Protein AF-0000000075412933 (afdb_homodimer)

Structure (mmCIF, N/CA/C/O backbone):
data_AF-0000000075412933-model_v1
#
loop_
_entity.id
_entity.type
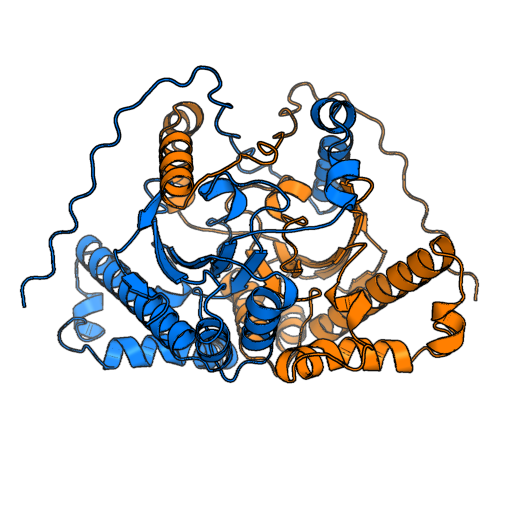_entity.pdbx_description
1 polymer 'Carbonic anhydrase'
#
loop_
_atom_site.group_PDB
_atom_site.id
_atom_site.type_symbol
_atom_site.label_atom_id
_atom_site.label_alt_id
_atom_site.label_comp_id
_atom_site.label_asym_id
_atom_site.label_entity_id
_atom_site.label_seq_id
_atom_site.pdbx_PDB_ins_code
_atom_site.Cartn_x
_atom_site.Cartn_y
_atom_site.Cartn_z
_atom_site.occupancy
_atom_site.B_iso_or_equiv
_atom_site.auth_seq_id
_atom_site.auth_comp_id
_atom_site.auth_asym_id
_atom_site.auth_atom_id
_atom_site.pdbx_PDB_model_num
ATOM 1 N N . MET A 1 1 ? 13.523 29.219 19 1 23.19 1 MET A N 1
ATOM 2 C CA . MET A 1 1 ? 14.156 28.484 17.891 1 23.19 1 MET A CA 1
ATOM 3 C C . MET A 1 1 ? 13.383 28.688 16.594 1 23.19 1 MET A C 1
ATOM 5 O O . MET A 1 1 ? 12.18 28.422 16.547 1 23.19 1 MET A O 1
ATOM 9 N N . ILE A 1 2 ? 13.758 29.609 15.75 1 25 2 ILE A N 1
ATOM 10 C CA . ILE A 1 2 ? 13.117 30.062 14.523 1 25 2 ILE A CA 1
ATOM 11 C C . ILE A 1 2 ? 12.969 28.891 13.555 1 25 2 ILE A C 1
ATOM 13 O O . ILE A 1 2 ? 13.938 28.188 13.273 1 25 2 ILE A O 1
ATOM 17 N N . LEU A 1 3 ? 11.852 28.344 13.453 1 26.17 3 LEU A N 1
ATOM 18 C CA . LEU A 1 3 ? 11.594 27.25 12.516 1 26.17 3 LEU A CA 1
ATOM 19 C C . LEU A 1 3 ? 12.062 27.625 11.117 1 26.17 3 LEU A C 1
ATOM 21 O O . LEU A 1 3 ? 11.867 28.766 10.672 1 26.17 3 LEU A O 1
ATOM 25 N N . PRO A 1 4 ? 13.078 26.984 10.602 1 27.47 4 PRO A N 1
ATOM 26 C CA . PRO A 1 4 ? 13.648 27.375 9.312 1 27.47 4 PRO A CA 1
ATOM 27 C C . PRO A 1 4 ? 12.586 27.578 8.234 1 27.47 4 PRO A C 1
ATOM 29 O O . PRO A 1 4 ? 11.547 26.922 8.258 1 27.47 4 PRO A O 1
ATOM 32 N N . GLN A 1 5 ? 12.461 28.766 7.719 1 27.69 5 GLN A N 1
ATOM 33 C CA . GLN A 1 5 ? 11.594 29.141 6.609 1 27.69 5 GLN A CA 1
ATOM 34 C C . GLN A 1 5 ? 11.891 28.297 5.371 1 27.69 5 GLN A C 1
ATOM 36 O O . GLN A 1 5 ? 13.023 28.266 4.891 1 27.69 5 GLN A O 1
ATOM 41 N N . ILE A 1 6 ? 11.25 27.266 5.176 1 29.41 6 ILE A N 1
ATOM 42 C CA . ILE A 1 6 ? 11.469 26.406 4.023 1 29.41 6 ILE A CA 1
ATOM 43 C C . ILE A 1 6 ? 11.125 27.156 2.74 1 29.41 6 ILE A C 1
ATOM 45 O O . ILE A 1 6 ? 10 27.641 2.584 1 29.41 6 ILE A O 1
ATOM 49 N N . HIS A 1 7 ? 12.148 27.781 2.057 1 27.77 7 HIS A N 1
ATOM 50 C CA . HIS A 1 7 ? 12 28.422 0.756 1 27.77 7 HIS A CA 1
ATOM 51 C C . HIS A 1 7 ? 11.711 27.406 -0.333 1 27.77 7 HIS A C 1
ATOM 53 O O . HIS A 1 7 ? 12.43 26.406 -0.467 1 27.77 7 HIS A O 1
ATOM 59 N N . TYR A 1 8 ? 10.562 27.438 -0.871 1 27.19 8 TYR A N 1
ATOM 60 C CA . TYR A 1 8 ? 10.195 26.594 -2.004 1 27.19 8 TYR A CA 1
ATOM 61 C C . TYR A 1 8 ? 10.758 27.156 -3.305 1 27.19 8 TYR A C 1
ATOM 63 O O . TYR A 1 8 ? 10.625 28.344 -3.586 1 27.19 8 TYR A O 1
ATOM 71 N N . PRO A 1 9 ? 11.766 26.594 -3.867 1 26.66 9 PRO A N 1
ATOM 72 C CA . PRO A 1 9 ? 12.25 27.141 -5.137 1 26.66 9 PRO A CA 1
ATOM 73 C C . PRO A 1 9 ? 11.156 27.203 -6.203 1 26.66 9 PRO A C 1
ATOM 75 O O . PRO A 1 9 ? 10.25 26.375 -6.219 1 26.66 9 PRO A O 1
ATOM 78 N N . LYS A 1 10 ? 10.984 28.359 -6.84 1 27.75 10 LYS A N 1
ATOM 79 C CA . LYS A 1 10 ? 10.102 28.609 -7.969 1 27.75 10 LYS A CA 1
ATOM 80 C C . LYS A 1 10 ? 10.547 27.828 -9.203 1 27.75 10 LYS A C 1
ATOM 82 O O . LYS A 1 10 ? 11.672 28 -9.68 1 27.75 10 LYS A O 1
ATOM 87 N N . TYR A 1 11 ? 10.109 26.625 -9.484 1 26.92 11 TYR A N 1
ATOM 88 C CA . TYR A 1 11 ? 10.445 25.844 -10.672 1 26.92 11 TYR A CA 1
ATOM 89 C C . TYR A 1 11 ? 9.867 26.484 -11.93 1 26.92 11 TYR A C 1
ATOM 91 O O . TYR A 1 11 ? 8.727 26.953 -11.922 1 26.92 11 TYR A O 1
ATOM 99 N N . GLU A 1 12 ? 10.703 27 -12.758 1 27.16 12 GLU A N 1
ATOM 100 C CA . GLU A 1 12 ? 10.359 27.516 -14.078 1 27.16 12 GLU A CA 1
ATOM 101 C C . GLU A 1 12 ? 9.664 26.453 -14.93 1 27.16 12 GLU A C 1
ATOM 103 O O . GLU A 1 12 ? 10.094 25.297 -14.961 1 27.16 12 GLU A O 1
ATOM 108 N N . GLU A 1 13 ? 8.43 26.672 -15.414 1 29.39 13 GLU A N 1
ATOM 109 C CA . GLU A 1 13 ? 7.523 25.891 -16.25 1 29.39 13 GLU A CA 1
ATOM 110 C C . GLU A 1 13 ? 8.156 25.578 -17.594 1 29.39 13 GLU A C 1
ATOM 112 O O . GLU A 1 13 ? 8.289 26.453 -18.453 1 29.39 13 GLU A O 1
ATOM 117 N N . ILE A 1 14 ? 9.25 24.875 -17.828 1 31.08 14 ILE A N 1
ATOM 118 C CA . ILE A 1 14 ? 9.609 24.547 -19.203 1 31.08 14 ILE A CA 1
ATOM 119 C C . ILE A 1 14 ? 8.547 23.625 -19.812 1 31.08 14 ILE A C 1
ATOM 121 O O . ILE A 1 14 ? 8.172 22.609 -19.219 1 31.08 14 ILE A O 1
ATOM 125 N N . GLU A 1 15 ? 7.711 24.141 -20.703 1 32.91 15 GLU A N 1
ATOM 126 C CA . GLU A 1 15 ? 6.719 23.453 -21.531 1 32.91 15 GLU A CA 1
ATOM 127 C C . GLU A 1 15 ? 7.32 22.234 -22.203 1 32.91 15 GLU A C 1
ATOM 129 O O . GLU A 1 15 ? 8.156 22.359 -23.094 1 32.91 15 GLU A O 1
ATOM 134 N N . ASP A 1 16 ? 7.809 21.297 -21.547 1 32.75 16 ASP A N 1
ATOM 135 C CA . ASP A 1 16 ? 8.289 20.125 -22.297 1 32.75 16 ASP A CA 1
ATOM 136 C C . ASP A 1 16 ? 7.168 19.516 -23.141 1 32.75 16 ASP A C 1
ATOM 138 O O . ASP A 1 16 ? 6.102 19.188 -22.609 1 32.75 16 ASP A O 1
ATOM 142 N N . PRO A 1 17 ? 7.176 19.828 -24.406 1 34.84 17 PRO A N 1
ATOM 143 C CA . PRO A 1 17 ? 6.176 19.328 -25.359 1 34.84 17 PRO A CA 1
ATOM 144 C C . PRO A 1 17 ? 5.812 17.859 -25.125 1 34.84 17 PRO A C 1
ATOM 146 O O . PRO A 1 17 ? 4.777 17.391 -25.609 1 34.84 17 PRO A O 1
ATOM 149 N N . ASN A 1 18 ? 6.77 17.188 -24.859 1 31.94 18 ASN A N 1
ATOM 150 C CA . ASN A 1 18 ? 6.504 15.766 -24.625 1 31.94 18 ASN A CA 1
ATOM 151 C C . ASN A 1 18 ? 5.734 15.555 -23.328 1 31.94 18 ASN A C 1
ATOM 153 O O . ASN A 1 18 ? 5.793 14.469 -22.734 1 31.94 18 ASN A O 1
ATOM 157 N N . MET A 1 19 ? 5.188 16.656 -22.859 1 32.78 19 MET A N 1
ATOM 158 C CA . MET A 1 19 ? 4.434 16.594 -21.609 1 32.78 19 MET A CA 1
ATOM 159 C C . MET A 1 19 ? 3.326 15.547 -21.688 1 32.78 19 MET A C 1
ATOM 161 O O . MET A 1 19 ? 2.428 15.648 -22.516 1 32.78 19 MET A O 1
ATOM 165 N N . ILE A 1 20 ? 3.691 14.398 -21.469 1 31.09 20 ILE A N 1
ATOM 166 C CA . ILE A 1 20 ? 2.688 13.352 -21.297 1 31.09 20 ILE A CA 1
ATOM 167 C C . ILE A 1 20 ? 1.547 13.875 -20.422 1 31.09 20 ILE A C 1
ATOM 169 O O . ILE A 1 20 ? 1.783 14.43 -19.344 1 31.09 20 ILE A O 1
ATOM 173 N N . LYS A 1 21 ? 0.43 14.078 -21.047 1 34.03 21 LYS A N 1
ATOM 174 C CA . LYS A 1 21 ? -0.82 14.508 -20.438 1 34.03 21 LYS A CA 1
ATOM 175 C C . LYS A 1 21 ? -1.044 13.805 -19.094 1 34.03 21 LYS A C 1
ATOM 177 O O . LYS A 1 21 ? -0.807 12.602 -18.969 1 34.03 21 LYS A O 1
ATOM 182 N N . ALA A 1 22 ? -0.947 14.656 -18.172 1 37.5 22 ALA A N 1
ATOM 183 C CA . ALA A 1 22 ? -1.304 14.203 -16.828 1 37.5 22 ALA A CA 1
ATOM 184 C C . ALA A 1 22 ? -2.412 13.156 -16.875 1 37.5 22 ALA A C 1
ATOM 186 O O . ALA A 1 22 ? -3.389 13.312 -17.609 1 37.5 22 ALA A O 1
ATOM 187 N N . HIS A 1 23 ? -1.996 11.898 -16.875 1 42.34 23 HIS A N 1
ATOM 188 C CA . HIS A 1 23 ? -2.973 10.828 -16.719 1 42.34 23 HIS A CA 1
ATOM 189 C C . HIS A 1 23 ? -4.113 11.242 -15.805 1 42.34 23 HIS A C 1
ATOM 191 O O . HIS A 1 23 ? -3.889 11.57 -14.633 1 42.34 23 HIS A O 1
ATOM 197 N N . VAL A 1 24 ? -5.051 11.945 -16.297 1 42.34 24 VAL A N 1
ATOM 198 C CA . VAL A 1 24 ? -6.234 12.078 -15.461 1 42.34 24 VAL A CA 1
ATOM 199 C C . VAL A 1 24 ? -6.684 10.711 -14.969 1 42.34 24 VAL A C 1
ATOM 201 O O . VAL A 1 24 ? -7.102 9.859 -15.758 1 42.34 24 VAL A O 1
ATOM 204 N N . PRO A 1 25 ? -5.902 10.125 -14.031 1 46.09 25 PRO A N 1
ATOM 205 C CA . PRO A 1 25 ? -6.605 8.93 -13.555 1 46.09 25 PRO A CA 1
ATOM 206 C C . PRO A 1 25 ? -8.117 9.016 -13.75 1 46.09 25 PRO A C 1
ATOM 208 O O . PRO A 1 25 ? -8.695 10.102 -13.664 1 46.09 25 PRO A O 1
ATOM 211 N N . ASP A 1 26 ? -8.484 8.328 -14.695 1 47.03 26 ASP A N 1
ATOM 212 C CA . ASP A 1 26 ? -9.938 8.352 -14.719 1 47.03 26 ASP A CA 1
ATOM 213 C C . ASP A 1 26 ? -10.508 8.617 -13.32 1 47.03 26 ASP A C 1
ATOM 215 O O . ASP A 1 26 ? -10.07 8.016 -12.344 1 47.03 26 ASP A O 1
ATOM 219 N N . LEU A 1 27 ? -10.898 9.891 -13.047 1 51.47 27 LEU A N 1
ATOM 220 C CA . LEU A 1 27 ? -11.742 10.148 -11.883 1 51.47 27 LEU A CA 1
ATOM 221 C C . LEU A 1 27 ? -12.312 8.844 -11.328 1 51.47 27 LEU A C 1
ATOM 223 O O . LEU A 1 27 ? -12.016 7.762 -11.844 1 51.47 27 LEU A O 1
ATOM 227 N N . ILE A 1 28 ? -13.43 9.023 -10.617 1 54.62 28 ILE A N 1
ATOM 228 C CA . ILE A 1 28 ? -14.375 8.078 -10.039 1 54.62 28 ILE A CA 1
ATOM 229 C C . ILE A 1 28 ? -15.078 7.301 -11.148 1 54.62 28 ILE A C 1
ATOM 231 O O . ILE A 1 28 ? -15.812 7.879 -11.953 1 54.62 28 ILE A O 1
ATOM 235 N N . ARG A 1 29 ? -14.32 6.297 -11.648 1 60.53 29 ARG A N 1
ATOM 236 C CA . ARG A 1 29 ? -15.164 5.445 -12.477 1 60.53 29 ARG A CA 1
ATOM 237 C C . ARG A 1 29 ? -16.188 4.691 -11.633 1 60.53 29 ARG A C 1
ATOM 239 O O . ARG A 1 29 ? -15.812 3.846 -10.812 1 60.53 29 ARG A O 1
ATOM 246 N N . PRO A 1 30 ? -17.281 5.223 -11.812 1 64 30 PRO A N 1
ATOM 247 C CA . PRO A 1 30 ? -18.281 4.484 -11.047 1 64 30 PRO A CA 1
ATOM 248 C C . PRO A 1 30 ? -18.312 2.998 -11.391 1 64 30 PRO A C 1
ATOM 250 O O . PRO A 1 30 ? -18.031 2.619 -12.531 1 64 30 PRO A O 1
ATOM 253 N N . TYR A 1 31 ? -18.266 2.193 -10.523 1 74.56 31 TYR A N 1
ATOM 254 C CA . TYR A 1 31 ? -18.469 0.764 -10.719 1 74.56 31 TYR A CA 1
ATOM 255 C C . TYR A 1 31 ? -19.656 0.272 -9.891 1 74.56 31 TYR A C 1
ATOM 257 O O . TYR A 1 31 ? -19.906 0.769 -8.789 1 74.56 31 TYR A O 1
ATOM 265 N N . LYS A 1 32 ? -20.453 -0.474 -10.523 1 77.5 32 LYS A N 1
ATOM 266 C CA . LYS A 1 32 ? -21.625 -1 -9.844 1 77.5 32 LYS A CA 1
ATOM 267 C C . LYS A 1 32 ? -21.281 -2.232 -9.016 1 77.5 32 LYS A C 1
ATOM 269 O O . LYS A 1 32 ? -21.953 -2.523 -8.016 1 77.5 32 LYS A O 1
ATOM 274 N N . GLY A 1 33 ? -20.219 -2.922 -9.477 1 85.81 33 GLY A N 1
ATOM 275 C CA . GLY A 1 33 ? -19.812 -4.133 -8.789 1 85.81 33 GLY A CA 1
ATOM 276 C C . GLY A 1 33 ? -18.438 -4.629 -9.219 1 85.81 33 GLY A C 1
ATOM 277 O O . GLY A 1 33 ? -17.766 -3.982 -10.016 1 85.81 33 GLY A O 1
ATOM 278 N N . LEU A 1 34 ? -18.062 -5.691 -8.648 1 93.44 34 LEU A N 1
ATOM 279 C CA . LEU A 1 34 ? -16.719 -6.23 -8.867 1 93.44 34 LEU A CA 1
ATOM 280 C C . LEU A 1 34 ? -16.547 -6.691 -10.312 1 93.44 34 LEU A C 1
ATOM 282 O O . LEU A 1 34 ? -15.445 -6.664 -10.844 1 93.44 34 LEU A O 1
ATOM 286 N N . LYS A 1 35 ? -17.672 -7.039 -10.93 1 92.81 35 LYS A N 1
ATOM 287 C CA . LYS A 1 35 ? -17.609 -7.414 -12.336 1 92.81 35 LYS A CA 1
ATOM 288 C C . LYS A 1 35 ? -17.141 -6.246 -13.195 1 92.81 35 LYS A C 1
ATOM 290 O O . LYS A 1 35 ? -16.391 -6.441 -14.164 1 92.81 35 LYS A O 1
ATOM 295 N N . ASP A 1 36 ? -17.625 -5.082 -12.844 1 90.69 36 ASP A N 1
ATOM 296 C CA . ASP A 1 36 ? -17.203 -3.883 -13.555 1 90.69 36 ASP A CA 1
ATOM 297 C C . ASP A 1 36 ? -15.703 -3.645 -13.383 1 90.69 36 ASP A C 1
ATOM 299 O O . ASP A 1 36 ? -15.031 -3.201 -14.32 1 90.69 36 ASP A O 1
ATOM 303 N N . VAL A 1 37 ? -15.164 -3.926 -12.211 1 93.5 37 VAL A N 1
ATOM 304 C CA . VAL A 1 37 ? -13.75 -3.738 -11.93 1 93.5 37 VAL A CA 1
ATOM 305 C C . VAL A 1 37 ? -12.914 -4.684 -12.797 1 93.5 37 VAL A C 1
ATOM 307 O O . VAL A 1 37 ? -11.922 -4.273 -13.391 1 93.5 37 VAL A O 1
ATOM 310 N N . LEU A 1 38 ? -13.344 -5.934 -12.898 1 95.81 38 LEU A N 1
ATOM 311 C CA . LEU A 1 38 ? -12.641 -6.914 -13.719 1 95.81 38 LEU A CA 1
ATOM 312 C C . LEU A 1 38 ? -12.719 -6.539 -15.195 1 95.81 38 LEU A C 1
ATOM 314 O O . LEU A 1 38 ? -11.742 -6.695 -15.93 1 95.81 38 LEU A O 1
ATOM 318 N N . GLU A 1 39 ? -13.867 -6.043 -15.594 1 92.19 39 GLU A N 1
ATOM 319 C CA . GLU A 1 39 ? -14.031 -5.602 -16.969 1 92.19 39 GLU A CA 1
ATOM 320 C C . GLU A 1 39 ? -13.164 -4.387 -17.266 1 92.19 39 GLU A C 1
ATOM 322 O O . GLU A 1 39 ? -12.578 -4.289 -18.359 1 92.19 39 GLU A O 1
ATOM 327 N N . ASN A 1 40 ? -13.133 -3.48 -16.281 1 89.31 40 ASN A N 1
ATOM 328 C CA . ASN A 1 40 ? -12.234 -2.34 -16.422 1 89.31 40 ASN A CA 1
ATOM 329 C C . ASN A 1 40 ? -10.789 -2.787 -16.656 1 89.31 40 ASN A C 1
ATOM 331 O O . ASN A 1 40 ? -10.102 -2.248 -17.516 1 89.31 40 ASN A O 1
ATOM 335 N N . ASN A 1 41 ? -10.375 -3.727 -15.922 1 93.69 41 ASN A N 1
ATOM 336 C CA . ASN A 1 41 ? -9.023 -4.25 -16.078 1 93.69 41 ASN A CA 1
ATOM 337 C C . ASN A 1 41 ? -8.805 -4.863 -17.453 1 93.69 41 ASN A C 1
ATOM 339 O O . ASN A 1 41 ? -7.781 -4.617 -18.094 1 93.69 41 ASN A O 1
ATOM 343 N N . ARG A 1 42 ? -9.727 -5.656 -17.812 1 93.69 42 ARG A N 1
ATOM 344 C CA . ARG A 1 42 ? -9.609 -6.332 -19.109 1 93.69 42 ARG A CA 1
ATOM 345 C C . ARG A 1 42 ? -9.453 -5.328 -20.234 1 93.69 42 ARG A C 1
ATOM 347 O O . ARG A 1 42 ? -8.625 -5.512 -21.125 1 93.69 42 ARG A O 1
ATOM 354 N N . LYS A 1 43 ? -10.266 -4.309 -20.25 1 90 43 LYS A N 1
ATOM 355 C CA . LYS A 1 43 ? -10.203 -3.27 -21.281 1 90 43 LYS A CA 1
ATOM 356 C C . LYS A 1 43 ? -8.852 -2.553 -21.25 1 90 43 LYS A C 1
ATOM 358 O O . LYS A 1 43 ? -8.25 -2.314 -22.297 1 90 43 LYS A O 1
ATOM 363 N N . TRP A 1 44 ? -8.438 -2.26 -20.047 1 88.56 44 TRP A N 1
ATOM 364 C CA . TRP A 1 44 ? -7.16 -1.574 -19.891 1 88.56 44 TRP A CA 1
ATOM 365 C C . TRP A 1 44 ? -6.008 -2.447 -20.375 1 88.56 44 TRP A C 1
ATOM 367 O O . TRP A 1 44 ? -5.168 -1.998 -21.156 1 88.56 44 TRP A O 1
ATOM 377 N N . ALA A 1 45 ? -5.988 -3.672 -19.953 1 92.19 45 ALA A N 1
ATOM 378 C CA . ALA A 1 45 ? -4.887 -4.586 -20.234 1 92.19 45 ALA A CA 1
ATOM 379 C C . ALA A 1 45 ? -4.812 -4.898 -21.734 1 92.19 45 ALA A C 1
ATOM 381 O O . ALA A 1 45 ? -3.732 -5.172 -22.266 1 92.19 45 ALA A O 1
ATOM 382 N N . ASN A 1 46 ? -5.965 -4.859 -22.391 1 91.81 46 ASN A N 1
ATOM 383 C CA . ASN A 1 46 ? -6.016 -5.227 -23.812 1 91.81 46 ASN A CA 1
ATOM 384 C C . ASN A 1 46 ? -5.898 -4.004 -24.719 1 91.81 46 ASN A C 1
ATOM 386 O O . ASN A 1 46 ? -6.008 -4.117 -25.938 1 91.81 46 ASN A O 1
ATOM 390 N N . ALA A 1 47 ? -5.75 -2.885 -24.094 1 88.12 47 ALA A N 1
ATOM 391 C CA . ALA A 1 47 ? -5.637 -1.665 -24.891 1 88.12 47 ALA A CA 1
ATOM 392 C C . ALA A 1 47 ? -4.453 -1.744 -25.844 1 88.12 47 ALA A C 1
ATOM 394 O O . ALA A 1 47 ? -3.369 -2.197 -25.469 1 88.12 47 ALA A O 1
ATOM 395 N N . ASP A 1 48 ? -4.562 -1.321 -27.031 1 81.62 48 ASP A N 1
ATOM 396 C CA . ASP A 1 48 ? -3.525 -1.34 -28.062 1 81.62 48 ASP A CA 1
ATOM 397 C C . ASP A 1 48 ? -2.307 -0.527 -27.625 1 81.62 48 ASP A C 1
ATOM 399 O O . ASP A 1 48 ? -1.17 -0.894 -27.938 1 81.62 48 ASP A O 1
ATOM 403 N N . SER A 1 49 ? -2.631 0.537 -26.922 1 78.56 49 SER A N 1
ATOM 404 C CA . SER A 1 49 ? -1.557 1.425 -26.484 1 78.56 49 SER A CA 1
ATOM 405 C C . SER A 1 49 ? -0.559 0.691 -25.594 1 78.56 49 SER A C 1
ATOM 407 O O . SER A 1 49 ? 0.626 1.032 -25.562 1 78.56 49 SER A O 1
ATOM 409 N N . LEU A 1 50 ? -1.029 -0.29 -24.906 1 83.5 50 LEU A N 1
ATOM 410 C CA . LEU A 1 50 ? -0.148 -1.066 -24.047 1 83.5 50 LEU A CA 1
ATOM 411 C C . LEU A 1 50 ? 0.458 -2.244 -24.797 1 83.5 50 LEU A C 1
ATOM 413 O O . LEU A 1 50 ? 1.648 -2.533 -24.656 1 83.5 50 LEU A O 1
ATOM 417 N N . ARG A 1 51 ? -0.327 -2.848 -25.609 1 84.69 51 ARG A N 1
ATOM 418 C CA . ARG A 1 51 ? 0.097 -4.059 -26.297 1 84.69 51 ARG A CA 1
ATOM 419 C C . ARG A 1 51 ? 1.143 -3.744 -27.375 1 84.69 51 ARG A C 1
ATOM 421 O O . ARG A 1 51 ? 2.084 -4.516 -27.562 1 84.69 51 ARG A O 1
ATOM 428 N N . GLU A 1 52 ? 1.015 -2.625 -27.938 1 82.69 52 GLU A N 1
ATOM 429 C CA . GLU A 1 52 ? 1.906 -2.24 -29.031 1 82.69 52 GLU A CA 1
ATOM 430 C C . GLU A 1 52 ? 3.324 -1.995 -28.516 1 82.69 52 GLU A C 1
ATOM 432 O O . GLU A 1 52 ? 4.297 -2.248 -29.234 1 82.69 52 GLU A O 1
ATOM 437 N N . ILE A 1 53 ? 3.42 -1.589 -27.297 1 82.19 53 ILE A N 1
ATOM 438 C CA . ILE A 1 53 ? 4.746 -1.291 -26.781 1 82.19 53 ILE A CA 1
ATOM 439 C C . ILE A 1 53 ? 5.242 -2.463 -25.938 1 82.19 53 ILE A C 1
ATOM 441 O O . ILE A 1 53 ? 6.227 -2.334 -25.203 1 82.19 53 ILE A O 1
ATOM 445 N N . LYS A 1 54 ? 4.539 -3.578 -26 1 86.5 54 LYS A N 1
ATOM 446 C CA . LYS A 1 54 ? 4.91 -4.785 -25.266 1 86.5 54 LYS A CA 1
ATOM 447 C C . LYS A 1 54 ? 5.082 -4.5 -23.781 1 86.5 54 LYS A C 1
ATOM 449 O O . LYS A 1 54 ? 6.062 -4.934 -23.172 1 86.5 54 LYS A O 1
ATOM 454 N N . PHE A 1 55 ? 4.191 -3.744 -23.25 1 86.69 55 PHE A N 1
ATOM 455 C CA . PHE A 1 55 ? 4.227 -3.229 -21.875 1 86.69 55 PHE A CA 1
ATOM 456 C C . PHE A 1 55 ? 4.363 -4.363 -20.875 1 86.69 55 PHE A C 1
ATOM 458 O O . PHE A 1 55 ? 5.266 -4.348 -20.031 1 86.69 55 PHE A O 1
ATOM 465 N N . PHE A 1 56 ? 3.613 -5.344 -20.953 1 89.69 56 PHE A N 1
ATOM 466 C CA . PHE A 1 56 ? 3.555 -6.414 -19.969 1 89.69 56 PHE A CA 1
ATOM 467 C C . PHE A 1 56 ? 4.734 -7.363 -20.125 1 89.69 56 PHE A C 1
ATOM 469 O O . PHE A 1 56 ? 5.211 -7.938 -19.141 1 89.69 56 PHE A O 1
ATOM 476 N N . GLU A 1 57 ? 5.242 -7.508 -21.297 1 87 57 GLU A N 1
ATOM 477 C CA . GLU A 1 57 ? 6.465 -8.281 -21.5 1 87 57 GLU A CA 1
ATOM 478 C C . GLU A 1 57 ? 7.648 -7.641 -20.781 1 87 57 GLU A C 1
ATOM 480 O O . GLU A 1 57 ? 8.5 -8.336 -20.234 1 87 57 GLU A O 1
ATOM 485 N N . THR A 1 58 ? 7.656 -6.363 -20.844 1 84.19 58 THR A N 1
ATOM 486 C CA . THR A 1 58 ? 8.711 -5.633 -20.156 1 84.19 58 THR A CA 1
ATOM 487 C C . THR A 1 58 ? 8.578 -5.777 -18.641 1 84.19 58 THR A C 1
ATOM 489 O O . THR A 1 58 ? 9.57 -5.969 -17.938 1 84.19 58 THR A O 1
ATOM 492 N N . LEU A 1 59 ? 7.371 -5.699 -18.156 1 86.06 59 LEU A N 1
ATOM 493 C CA . LEU A 1 59 ? 7.121 -5.844 -16.719 1 86.06 59 LEU A CA 1
ATOM 494 C C . LEU A 1 59 ? 7.535 -7.23 -16.234 1 86.06 59 LEU A C 1
ATOM 496 O O . LEU A 1 59 ? 7.98 -7.387 -15.102 1 86.06 59 LEU A O 1
ATOM 500 N N . ASN A 1 60 ? 7.383 -8.141 -17.125 1 86.25 60 ASN A N 1
ATOM 501 C CA . ASN A 1 60 ? 7.637 -9.539 -16.781 1 86.25 60 ASN A CA 1
ATOM 502 C C . ASN A 1 60 ? 9.125 -9.805 -16.562 1 86.25 60 ASN A C 1
ATOM 504 O O . ASN A 1 60 ? 9.5 -10.82 -15.977 1 86.25 60 ASN A O 1
ATOM 508 N N . LYS A 1 61 ? 9.961 -8.922 -16.953 1 84.69 61 LYS A N 1
ATOM 509 C CA . LYS A 1 61 ? 11.406 -9.109 -16.844 1 84.69 61 LYS A CA 1
ATOM 510 C C . LYS A 1 61 ? 11.883 -8.883 -15.414 1 84.69 61 LYS A C 1
ATOM 512 O O . LYS A 1 61 ? 12.984 -9.289 -15.047 1 84.69 61 LYS A O 1
ATOM 517 N N . GLY A 1 62 ? 11.07 -8.289 -14.57 1 83.5 62 GLY A N 1
ATOM 518 C CA . GLY A 1 62 ? 11.43 -8.062 -13.18 1 83.5 62 GLY A CA 1
ATOM 519 C C . GLY A 1 62 ? 11.25 -6.621 -12.742 1 83.5 62 GLY A C 1
ATOM 520 O O . GLY A 1 62 ? 10.602 -5.832 -13.438 1 83.5 62 GLY A O 1
ATOM 521 N N . GLN A 1 63 ? 11.672 -6.34 -11.516 1 80.25 63 GLN A N 1
ATOM 522 C CA . GLN A 1 63 ? 11.586 -4.992 -10.969 1 80.25 63 GLN A CA 1
ATOM 523 C C . GLN A 1 63 ? 12.93 -4.547 -10.391 1 80.25 63 GLN A C 1
ATOM 525 O O . GLN A 1 63 ? 13.664 -5.359 -9.828 1 80.25 63 GLN A O 1
ATOM 530 N N . GLU A 1 64 ? 13.219 -3.318 -10.578 1 87.19 64 GLU A N 1
ATOM 531 C CA . GLU A 1 64 ? 14.391 -2.725 -9.953 1 87.19 64 GLU A CA 1
ATOM 532 C C . GLU A 1 64 ? 14.125 -1.279 -9.531 1 87.19 64 GLU A C 1
ATOM 534 O O . GLU A 1 64 ? 14.852 -0.369 -9.938 1 87.19 64 GLU A O 1
ATOM 539 N N . PRO A 1 65 ? 13.094 -1.1 -8.672 1 93.25 65 PRO A N 1
ATOM 540 C CA . PRO A 1 65 ? 12.82 0.267 -8.219 1 93.25 65 PRO A CA 1
ATOM 541 C C . PRO A 1 65 ? 13.953 0.84 -7.367 1 93.25 65 PRO A C 1
ATOM 543 O O . PRO A 1 65 ? 14.578 0.109 -6.594 1 93.25 65 PRO A O 1
ATOM 546 N N . LYS A 1 66 ? 14.164 2.121 -7.445 1 93.69 66 LYS A N 1
ATOM 547 C CA . LYS A 1 66 ? 15.156 2.801 -6.617 1 93.69 66 LYS A CA 1
ATOM 548 C C . LYS A 1 66 ? 14.508 3.451 -5.402 1 93.69 66 LYS A C 1
ATOM 550 O O . LYS A 1 66 ? 15.195 3.869 -4.473 1 93.69 66 LYS A O 1
ATOM 555 N N . LEU A 1 67 ? 13.148 3.479 -5.414 1 96.56 67 LEU A N 1
ATOM 556 C CA . LEU A 1 67 ? 12.383 4.152 -4.371 1 96.56 67 LEU A CA 1
ATOM 557 C C . LEU A 1 67 ? 11.547 3.158 -3.58 1 96.56 67 LEU A C 1
ATOM 559 O O . LEU A 1 67 ? 10.891 2.291 -4.164 1 96.56 67 LEU A O 1
ATOM 563 N N . PHE A 1 68 ? 11.672 3.18 -2.279 1 98.44 68 PHE A N 1
ATOM 564 C CA . PHE A 1 68 ? 10.758 2.516 -1.358 1 98.44 68 PHE A CA 1
ATOM 565 C C . PHE A 1 68 ? 9.836 3.529 -0.684 1 98.44 68 PHE A C 1
ATOM 567 O O . PHE A 1 68 ? 10.312 4.438 0.004 1 98.44 68 PHE A O 1
ATOM 574 N N . TRP A 1 69 ? 8.555 3.43 -0.95 1 98.69 69 TRP A N 1
ATOM 575 C CA . TRP A 1 69 ? 7.543 4.367 -0.477 1 98.69 69 TRP A CA 1
ATOM 576 C C . TRP A 1 69 ? 6.781 3.797 0.716 1 98.69 69 TRP A C 1
ATOM 578 O O . TRP A 1 69 ? 6.266 2.68 0.652 1 98.69 69 TRP A O 1
ATOM 588 N N . ILE A 1 70 ? 6.77 4.48 1.813 1 98.88 70 ILE A N 1
ATOM 589 C CA . ILE A 1 70 ? 5.914 4.191 2.957 1 98.88 70 ILE A CA 1
ATOM 590 C C . ILE A 1 70 ? 4.855 5.281 3.096 1 98.88 70 ILE A C 1
ATOM 592 O O . ILE A 1 70 ? 5.168 6.418 3.455 1 98.88 70 ILE A O 1
ATOM 596 N N . GLY A 1 71 ? 3.609 4.996 2.785 1 98.75 71 GLY A N 1
ATOM 597 C CA . GLY A 1 71 ? 2.527 5.965 2.801 1 98.75 71 GLY A CA 1
ATOM 598 C C . GLY A 1 71 ? 1.27 5.445 3.471 1 98.75 71 GLY A C 1
ATOM 599 O O . GLY A 1 71 ? 1.263 4.344 4.02 1 98.75 71 GLY A O 1
ATOM 600 N N . CYS A 1 72 ? 0.256 6.242 3.424 1 98.56 72 CYS A N 1
ATOM 601 C CA . CYS A 1 72 ? -0.998 5.906 4.09 1 98.56 72 CYS A CA 1
ATOM 602 C C . CYS A 1 72 ? -1.888 5.062 3.184 1 98.56 72 CYS A C 1
ATOM 604 O O . CYS A 1 72 ? -1.836 5.191 1.959 1 98.56 72 CYS A O 1
ATOM 606 N N . SER A 1 73 ? -2.736 4.266 3.725 1 98.19 73 SER A N 1
ATOM 607 C CA . SER A 1 73 ? -3.711 3.43 3.033 1 98.19 73 SER A CA 1
ATOM 608 C C . SER A 1 73 ? -4.82 4.27 2.412 1 98.19 73 SER A C 1
ATOM 610 O O . SER A 1 73 ? -5.594 3.779 1.586 1 98.19 73 SER A O 1
ATOM 612 N N . ASP A 1 74 ? -4.926 5.559 2.699 1 97.38 74 ASP A N 1
ATOM 613 C CA . ASP A 1 74 ? -5.977 6.473 2.262 1 97.38 74 ASP A CA 1
ATOM 614 C C . ASP A 1 74 ? -6.207 6.363 0.755 1 97.38 74 ASP A C 1
ATOM 616 O O . ASP A 1 74 ? -5.254 6.367 -0.025 1 97.38 74 ASP A O 1
ATOM 620 N N . SER A 1 75 ? -7.457 6.227 0.369 1 95.56 75 SER A N 1
ATOM 621 C CA . SER A 1 75 ? -7.836 6.004 -1.022 1 95.56 75 SER A CA 1
ATOM 622 C C . SER A 1 75 ? -7.551 7.238 -1.876 1 95.56 75 SER A C 1
ATOM 624 O O . SER A 1 75 ? -7.574 7.164 -3.105 1 95.56 75 SER A O 1
ATOM 626 N N . ARG A 1 76 ? -7.254 8.344 -1.262 1 94.25 76 ARG A N 1
ATOM 627 C CA . ARG A 1 76 ? -7.039 9.594 -1.979 1 94.25 76 ARG A CA 1
ATOM 628 C C . ARG A 1 76 ? -5.555 9.844 -2.215 1 94.25 76 ARG A C 1
ATOM 630 O O . ARG A 1 76 ? -5.18 10.82 -2.861 1 94.25 76 ARG A O 1
ATOM 637 N N . VAL A 1 77 ? -4.703 8.977 -1.737 1 95.31 77 VAL A N 1
ATOM 638 C CA . VAL A 1 77 ? -3.26 9.141 -1.867 1 95.31 77 VAL A CA 1
ATOM 639 C C . VAL A 1 77 ? -2.668 7.938 -2.604 1 95.31 77 VAL A C 1
ATOM 641 O O . VAL A 1 77 ? -2.293 6.941 -1.981 1 95.31 77 VAL A O 1
ATOM 644 N N . VAL A 1 78 ? -2.463 8.062 -3.936 1 93.62 78 VAL A N 1
ATOM 645 C CA . VAL A 1 78 ? -1.98 6.984 -4.793 1 93.62 78 VAL A CA 1
ATOM 646 C C . VAL A 1 78 ? -0.523 7.238 -5.172 1 93.62 78 VAL A C 1
ATOM 648 O O . VAL A 1 78 ? -0.238 8.047 -6.062 1 93.62 78 VAL A O 1
ATOM 651 N N . PRO A 1 79 ? 0.4 6.516 -4.551 1 95.38 79 PRO A N 1
ATOM 652 C CA . PRO A 1 79 ? 1.82 6.848 -4.684 1 95.38 79 PRO A CA 1
ATOM 653 C C . PRO A 1 79 ? 2.268 6.957 -6.137 1 95.38 79 PRO A C 1
ATOM 655 O O . PRO A 1 79 ? 2.898 7.945 -6.52 1 95.38 79 PRO A O 1
ATOM 658 N N . GLU A 1 80 ? 1.926 5.988 -6.977 1 91.88 80 GLU A N 1
ATOM 659 C CA . GLU A 1 80 ? 2.391 5.965 -8.359 1 91.88 80 GLU A CA 1
ATOM 660 C C . GLU A 1 80 ? 1.837 7.148 -9.148 1 91.88 80 GLU A C 1
ATOM 662 O O . GLU A 1 80 ? 2.557 7.77 -9.93 1 91.88 80 GLU A O 1
ATOM 667 N N . THR A 1 81 ? 0.607 7.504 -8.891 1 90.25 81 THR A N 1
ATOM 668 C CA . THR A 1 81 ? -0.013 8.602 -9.625 1 90.25 81 THR A CA 1
ATOM 669 C C . THR A 1 81 ? 0.549 9.945 -9.172 1 90.25 81 THR A C 1
ATOM 671 O O . THR A 1 81 ? 0.897 10.789 -9.992 1 90.25 81 THR A O 1
ATOM 674 N N . ILE A 1 82 ? 0.665 10.133 -7.836 1 92.56 82 ILE A N 1
ATOM 675 C CA . ILE A 1 82 ? 1.039 11.453 -7.348 1 92.56 82 ILE A CA 1
ATOM 676 C C . ILE A 1 82 ? 2.521 11.703 -7.613 1 92.56 82 ILE A C 1
ATOM 678 O O . ILE A 1 82 ? 2.965 12.852 -7.672 1 92.56 82 ILE A O 1
ATOM 682 N N . THR A 1 83 ? 3.303 10.664 -7.801 1 92.94 83 THR A N 1
ATOM 683 C CA . THR A 1 83 ? 4.715 10.828 -8.125 1 92.94 83 THR A CA 1
ATOM 684 C C . THR A 1 83 ? 4.93 10.836 -9.633 1 92.94 83 THR A C 1
ATOM 686 O O . THR A 1 83 ? 6.008 11.195 -10.109 1 92.94 83 THR A O 1
ATOM 689 N N . GLN A 1 84 ? 3.908 10.305 -10.32 1 88.81 84 GLN A N 1
ATOM 690 C CA . GLN A 1 84 ? 3.98 10.148 -11.766 1 88.81 84 GLN A CA 1
ATOM 691 C C . GLN A 1 84 ? 5.117 9.219 -12.164 1 88.81 84 GLN A C 1
ATOM 693 O O . GLN A 1 84 ? 5.824 9.469 -13.141 1 88.81 84 GLN A O 1
ATOM 698 N N . LEU A 1 85 ? 5.23 8.297 -11.195 1 87.06 85 LEU A N 1
ATOM 699 C CA . LEU A 1 85 ? 6.113 7.172 -11.508 1 87.06 85 LEU A CA 1
ATOM 700 C C . LEU A 1 85 ? 5.305 5.934 -11.883 1 87.06 85 LEU A C 1
ATOM 702 O O . LEU A 1 85 ? 4.141 5.805 -11.492 1 87.06 85 LEU A O 1
ATOM 706 N N . GLY A 1 86 ? 5.77 5.125 -12.781 1 76.5 86 GLY A N 1
ATOM 707 C CA . GLY A 1 86 ? 4.988 4.02 -13.312 1 76.5 86 GLY A CA 1
ATOM 708 C C . GLY A 1 86 ? 5.391 2.672 -12.742 1 76.5 86 GLY A C 1
ATOM 709 O O . GLY A 1 86 ? 5.941 2.6 -11.641 1 76.5 86 GLY A O 1
ATOM 710 N N . PHE A 1 87 ? 4.953 1.64 -13.414 1 86.69 87 PHE A N 1
ATOM 711 C CA . PHE A 1 87 ? 5.188 0.257 -13.016 1 86.69 87 PHE A CA 1
ATOM 712 C C . PHE A 1 87 ? 6.684 -0.032 -12.914 1 86.69 87 PHE A C 1
ATOM 714 O O . PHE A 1 87 ? 7.457 0.378 -13.781 1 86.69 87 PHE A O 1
ATOM 721 N N . GLY A 1 88 ? 7.078 -0.595 -11.844 1 89.31 88 GLY A N 1
ATOM 722 C CA . GLY A 1 88 ? 8.453 -1.046 -11.695 1 89.31 88 GLY A CA 1
ATOM 723 C C . GLY A 1 88 ? 9.352 -0.009 -11.047 1 89.31 88 GLY A C 1
ATOM 724 O O . GLY A 1 88 ? 10.516 -0.286 -10.758 1 89.31 88 GLY A O 1
ATOM 725 N N . GLN A 1 89 ? 8.781 1.162 -10.633 1 90.69 89 GLN A N 1
ATOM 726 C CA . GLN A 1 89 ? 9.68 2.244 -10.242 1 90.69 89 GLN A CA 1
ATOM 727 C C . GLN A 1 89 ? 9.547 2.555 -8.758 1 90.69 89 GLN A C 1
ATOM 729 O O . GLN A 1 89 ? 10.398 3.236 -8.18 1 90.69 89 GLN A O 1
ATOM 734 N N . ILE A 1 90 ? 8.484 2.1 -8.141 1 94.81 90 ILE A N 1
ATOM 735 C CA . ILE A 1 90 ? 8.273 2.402 -6.73 1 94.81 90 ILE A CA 1
ATOM 736 C C . ILE A 1 90 ? 7.836 1.142 -5.992 1 94.81 90 ILE A C 1
ATOM 738 O O . ILE A 1 90 ? 6.816 0.537 -6.336 1 94.81 90 ILE A O 1
ATOM 742 N N . PHE A 1 91 ? 8.695 0.628 -5.074 1 97.56 91 PHE A N 1
ATOM 743 C CA . PHE A 1 91 ? 8.297 -0.385 -4.105 1 97.56 91 PHE A CA 1
ATOM 744 C C . PHE A 1 91 ? 7.473 0.236 -2.984 1 97.56 91 PHE A C 1
ATOM 746 O O . PHE A 1 91 ? 7.906 1.197 -2.346 1 97.56 91 PHE A O 1
ATOM 753 N N . VAL A 1 92 ? 6.199 -0.254 -2.682 1 98.31 92 VAL A N 1
ATOM 754 C CA . VAL A 1 92 ? 5.258 0.561 -1.921 1 98.31 92 VAL A CA 1
ATOM 755 C C . VAL A 1 92 ? 4.734 -0.233 -0.725 1 98.31 92 VAL A C 1
ATOM 757 O O . VAL A 1 92 ? 4.301 -1.378 -0.874 1 98.31 92 VAL A O 1
ATOM 760 N N . HIS A 1 93 ? 4.828 0.287 0.403 1 98.62 93 HIS A N 1
ATOM 761 C CA . HIS A 1 93 ? 4.129 -0.14 1.61 1 98.62 93 HIS A CA 1
ATOM 762 C C . HIS A 1 93 ? 3.1 0.895 2.047 1 98.62 93 HIS A C 1
ATOM 764 O O . HIS A 1 93 ? 3.434 2.066 2.242 1 98.62 93 HIS A O 1
ATOM 770 N N . ARG A 1 94 ? 1.859 0.533 2.152 1 98.5 94 ARG A N 1
ATOM 771 C CA . ARG A 1 94 ? 0.801 1.436 2.594 1 98.5 94 ARG A CA 1
ATOM 772 C C . ARG A 1 94 ? 0.093 0.887 3.828 1 98.5 94 ARG A C 1
ATOM 774 O O . ARG A 1 94 ? -0.347 -0.265 3.838 1 98.5 94 ARG A O 1
ATOM 781 N N . ASN A 1 95 ? 0.011 1.69 4.875 1 98.56 95 ASN A N 1
ATOM 782 C CA . ASN A 1 95 ? -0.692 1.386 6.113 1 98.56 95 ASN A CA 1
ATOM 783 C C . ASN A 1 95 ? -1.33 2.635 6.719 1 98.56 95 ASN A C 1
ATOM 785 O O . ASN A 1 95 ? -1.238 3.723 6.148 1 98.56 95 ASN A O 1
ATOM 789 N N . ILE A 1 96 ? -2.031 2.457 7.852 1 98.12 96 ILE A N 1
ATOM 790 C CA . ILE A 1 96 ? -2.721 3.592 8.453 1 98.12 96 ILE A CA 1
ATOM 791 C C . ILE A 1 96 ? -1.699 4.602 8.969 1 98.12 96 ILE A C 1
ATOM 793 O O . ILE A 1 96 ? -0.874 4.281 9.828 1 98.12 96 ILE A O 1
ATOM 797 N N . ALA A 1 97 ? -1.701 5.824 8.359 1 98.5 97 ALA A N 1
ATOM 798 C CA . ALA A 1 97 ? -0.954 6.988 8.828 1 98.5 97 ALA A CA 1
ATOM 799 C C . ALA A 1 97 ? 0.539 6.828 8.555 1 98.5 97 ALA A C 1
ATOM 801 O O . ALA A 1 97 ? 1.37 7.406 9.258 1 98.5 97 ALA A O 1
ATOM 802 N N . ASN A 1 98 ? 0.914 5.949 7.641 1 98.62 98 ASN A N 1
ATOM 803 C CA . ASN A 1 98 ? 2.287 5.82 7.164 1 98.62 98 ASN A CA 1
ATOM 804 C C . ASN A 1 98 ? 3.258 5.566 8.312 1 98.62 98 ASN A C 1
ATOM 806 O O . ASN A 1 98 ? 4.273 6.254 8.438 1 98.62 98 ASN A O 1
ATOM 810 N N . GLN A 1 99 ? 2.969 4.609 9.133 1 98.44 99 GLN A N 1
ATOM 811 C CA . GLN A 1 99 ? 3.781 4.336 10.312 1 98.44 99 GLN A CA 1
ATOM 812 C C . GLN A 1 99 ? 4.867 3.307 10.008 1 98.44 99 GLN A C 1
ATOM 814 O O . GLN A 1 99 ? 4.703 2.469 9.117 1 98.44 99 GLN A O 1
ATOM 819 N N . PHE A 1 100 ? 5.977 3.387 10.727 1 98.56 100 PHE A N 1
ATOM 820 C CA . PHE A 1 100 ? 7.012 2.363 10.789 1 98.56 100 PHE A CA 1
ATOM 821 C C . PHE A 1 100 ? 7.258 1.922 12.227 1 98.56 100 PHE A C 1
ATOM 823 O O . PHE A 1 100 ? 7.586 2.742 13.086 1 98.56 100 PHE A O 1
ATOM 830 N N . ASP A 1 101 ? 7.059 0.714 12.492 1 97.62 101 ASP A N 1
ATOM 831 C CA . ASP A 1 101 ? 7.297 0.113 13.805 1 97.62 101 ASP A CA 1
ATOM 832 C C . ASP A 1 101 ? 8.32 -1.015 13.711 1 97.62 101 ASP A C 1
ATOM 834 O O . ASP A 1 101 ? 8.078 -2.029 13.062 1 97.62 101 ASP A O 1
ATOM 838 N N . ALA A 1 102 ? 9.398 -0.876 14.406 1 96.88 102 ALA A N 1
ATOM 839 C CA . ALA A 1 102 ? 10.508 -1.828 14.352 1 96.88 102 ALA A CA 1
ATOM 840 C C . ALA A 1 102 ? 10.117 -3.164 14.977 1 96.88 102 ALA A C 1
ATOM 842 O O . ALA A 1 102 ? 10.789 -4.176 14.766 1 96.88 102 ALA A O 1
ATOM 843 N N . ASN A 1 103 ? 9.008 -3.184 15.727 1 96.12 103 ASN A N 1
ATOM 844 C CA . ASN A 1 103 ? 8.562 -4.426 16.344 1 96.12 103 ASN A CA 1
ATOM 845 C C . ASN A 1 103 ? 7.492 -5.117 15.492 1 96.12 103 ASN A C 1
ATOM 847 O O . ASN A 1 103 ? 6.941 -6.141 15.898 1 96.12 103 ASN A O 1
ATOM 851 N N . ASP A 1 104 ? 7.164 -4.582 14.414 1 97.62 104 ASP A N 1
ATOM 852 C CA . ASP A 1 104 ? 6.191 -5.133 13.477 1 97.62 104 ASP A CA 1
ATOM 853 C C . ASP A 1 104 ? 6.887 -5.887 12.344 1 97.62 104 ASP A C 1
ATOM 855 O O . ASP A 1 104 ? 7.582 -5.285 11.523 1 97.62 104 ASP A O 1
ATOM 859 N N . PHE A 1 105 ? 6.66 -7.195 12.227 1 97.38 105 PHE A N 1
ATOM 860 C CA . PHE A 1 105 ? 7.305 -8.008 11.203 1 97.38 105 PHE A CA 1
ATOM 861 C C . PHE A 1 105 ? 6.895 -7.547 9.805 1 97.38 105 PHE A C 1
ATOM 863 O O . PHE A 1 105 ? 7.68 -7.633 8.859 1 97.38 105 PHE A O 1
ATOM 870 N N . ASN A 1 106 ? 5.695 -7.055 9.688 1 97.88 106 ASN A N 1
ATOM 871 C CA . ASN A 1 106 ? 5.203 -6.492 8.43 1 97.88 106 ASN A CA 1
ATOM 872 C C . ASN A 1 106 ? 6.086 -5.348 7.945 1 97.88 106 ASN A C 1
ATOM 874 O O . ASN A 1 106 ? 6.641 -5.41 6.844 1 97.88 106 ASN A O 1
ATOM 878 N N . CYS A 1 107 ? 6.359 -4.355 8.789 1 98.12 107 CYS A N 1
ATOM 879 C CA . CYS A 1 107 ? 7.227 -3.223 8.484 1 98.12 107 CYS A CA 1
ATOM 880 C C . CYS A 1 107 ? 8.664 -3.68 8.258 1 98.12 107 CYS A C 1
ATOM 882 O O . CYS A 1 107 ? 9.305 -3.271 7.289 1 98.12 107 CYS A O 1
ATOM 884 N N . MET A 1 108 ? 9.125 -4.543 9.109 1 98.44 108 MET A N 1
ATOM 885 C CA . MET A 1 108 ? 10.539 -4.922 9.086 1 98.44 108 MET A CA 1
ATOM 886 C C . MET A 1 108 ? 10.852 -5.77 7.855 1 98.44 108 MET A C 1
ATOM 888 O O . MET A 1 108 ? 11.93 -5.648 7.273 1 98.44 108 MET A O 1
ATOM 892 N N . SER A 1 109 ? 9.953 -6.691 7.516 1 97.94 109 SER A N 1
ATOM 893 C CA . SER A 1 109 ? 10.172 -7.5 6.32 1 97.94 109 SER A CA 1
ATOM 894 C C . SER A 1 109 ? 10.25 -6.633 5.07 1 97.94 109 SER A C 1
ATOM 896 O O . SER A 1 109 ? 11.07 -6.879 4.188 1 97.94 109 SER A O 1
ATOM 898 N N . GLU A 1 110 ? 9.398 -5.586 4.992 1 98 110 GLU A N 1
ATOM 899 C CA . GLU A 1 110 ? 9.43 -4.648 3.875 1 98 110 GLU A CA 1
ATOM 900 C C . GLU A 1 110 ? 10.758 -3.906 3.816 1 98 110 GLU A C 1
ATOM 902 O O . GLU A 1 110 ? 11.344 -3.748 2.74 1 98 110 GLU A O 1
ATOM 907 N N . LEU A 1 111 ? 11.164 -3.455 4.992 1 98.69 111 LEU A N 1
ATOM 908 C CA . LEU A 1 111 ? 12.43 -2.721 5.051 1 98.69 111 LEU A CA 1
ATOM 909 C C . LEU A 1 111 ? 13.594 -3.605 4.629 1 98.69 111 LEU A C 1
ATOM 911 O O . LEU A 1 111 ? 14.43 -3.193 3.818 1 98.69 111 LEU A O 1
ATOM 915 N N . GLU A 1 112 ? 13.68 -4.82 5.125 1 98 112 GLU A N 1
ATOM 916 C CA . GLU A 1 112 ? 14.734 -5.766 4.773 1 98 112 GLU A CA 1
ATOM 917 C C . GLU A 1 112 ? 14.727 -6.07 3.279 1 98 112 GLU A C 1
ATOM 919 O O . GLU A 1 112 ? 15.773 -6.09 2.639 1 98 112 GLU A O 1
ATOM 924 N N . PHE A 1 113 ? 13.555 -6.301 2.764 1 97.38 113 PHE A N 1
ATOM 925 C CA . PHE A 1 113 ? 13.445 -6.621 1.345 1 97.38 113 PHE A CA 1
ATOM 926 C C . PHE A 1 113 ? 13.898 -5.449 0.487 1 97.38 113 PHE A C 1
ATOM 928 O O . PHE A 1 113 ? 14.672 -5.625 -0.457 1 97.38 113 PHE A O 1
ATOM 935 N N . ALA A 1 114 ? 13.422 -4.258 0.802 1 97.69 114 ALA A N 1
ATOM 936 C CA . ALA A 1 114 ? 13.742 -3.055 0.041 1 97.69 114 ALA A CA 1
ATOM 937 C C . ALA A 1 114 ? 15.234 -2.762 0.083 1 97.69 114 ALA A C 1
ATOM 939 O O . ALA A 1 114 ? 15.836 -2.43 -0.94 1 97.69 114 ALA A O 1
ATOM 940 N N . VAL A 1 115 ? 15.852 -2.914 1.248 1 97.69 115 VAL A N 1
ATOM 941 C CA . VAL A 1 115 ? 17.234 -2.475 1.458 1 97.69 115 VAL A CA 1
ATOM 942 C C . VAL A 1 115 ? 18.203 -3.564 0.998 1 97.69 115 VAL A C 1
ATOM 944 O O . VAL A 1 115 ? 19.188 -3.279 0.316 1 97.69 115 VAL A O 1
ATOM 947 N N . HIS A 1 116 ? 17.875 -4.852 1.267 1 94.38 116 HIS A N 1
ATOM 948 C CA . HIS A 1 116 ? 18.859 -5.906 1.034 1 94.38 116 HIS A CA 1
ATOM 949 C C . HIS A 1 116 ? 18.625 -6.582 -0.316 1 94.38 116 HIS A C 1
ATOM 951 O O . HIS A 1 116 ? 19.578 -7.035 -0.956 1 94.38 116 HIS A O 1
ATOM 957 N N . TYR A 1 117 ? 17.422 -6.68 -0.731 1 92.62 117 TYR A N 1
ATOM 958 C CA . TYR A 1 117 ? 17.125 -7.438 -1.943 1 92.62 117 TYR A CA 1
ATOM 959 C C . TYR A 1 117 ? 16.969 -6.512 -3.141 1 92.62 117 TYR A C 1
ATOM 961 O O . TYR A 1 117 ? 17.625 -6.691 -4.168 1 92.62 117 TYR A O 1
ATOM 969 N N . ILE A 1 118 ? 16.141 -5.496 -2.984 1 94.75 118 ILE A N 1
ATOM 970 C CA . ILE A 1 118 ? 15.922 -4.562 -4.082 1 94.75 118 ILE A CA 1
ATOM 971 C C . ILE A 1 118 ? 17.062 -3.551 -4.141 1 94.75 118 ILE A C 1
ATOM 973 O O . ILE A 1 118 ? 17.406 -3.059 -5.215 1 94.75 118 ILE A O 1
ATOM 977 N N . LYS A 1 119 ? 17.656 -3.24 -2.967 1 96.25 119 LYS A N 1
ATOM 978 C CA . LYS A 1 119 ? 18.75 -2.285 -2.812 1 96.25 119 LYS A CA 1
ATOM 979 C C . LYS A 1 119 ? 18.328 -0.892 -3.273 1 96.25 119 LYS A C 1
ATOM 981 O O . LYS A 1 119 ? 19.016 -0.27 -4.086 1 96.25 119 LYS A O 1
ATOM 986 N N . VAL A 1 120 ? 17.266 -0.401 -2.756 1 97.06 120 VAL A N 1
ATOM 987 C CA . VAL A 1 120 ? 16.734 0.92 -3.084 1 97.06 120 VAL A CA 1
ATOM 988 C C . VAL A 1 120 ? 17.734 1.993 -2.658 1 97.06 120 VAL A C 1
ATOM 990 O O . VAL A 1 120 ? 18.594 1.754 -1.795 1 97.06 120 VAL A O 1
ATOM 993 N N . GLU A 1 121 ? 17.578 3.137 -3.297 1 96.69 121 GLU A N 1
ATOM 994 C CA . GLU A 1 121 ? 18.469 4.258 -2.992 1 96.69 121 GLU A CA 1
ATOM 995 C C . GLU A 1 121 ? 17.766 5.301 -2.131 1 96.69 121 GLU A C 1
ATOM 997 O O . GLU A 1 121 ? 18.422 6.09 -1.444 1 96.69 121 GLU A O 1
ATOM 1002 N N . HIS A 1 122 ? 16.438 5.301 -2.195 1 97.62 122 HIS A N 1
ATOM 1003 C CA . HIS A 1 122 ? 15.633 6.273 -1.459 1 97.62 122 HIS A CA 1
ATOM 1004 C C . HIS A 1 122 ? 14.453 5.605 -0.757 1 97.62 122 HIS A C 1
ATOM 1006 O O . HIS A 1 122 ? 13.75 4.797 -1.359 1 97.62 122 HIS A O 1
ATOM 1012 N N . ILE A 1 123 ? 14.305 5.902 0.494 1 98.69 123 ILE A N 1
ATOM 1013 C CA . ILE A 1 123 ? 13.078 5.582 1.226 1 98.69 123 ILE A CA 1
ATOM 1014 C C . ILE A 1 123 ? 12.297 6.863 1.507 1 98.69 123 ILE A C 1
ATOM 1016 O O . ILE A 1 123 ? 12.844 7.816 2.074 1 98.69 123 ILE A O 1
ATOM 1020 N N . ILE A 1 124 ? 11.117 6.93 1.064 1 98.75 124 ILE A N 1
ATOM 1021 C CA . ILE A 1 124 ? 10.273 8.102 1.278 1 98.75 124 ILE A CA 1
ATOM 1022 C C . ILE A 1 124 ? 9.148 7.762 2.25 1 98.75 124 ILE A C 1
ATOM 1024 O O . ILE A 1 124 ? 8.352 6.859 1.99 1 98.75 124 ILE A O 1
ATOM 1028 N N . VAL A 1 125 ? 9.117 8.406 3.367 1 98.88 125 VAL A N 1
ATOM 1029 C CA . VAL A 1 125 ? 7.941 8.391 4.234 1 98.88 125 VAL A CA 1
ATOM 1030 C C . VAL A 1 125 ? 7.02 9.555 3.877 1 98.88 125 VAL A C 1
ATOM 1032 O O . VAL A 1 125 ? 7.41 10.719 3.988 1 98.88 125 VAL A O 1
ATOM 1035 N N . CYS A 1 126 ? 5.832 9.242 3.463 1 98.88 126 CYS A N 1
ATOM 1036 C CA . CYS A 1 126 ? 4.965 10.305 2.977 1 98.88 126 CYS A CA 1
ATOM 1037 C C . CYS A 1 126 ? 3.662 10.352 3.768 1 98.88 126 CYS A C 1
ATOM 1039 O O . CYS A 1 126 ? 2.846 9.43 3.68 1 98.88 126 CYS A O 1
ATOM 1041 N N . GLY A 1 127 ? 3.451 11.398 4.566 1 98.75 127 GLY A N 1
ATOM 1042 C CA . GLY A 1 127 ? 2.156 11.695 5.16 1 98.75 127 GLY A CA 1
ATOM 1043 C C . GLY A 1 127 ? 1.235 12.461 4.234 1 98.75 127 GLY A C 1
ATOM 1044 O O . GLY A 1 127 ? 1.56 12.672 3.062 1 98.75 127 GLY A O 1
ATOM 1045 N N . HIS A 1 128 ? 0.116 12.82 4.711 1 98.56 128 HIS A N 1
ATOM 1046 C CA . HIS A 1 128 ? -0.786 13.625 3.898 1 98.56 128 HIS A CA 1
ATOM 1047 C C . HIS A 1 128 ? -1.734 14.438 4.773 1 98.56 128 HIS A C 1
ATOM 1049 O O . HIS A 1 128 ? -2.021 14.055 5.91 1 98.56 128 HIS A O 1
ATOM 1055 N N . THR A 1 129 ? -2.178 15.523 4.219 1 97.12 129 THR A N 1
ATOM 1056 C CA . THR A 1 129 ? -3.168 16.328 4.918 1 97.12 129 THR A CA 1
ATOM 1057 C C . THR A 1 129 ? -4.504 15.602 5.004 1 97.12 129 THR A C 1
ATOM 1059 O O . THR A 1 129 ? -4.773 14.695 4.207 1 97.12 129 THR A O 1
ATOM 1062 N N . GLN A 1 130 ? -5.281 15.891 6.086 1 95.44 130 GLN A N 1
ATOM 1063 C CA . GLN A 1 130 ? -6.59 15.297 6.328 1 95.44 130 GLN A CA 1
ATOM 1064 C C . GLN A 1 130 ? -6.477 13.789 6.551 1 95.44 130 GLN A C 1
ATOM 1066 O O . GLN A 1 130 ? -7.34 13.023 6.109 1 95.44 130 GLN A O 1
ATOM 1071 N N . CYS A 1 131 ? -5.398 13.367 7.105 1 96.94 131 CYS A N 1
ATOM 1072 C CA . CYS A 1 131 ? -5.227 11.961 7.445 1 96.94 131 CYS A CA 1
ATOM 1073 C C . CYS A 1 131 ? -6.066 11.586 8.664 1 96.94 131 CYS A C 1
ATOM 1075 O O . CYS A 1 131 ? -5.754 11.992 9.789 1 96.94 131 CYS A O 1
ATOM 1077 N N . ALA A 1 132 ? -7.062 10.789 8.508 1 93.88 132 ALA A N 1
ATOM 1078 C CA . ALA A 1 132 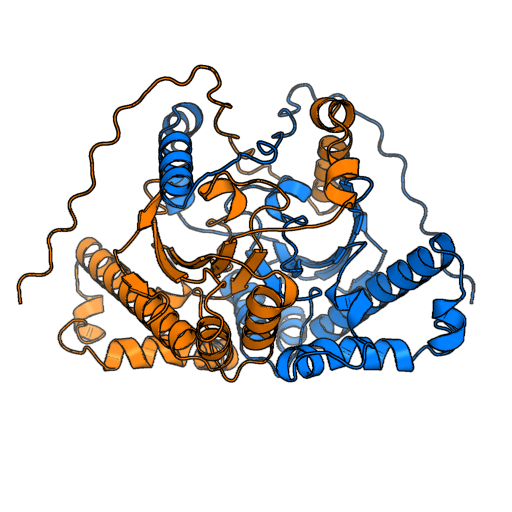? -7.957 10.391 9.594 1 93.88 132 ALA A CA 1
ATOM 1079 C C . ALA A 1 132 ? -7.199 9.641 10.688 1 93.88 132 ALA A C 1
ATOM 1081 O O . ALA A 1 132 ? -7.527 9.758 11.867 1 93.88 132 ALA A O 1
ATOM 1082 N N . GLY A 1 133 ? -6.203 8.844 10.289 1 94.88 133 GLY A N 1
ATOM 1083 C CA . GLY A 1 133 ? -5.383 8.172 11.281 1 94.88 133 GLY A CA 1
ATOM 1084 C C . GLY A 1 133 ? -4.707 9.133 12.242 1 94.88 133 GLY A C 1
ATOM 1085 O O . GLY A 1 133 ? -4.762 8.945 13.461 1 94.88 133 GLY A O 1
ATOM 1086 N N . VAL A 1 134 ? -4.129 10.18 11.703 1 96.12 134 VAL A N 1
ATOM 1087 C CA . VAL A 1 134 ? -3.443 11.172 12.523 1 96.12 134 VAL A CA 1
ATOM 1088 C C . VAL A 1 134 ? -4.469 11.992 13.312 1 96.12 134 VAL A C 1
ATOM 1090 O O . VAL A 1 134 ? -4.289 12.234 14.508 1 96.12 134 VAL A O 1
ATOM 1093 N N . MET A 1 135 ? -5.59 12.32 12.68 1 89.69 135 MET A N 1
ATOM 1094 C CA . MET A 1 135 ? -6.629 13.141 13.289 1 89.69 135 MET A CA 1
ATOM 1095 C C . MET A 1 135 ? -7.242 12.43 14.492 1 89.69 135 MET A C 1
ATOM 1097 O O . MET A 1 135 ? -7.59 13.078 15.484 1 89.69 135 MET A O 1
ATOM 1101 N N . ASN A 1 136 ? -7.289 11.148 14.406 1 88.69 136 ASN A N 1
ATOM 1102 C CA . ASN A 1 136 ? -8.055 10.422 15.414 1 88.69 136 ASN A CA 1
ATOM 1103 C C . ASN A 1 136 ? -7.141 9.664 16.375 1 88.69 136 ASN A C 1
ATOM 1105 O O . ASN A 1 136 ? -7.613 8.938 17.25 1 88.69 136 ASN A O 1
ATOM 1109 N N . ALA A 1 137 ? -5.891 9.852 16.203 1 92.31 137 ALA A N 1
ATOM 1110 C CA . ALA A 1 137 ? -4.941 9.062 16.984 1 92.31 137 ALA A CA 1
ATOM 1111 C C . ALA A 1 137 ? -5.16 9.266 18.484 1 92.31 137 ALA A C 1
ATOM 1113 O O . ALA A 1 137 ? -4.887 8.375 19.281 1 92.31 137 ALA A O 1
ATOM 1114 N N . CYS A 1 138 ? -5.691 10.445 18.891 1 85.88 138 CYS A N 1
ATOM 1115 C CA . CYS A 1 138 ? -5.809 10.766 20.312 1 85.88 138 CYS A CA 1
ATOM 1116 C C . CYS A 1 138 ? -7.258 10.648 20.781 1 85.88 138 CYS A C 1
ATOM 1118 O O . CYS A 1 138 ? -7.582 11.031 21.906 1 85.88 138 CYS A O 1
ATOM 1120 N N . LYS A 1 139 ? -8.094 10.141 19.938 1 84.56 139 LYS A N 1
ATOM 1121 C CA . LYS A 1 139 ? -9.492 9.984 20.328 1 84.56 139 LYS A CA 1
ATOM 1122 C C . LYS A 1 139 ? -9.672 8.758 21.219 1 84.56 139 LYS A C 1
ATOM 1124 O O . LYS A 1 139 ? -8.93 7.781 21.109 1 84.56 139 LYS A O 1
ATOM 1129 N N . ASP A 1 140 ? -10.688 8.805 22.047 1 80.5 140 ASP A N 1
ATOM 1130 C CA . ASP A 1 140 ? -10.906 7.781 23.062 1 80.5 140 ASP A CA 1
ATOM 1131 C C . ASP A 1 140 ? -11.641 6.574 22.469 1 80.5 140 ASP A C 1
ATOM 1133 O O . ASP A 1 140 ? -11.531 5.465 23 1 80.5 140 ASP A O 1
ATOM 1137 N N . HIS A 1 141 ? -12.32 6.613 21.406 1 86.19 141 HIS A N 1
ATOM 1138 C CA . HIS A 1 141 ? -13.219 5.547 20.969 1 86.19 141 HIS A CA 1
ATOM 1139 C C . HIS A 1 141 ? -12.656 4.82 19.75 1 86.19 141 HIS A C 1
ATOM 1141 O O . HIS A 1 141 ? -13.406 4.418 18.859 1 86.19 141 HIS A O 1
ATOM 1147 N N . LEU A 1 142 ? -11.344 4.496 19.844 1 91.25 142 LEU A N 1
ATOM 1148 C CA . LEU A 1 142 ? -10.734 3.713 18.781 1 91.25 142 LEU A CA 1
ATOM 1149 C C . LEU A 1 142 ? -10.797 2.223 19.094 1 91.25 142 LEU A C 1
ATOM 1151 O O . LEU A 1 142 ? -10.758 1.827 20.25 1 91.25 142 LEU A O 1
ATOM 1155 N N . SER A 1 143 ? -10.977 1.4 18.047 1 94.06 143 SER A N 1
ATOM 1156 C CA . SER A 1 143 ? -10.852 -0.045 18.219 1 94.06 143 SER A CA 1
ATOM 1157 C C . SER A 1 143 ? -9.484 -0.427 18.781 1 94.06 143 SER A C 1
ATOM 1159 O O . SER A 1 143 ? -8.508 0.292 18.578 1 94.06 143 SER A O 1
ATOM 1161 N N . PRO A 1 144 ? -9.398 -1.508 19.516 1 94.56 144 PRO A N 1
ATOM 1162 C CA . PRO A 1 144 ? -8.195 -1.833 20.297 1 94.56 144 PRO A CA 1
ATOM 1163 C C . PRO A 1 144 ? -6.941 -1.905 19.422 1 94.56 144 PRO A C 1
ATOM 1165 O O . PRO A 1 144 ? -5.891 -1.381 19.797 1 94.56 144 PRO A O 1
ATOM 1168 N N . ASN A 1 145 ? -6.992 -2.588 18.281 1 96.06 145 ASN A N 1
ATOM 1169 C CA . ASN A 1 145 ? -5.805 -2.738 17.453 1 96.06 145 ASN A CA 1
ATOM 1170 C C . ASN A 1 145 ? -5.414 -1.422 16.781 1 96.06 145 ASN A C 1
ATOM 1172 O O . ASN A 1 145 ? -4.23 -1.115 16.656 1 96.06 145 ASN A O 1
ATOM 1176 N N . LEU A 1 146 ? -6.445 -0.693 16.359 1 95.94 146 LEU A N 1
ATOM 1177 C CA . LEU A 1 146 ? -6.184 0.63 15.797 1 95.94 146 LEU A CA 1
ATOM 1178 C C . LEU A 1 146 ? -5.559 1.548 16.844 1 95.94 146 LEU A C 1
ATOM 1180 O O . LEU A 1 146 ? -4.621 2.289 16.547 1 95.94 146 LEU A O 1
ATOM 1184 N N . LYS A 1 147 ? -6.098 1.525 18.078 1 95.75 147 LYS A N 1
ATOM 1185 C CA . LYS A 1 147 ? -5.547 2.309 19.172 1 95.75 147 LYS A CA 1
ATOM 1186 C C . LYS A 1 147 ? -4.078 1.965 19.406 1 95.75 147 LYS A C 1
ATOM 1188 O O . LYS A 1 147 ? -3.248 2.857 19.594 1 95.75 147 LYS A O 1
ATOM 1193 N N . ALA A 1 148 ? -3.803 0.69 19.438 1 95.94 148 ALA A N 1
ATOM 1194 C CA . ALA A 1 148 ? -2.43 0.241 19.641 1 95.94 148 ALA A CA 1
ATOM 1195 C C . ALA A 1 148 ? -1.521 0.699 18.5 1 95.94 148 ALA A C 1
ATOM 1197 O O . ALA A 1 148 ? -0.406 1.17 18.75 1 95.94 148 ALA A O 1
ATOM 1198 N N . TRP A 1 149 ? -1.952 0.583 17.281 1 97.06 149 TRP A N 1
ATOM 1199 C CA . TRP A 1 149 ? -1.176 0.934 16.094 1 97.06 149 TRP A CA 1
ATOM 1200 C C . TRP A 1 149 ? -0.853 2.424 16.078 1 97.06 149 TRP A C 1
ATOM 1202 O O . TRP A 1 149 ? 0.252 2.82 15.703 1 97.06 149 TRP A O 1
ATOM 1212 N N . LEU A 1 150 ? -1.776 3.264 16.562 1 96.62 150 LEU A N 1
ATOM 1213 C CA . LEU A 1 150 ? -1.624 4.711 16.469 1 96.62 150 LEU A CA 1
ATOM 1214 C C . LEU A 1 150 ? -0.983 5.27 17.734 1 96.62 150 LEU A C 1
ATOM 1216 O O . LEU A 1 150 ? -0.835 6.484 17.891 1 96.62 150 LEU A O 1
ATOM 1220 N N . SER A 1 151 ? -0.554 4.402 18.641 1 95.69 151 SER A N 1
ATOM 1221 C CA . SER A 1 151 ? 0.017 4.832 19.906 1 95.69 151 SER A CA 1
ATOM 1222 C C . SER A 1 151 ? 1.272 5.672 19.688 1 95.69 151 SER A C 1
ATOM 1224 O O . SER A 1 151 ? 1.553 6.59 20.469 1 95.69 151 SER A O 1
ATOM 1226 N N . ASP A 1 152 ? 1.981 5.363 18.672 1 95.38 152 ASP A N 1
ATOM 1227 C CA . ASP A 1 152 ? 3.205 6.102 18.359 1 95.38 152 ASP A CA 1
ATOM 1228 C C . ASP A 1 152 ? 2.906 7.574 18.094 1 95.38 152 ASP A C 1
ATOM 1230 O O . ASP A 1 152 ? 3.68 8.453 18.484 1 95.38 152 ASP A O 1
ATOM 1234 N N . ILE A 1 153 ? 1.857 7.859 17.438 1 96.38 153 ILE A N 1
ATOM 1235 C CA . ILE A 1 153 ? 1.466 9.227 17.125 1 96.38 153 ILE A CA 1
ATOM 1236 C C . ILE A 1 153 ? 1.101 9.969 18.406 1 96.38 153 ILE A C 1
ATOM 1238 O O . ILE A 1 153 ? 1.463 11.133 18.594 1 96.38 153 ILE A O 1
ATOM 1242 N N . ARG A 1 154 ? 0.398 9.289 19.312 1 93.75 154 ARG A N 1
ATOM 1243 C CA . ARG A 1 154 ? 0.057 9.883 20.594 1 93.75 154 ARG A CA 1
ATOM 1244 C C . ARG A 1 154 ? 1.313 10.234 21.391 1 93.75 154 ARG A C 1
ATOM 1246 O O . ARG A 1 154 ? 1.399 11.312 21.984 1 93.75 154 ARG A O 1
ATOM 1253 N N . ARG A 1 155 ? 2.219 9.336 21.359 1 93.56 155 ARG A N 1
ATOM 1254 C CA . ARG A 1 155 ? 3.469 9.562 22.078 1 93.56 155 ARG A CA 1
ATOM 1255 C C . ARG A 1 155 ? 4.215 10.766 21.516 1 93.56 155 ARG A C 1
ATOM 1257 O O . ARG A 1 155 ? 4.789 11.555 22.281 1 93.56 155 ARG A O 1
ATOM 1264 N N . VAL A 1 156 ? 4.242 10.875 20.219 1 92.12 156 VAL A N 1
ATOM 1265 C CA . VAL A 1 156 ? 4.902 11.992 19.562 1 92.12 156 VAL A CA 1
ATOM 1266 C C . VAL A 1 156 ? 4.215 13.297 19.938 1 92.12 156 VAL A C 1
ATOM 1268 O O . VAL A 1 156 ? 4.883 14.297 20.234 1 92.12 156 VAL A O 1
ATOM 1271 N N . LYS A 1 157 ? 2.934 13.281 19.922 1 91.38 157 LYS A N 1
ATOM 1272 C CA . LYS A 1 157 ? 2.184 14.477 20.312 1 91.38 157 LYS A CA 1
ATOM 1273 C C . LYS A 1 157 ? 2.496 14.875 21.75 1 91.38 157 LYS A C 1
ATOM 1275 O O . LYS A 1 157 ? 2.691 16.062 22.047 1 91.38 157 LYS A O 1
ATOM 1280 N N . ASP A 1 158 ? 2.586 13.914 22.625 1 90.81 158 ASP A N 1
ATOM 1281 C CA . ASP A 1 158 ? 2.816 14.141 24.047 1 90.81 158 ASP A CA 1
ATOM 1282 C C . ASP A 1 158 ? 4.223 14.688 24.297 1 90.81 158 ASP A C 1
ATOM 1284 O O . ASP A 1 158 ? 4.469 15.344 25.312 1 90.81 158 ASP A O 1
ATOM 1288 N N . LYS A 1 159 ? 5.07 14.391 23.422 1 91.06 159 LYS A N 1
ATOM 1289 C CA . LYS A 1 159 ? 6.453 14.836 23.547 1 91.06 159 LYS A CA 1
ATOM 1290 C C . LYS A 1 159 ? 6.57 16.328 23.297 1 91.06 159 LYS A C 1
ATOM 1292 O O . LYS A 1 159 ? 7.551 16.969 23.719 1 91.06 159 LYS A O 1
ATOM 1297 N N . TYR A 1 160 ? 5.555 16.906 22.578 1 87.62 160 TYR A N 1
ATOM 1298 C CA . TYR A 1 160 ? 5.605 18.328 22.25 1 87.62 160 TYR A CA 1
ATOM 1299 C C . TYR A 1 160 ? 4.371 19.062 22.766 1 87.62 160 TYR A C 1
ATOM 1301 O O . TYR A 1 160 ? 3.633 19.672 22 1 87.62 160 TYR A O 1
ATOM 1309 N N . PRO A 1 161 ? 4.191 19.125 24.047 1 84.75 161 PRO A N 1
ATOM 1310 C CA . PRO A 1 161 ? 2.977 19.734 24.594 1 84.75 161 PRO A CA 1
ATOM 1311 C C . PRO A 1 161 ? 2.842 21.219 24.25 1 84.75 161 PRO A C 1
ATOM 1313 O O . PRO A 1 161 ? 1.729 21.75 24.234 1 84.75 161 PRO A O 1
ATOM 1316 N N . GLU A 1 162 ? 3.941 21.844 23.953 1 87.12 162 GLU A N 1
ATOM 1317 C CA . GLU A 1 162 ? 3.914 23.266 23.625 1 87.12 162 GLU A CA 1
ATOM 1318 C C . GLU A 1 162 ? 3.316 23.5 22.234 1 87.12 162 GLU A C 1
ATOM 1320 O O . GLU A 1 162 ? 2.812 24.578 21.953 1 87.12 162 GLU A O 1
ATOM 1325 N N . LEU A 1 163 ? 3.396 22.422 21.469 1 86.81 163 LEU A N 1
ATOM 1326 C CA . LEU A 1 163 ? 2.947 22.562 20.078 1 86.81 163 LEU A CA 1
ATOM 1327 C C . LEU A 1 163 ? 1.479 22.188 19.953 1 86.81 163 LEU A C 1
ATOM 1329 O O . LEU A 1 163 ? 0.826 22.547 18.969 1 86.81 163 LEU A O 1
ATOM 1333 N N . PHE A 1 164 ? 0.988 21.438 20.922 1 87.81 164 PHE A N 1
ATOM 1334 C CA . PHE A 1 164 ? -0.376 20.938 20.812 1 87.81 164 PHE A CA 1
ATOM 1335 C C . PHE A 1 164 ? -1.167 21.25 22.078 1 87.81 164 PHE A C 1
ATOM 1337 O O . PHE A 1 164 ? -0.82 20.797 23.172 1 87.81 164 PHE A O 1
ATOM 1344 N N . PRO A 1 165 ? -2.201 22.047 21.891 1 85 165 PRO A N 1
ATOM 1345 C CA . PRO A 1 165 ? -3.016 22.391 23.047 1 85 165 PRO A CA 1
ATOM 1346 C C . PRO A 1 165 ? -3.828 21.219 23.578 1 85 165 PRO A C 1
ATOM 1348 O O . PRO A 1 165 ? -3.912 20.172 22.922 1 85 165 PRO A O 1
ATOM 1351 N N . ASP A 1 166 ? -4.391 21.391 24.766 1 83.38 166 ASP A N 1
ATOM 1352 C CA . ASP A 1 166 ? -5.277 20.375 25.328 1 83.38 166 ASP A CA 1
ATOM 1353 C C . ASP A 1 166 ? -6.496 20.156 24.438 1 83.38 166 ASP A C 1
ATOM 1355 O O . ASP A 1 166 ? -6.965 21.094 23.781 1 83.38 166 ASP A O 1
ATOM 1359 N N . PRO A 1 167 ? -6.973 18.922 24.516 1 79.5 167 PRO A N 1
ATOM 1360 C CA . PRO A 1 167 ? -8.094 18.578 23.641 1 79.5 167 PRO A CA 1
ATOM 1361 C C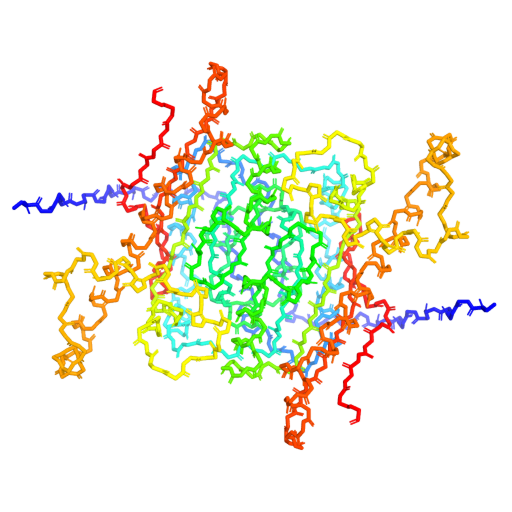 . PRO A 1 167 ? -9.273 19.531 23.781 1 79.5 167 PRO A C 1
ATOM 1363 O O . PRO A 1 167 ? -9.953 19.812 22.781 1 79.5 167 PRO A O 1
ATOM 1366 N N . MET A 1 168 ? -9.539 20 24.953 1 82.75 168 MET A N 1
ATOM 1367 C CA . MET A 1 168 ? -10.656 20.922 25.188 1 82.75 168 MET A CA 1
ATOM 1368 C C . MET A 1 168 ? -10.43 22.25 24.453 1 82.75 168 MET A C 1
ATOM 1370 O O . MET A 1 168 ? -11.352 22.797 23.859 1 82.75 168 MET A O 1
ATOM 1374 N N . ILE A 1 169 ? -9.195 22.734 24.547 1 86.25 169 ILE A N 1
ATOM 1375 C CA . ILE A 1 169 ? -8.836 23.984 23.875 1 86.25 169 ILE A CA 1
ATOM 1376 C C . ILE A 1 169 ? -8.867 23.781 22.359 1 86.25 169 ILE A C 1
ATOM 1378 O O . ILE A 1 169 ? -9.398 24.609 21.625 1 86.25 169 ILE A O 1
ATOM 1382 N N . GLU A 1 170 ? -8.328 22.672 21.922 1 86.56 170 GLU A N 1
ATOM 1383 C CA . GLU A 1 170 ? -8.281 22.359 20.5 1 86.56 170 GLU A CA 1
ATOM 1384 C C . GLU A 1 170 ? -9.68 22.297 19.891 1 86.56 170 GLU A C 1
ATOM 1386 O O . GLU A 1 170 ? -9.898 22.75 18.766 1 86.56 170 GLU A O 1
ATOM 1391 N N . SER A 1 171 ? -10.609 21.734 20.656 1 85.06 171 SER A N 1
ATOM 1392 C CA . SER A 1 171 ? -11.969 21.547 20.156 1 85.06 171 SER A CA 1
ATOM 1393 C C . SER A 1 171 ? -12.664 22.891 19.938 1 85.06 171 SER A C 1
ATOM 1395 O O . SER A 1 171 ? -13.562 23 19.094 1 85.06 171 SER A O 1
ATOM 1397 N N . SER A 1 172 ? -12.266 23.953 20.594 1 90.75 172 SER A N 1
ATOM 1398 C CA . SER A 1 172 ? -12.914 25.266 20.516 1 90.75 172 SER A CA 1
ATOM 1399 C C . SER A 1 172 ? -12.234 26.156 19.484 1 90.75 172 SER A C 1
ATOM 1401 O O . SER A 1 172 ? -12.727 27.25 19.188 1 90.75 172 SER A O 1
ATOM 1403 N N . MET A 1 173 ? -11.188 25.688 18.938 1 91.06 173 MET A N 1
ATOM 1404 C CA . MET A 1 173 ? -10.43 26.469 17.984 1 91.06 173 MET A CA 1
ATOM 1405 C C . MET A 1 173 ? -11.148 26.531 16.641 1 91.06 173 MET A C 1
ATOM 1407 O O . MET A 1 173 ? -11.938 25.641 16.312 1 91.06 173 MET A O 1
ATOM 1411 N N . PRO A 1 174 ? -10.906 27.641 15.953 1 94.25 174 PRO A N 1
ATOM 1412 C CA . PRO A 1 174 ? -11.406 27.672 14.578 1 94.25 174 PRO A CA 1
ATOM 1413 C C . PRO A 1 174 ? -10.828 26.562 13.711 1 94.25 174 PRO A C 1
ATOM 1415 O O . PRO A 1 174 ? -9.719 26.094 13.969 1 94.25 174 PRO A O 1
ATOM 1418 N N . GLN A 1 175 ? -11.57 26.109 12.672 1 91.81 175 GLN A N 1
ATOM 1419 C CA . GLN A 1 175 ? -11.18 24.984 11.82 1 91.81 175 GLN A CA 1
ATOM 1420 C C . GLN A 1 175 ? -9.82 25.234 11.18 1 91.81 175 GLN A C 1
ATOM 1422 O O . GLN A 1 175 ? -9.008 24.312 11.062 1 91.81 175 GLN A O 1
ATOM 1427 N N . SER A 1 176 ? -9.57 26.484 10.82 1 92.88 176 SER A N 1
ATOM 1428 C CA . SER A 1 176 ? -8.305 26.828 10.188 1 92.88 176 SER A CA 1
ATOM 1429 C C . SER A 1 176 ? -7.125 26.531 11.102 1 92.88 176 SER A C 1
ATOM 1431 O O . SER A 1 176 ? -6.078 26.062 10.648 1 92.88 176 SER A O 1
ATOM 1433 N N . GLU A 1 177 ? -7.301 26.812 12.352 1 93.25 177 GLU A N 1
ATOM 1434 C CA . GLU A 1 177 ? -6.258 26.531 13.336 1 93.25 177 GLU A CA 1
ATOM 1435 C C . GLU A 1 177 ? -6.129 25.031 13.602 1 93.25 177 GLU A C 1
ATOM 1437 O O . GLU A 1 177 ? -5.02 24.531 13.781 1 93.25 177 GLU A O 1
ATOM 1442 N N . LYS A 1 178 ? -7.242 24.359 13.602 1 92.56 178 LYS A N 1
ATOM 1443 C CA . LYS A 1 178 ? -7.223 22.906 13.758 1 92.56 178 LYS A CA 1
ATOM 1444 C C . LYS A 1 178 ? -6.473 22.25 12.602 1 92.56 178 LYS A C 1
ATOM 1446 O O . LYS A 1 178 ? -5.715 21.297 12.812 1 92.56 178 LYS A O 1
ATOM 1451 N N . ASP A 1 179 ? -6.66 22.766 11.43 1 93.06 179 ASP A N 1
ATOM 1452 C CA . ASP A 1 179 ? -5.988 22.234 10.25 1 93.06 179 ASP A CA 1
ATOM 1453 C C . ASP A 1 179 ? -4.477 22.438 10.344 1 93.06 179 ASP A C 1
ATOM 1455 O O . ASP A 1 179 ? -3.705 21.562 9.93 1 93.06 179 ASP A O 1
ATOM 1459 N N . LYS A 1 180 ? -4.113 23.594 10.867 1 94.12 180 LYS A N 1
ATOM 1460 C CA . LYS A 1 180 ? -2.689 23.875 11.039 1 94.12 180 LYS A CA 1
ATOM 1461 C C . LYS A 1 180 ? -2.062 22.922 12.047 1 94.12 180 LYS A C 1
ATOM 1463 O O . LYS A 1 180 ? -0.95 22.422 11.836 1 94.12 180 LYS A O 1
ATOM 1468 N N . LEU A 1 181 ? -2.775 22.719 13.125 1 93.62 181 LEU A N 1
ATOM 1469 C CA . LEU A 1 181 ? -2.295 21.781 14.141 1 93.62 181 LEU A CA 1
ATOM 1470 C C . LEU A 1 181 ? -2.193 20.375 13.586 1 93.62 181 LEU A C 1
ATOM 1472 O O . LEU A 1 181 ? -1.226 19.656 13.859 1 93.62 181 LEU A O 1
ATOM 1476 N N . HIS A 1 182 ? -3.162 19.984 12.836 1 94.81 182 HIS A N 1
ATOM 1477 C CA . HIS A 1 182 ? -3.16 18.672 12.188 1 94.81 182 HIS A CA 1
ATOM 1478 C C . HIS A 1 182 ? -1.96 18.531 11.258 1 94.81 182 HIS A C 1
ATOM 1480 O O . HIS A 1 182 ? -1.257 17.516 11.305 1 94.81 182 HIS A O 1
ATOM 1486 N N . ARG A 1 183 ? -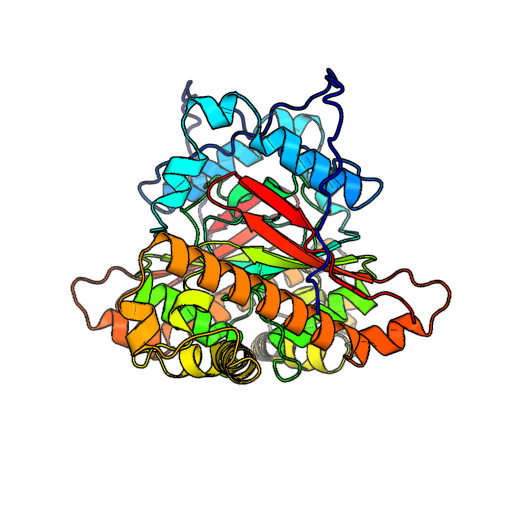1.739 19.516 10.469 1 96.25 183 ARG A N 1
ATOM 1487 C CA . ARG A 1 183 ? -0.609 19.5 9.547 1 96.25 183 ARG A CA 1
ATOM 1488 C C . ARG A 1 183 ? 0.711 19.359 10.305 1 96.25 183 ARG A C 1
ATOM 1490 O O . ARG A 1 183 ? 1.597 18.609 9.891 1 96.25 183 ARG A O 1
ATOM 1497 N N . ARG A 1 184 ? 0.802 20.094 11.32 1 96.06 184 ARG A N 1
ATOM 1498 C CA . ARG A 1 184 ? 2.008 20.031 12.141 1 96.06 184 ARG A CA 1
ATOM 1499 C C . ARG A 1 184 ? 2.225 18.609 12.68 1 96.06 184 ARG A C 1
ATOM 1501 O O . ARG A 1 184 ? 3.342 18.094 12.641 1 96.06 184 ARG A O 1
ATOM 1508 N N . LEU A 1 185 ? 1.179 18 13.188 1 96.69 185 LEU A N 1
ATOM 1509 C CA . LEU A 1 185 ? 1.294 16.641 13.727 1 96.69 185 LEU A CA 1
ATOM 1510 C C . LEU A 1 185 ? 1.649 15.648 12.625 1 96.69 185 LEU A C 1
ATOM 1512 O O . LEU A 1 185 ? 2.426 14.719 12.844 1 96.69 185 LEU A O 1
ATOM 1516 N N . VAL A 1 186 ? 1.107 15.82 11.414 1 98.19 186 VAL A N 1
ATOM 1517 C CA . VAL A 1 186 ? 1.453 15 10.258 1 98.19 186 VAL A CA 1
ATOM 1518 C C . VAL A 1 186 ? 2.955 15.086 9.992 1 98.19 186 VAL A C 1
ATOM 1520 O O . VAL A 1 186 ? 3.623 14.062 9.828 1 98.19 186 VAL A O 1
ATOM 1523 N N . GLU A 1 187 ? 3.457 16.281 9.977 1 98.12 187 GLU A N 1
ATOM 1524 C CA . GLU A 1 187 ? 4.867 16.5 9.672 1 98.12 187 GLU A CA 1
ATOM 1525 C C . GLU A 1 187 ? 5.766 15.906 10.75 1 98.12 187 GLU A C 1
ATOM 1527 O O . GLU A 1 187 ? 6.793 15.297 10.445 1 98.12 187 GLU A O 1
ATOM 1532 N N . ILE A 1 188 ? 5.387 16.078 11.992 1 97.5 188 ILE A N 1
ATOM 1533 C CA . ILE A 1 188 ? 6.184 15.539 13.094 1 97.5 188 ILE A CA 1
ATOM 1534 C C . ILE A 1 188 ? 6.156 14.016 13.047 1 97.5 188 ILE A C 1
ATOM 1536 O O . ILE A 1 188 ? 7.172 13.359 13.297 1 97.5 188 ILE A O 1
ATOM 1540 N N . ASN A 1 189 ? 4.98 13.469 12.789 1 97.88 189 ASN A N 1
ATOM 1541 C CA . ASN A 1 189 ? 4.879 12.023 12.648 1 97.88 189 ASN A CA 1
ATOM 1542 C C . ASN A 1 189 ? 5.797 11.5 11.547 1 97.88 189 ASN A C 1
ATOM 1544 O O . ASN A 1 189 ? 6.508 10.516 11.742 1 97.88 189 ASN A O 1
ATOM 1548 N N . VAL A 1 190 ? 5.781 12.164 10.391 1 98.69 190 VAL A N 1
ATOM 1549 C CA . VAL A 1 190 ? 6.645 11.781 9.273 1 98.69 190 VAL A CA 1
ATOM 1550 C C . VAL A 1 190 ? 8.109 11.844 9.711 1 98.69 190 VAL A C 1
ATOM 1552 O O . VAL A 1 190 ? 8.867 10.898 9.484 1 98.69 190 VAL A O 1
ATOM 1555 N N . SER A 1 191 ? 8.484 12.914 10.352 1 98.31 191 SER A N 1
ATOM 1556 C CA . SER A 1 191 ? 9.859 13.078 10.82 1 98.31 191 SER A CA 1
ATOM 1557 C C . SER A 1 191 ? 10.25 11.969 11.789 1 98.31 191 SER A C 1
ATOM 1559 O O . SER A 1 191 ? 11.367 11.461 11.742 1 98.31 191 SER A O 1
ATOM 1561 N N . ASN A 1 192 ? 9.359 11.672 12.68 1 97.94 192 ASN A N 1
ATOM 1562 C CA . ASN A 1 192 ? 9.602 10.609 13.648 1 97.94 192 ASN A CA 1
ATOM 1563 C C . ASN A 1 192 ? 9.844 9.266 12.961 1 97.94 192 ASN A C 1
ATOM 1565 O O . ASN A 1 192 ? 10.734 8.516 13.352 1 97.94 192 ASN A O 1
ATOM 1569 N N . GLN A 1 193 ? 9.023 8.945 11.961 1 98.62 193 GLN A N 1
ATOM 1570 C CA . GLN A 1 193 ? 9.195 7.699 11.227 1 98.62 193 GLN A CA 1
ATOM 1571 C C . GLN A 1 193 ? 10.531 7.68 10.484 1 98.62 193 GLN A C 1
ATOM 1573 O O . GLN A 1 193 ? 11.211 6.656 10.453 1 98.62 193 GLN A O 1
ATOM 1578 N N . VAL A 1 194 ? 10.898 8.797 9.875 1 98.69 194 VAL A N 1
ATOM 1579 C CA . VAL A 1 194 ? 12.188 8.906 9.195 1 98.69 194 VAL A CA 1
ATOM 1580 C C . VAL A 1 194 ? 13.32 8.586 10.164 1 98.69 194 VAL A C 1
ATOM 1582 O O . VAL A 1 194 ? 14.219 7.805 9.844 1 98.69 194 VAL A O 1
ATOM 1585 N N . SER A 1 195 ? 13.242 9.148 11.328 1 98.12 195 SER A N 1
ATOM 1586 C CA . SER A 1 195 ? 14.273 8.938 12.344 1 98.12 195 SER A CA 1
ATOM 1587 C C . SER A 1 195 ? 14.344 7.473 12.766 1 98.12 195 SER A C 1
ATOM 1589 O O . SER A 1 195 ? 15.43 6.91 12.914 1 98.12 195 SER A O 1
ATOM 1591 N N . LYS A 1 196 ? 13.203 6.875 12.992 1 98.25 196 LYS A N 1
ATOM 1592 C CA . LYS A 1 196 ? 13.141 5.473 13.398 1 98.25 196 LYS A CA 1
ATOM 1593 C C . LYS A 1 196 ? 13.766 4.566 12.336 1 98.25 196 LYS A C 1
ATOM 1595 O O . LYS A 1 196 ? 14.523 3.65 12.664 1 98.25 196 LYS A O 1
ATOM 1600 N N . ILE A 1 197 ? 13.445 4.82 11.102 1 98.75 197 ILE A N 1
ATOM 1601 C CA . ILE A 1 197 ? 13.969 4.016 10 1 98.75 197 ILE A CA 1
ATOM 1602 C C . ILE A 1 197 ? 15.484 4.199 9.906 1 98.75 197 ILE A C 1
ATOM 1604 O O . ILE A 1 197 ? 16.234 3.227 9.773 1 98.75 197 ILE A O 1
ATOM 1608 N N . ALA A 1 198 ? 15.922 5.418 9.992 1 98.31 198 ALA A N 1
ATOM 1609 C CA . ALA A 1 198 ? 17.344 5.73 9.883 1 98.31 198 ALA A CA 1
ATOM 1610 C C . ALA A 1 198 ? 18.141 5.066 10.992 1 98.31 198 ALA A C 1
ATOM 1612 O O . ALA A 1 198 ? 19.297 4.668 10.789 1 98.31 198 ALA A O 1
ATOM 1613 N N . SER A 1 199 ? 17.562 4.938 12.125 1 97.69 199 SER A N 1
ATOM 1614 C CA . SER A 1 199 ? 18.266 4.387 13.281 1 97.69 199 SER A CA 1
ATOM 1615 C C . SER A 1 199 ? 18.188 2.863 13.305 1 97.69 199 SER A C 1
ATOM 1617 O O . SER A 1 199 ? 18.812 2.215 14.133 1 97.69 199 SER A O 1
ATOM 1619 N N . ASN A 1 200 ? 17.359 2.318 12.477 1 98.19 200 ASN A N 1
ATOM 1620 C CA . ASN A 1 200 ? 17.172 0.873 12.445 1 98.19 200 ASN A CA 1
ATOM 1621 C C . ASN A 1 200 ? 18.438 0.149 11.984 1 98.19 200 ASN A C 1
ATOM 1623 O O . ASN A 1 200 ? 19.141 0.626 11.086 1 98.19 200 ASN A O 1
ATOM 1627 N N . GLU A 1 201 ? 18.672 -1.014 12.492 1 97.56 201 GLU A N 1
ATOM 1628 C CA . GLU A 1 201 ? 19.891 -1.771 12.219 1 97.56 201 GLU A CA 1
ATOM 1629 C C . GLU A 1 201 ? 20.016 -2.117 10.742 1 97.56 201 GLU A C 1
ATOM 1631 O O . GLU A 1 201 ? 21.125 -2.174 10.203 1 97.56 201 GLU A O 1
ATOM 1636 N N . VAL A 1 202 ? 18.938 -2.371 10.078 1 97.88 202 VAL A N 1
ATOM 1637 C CA . VAL A 1 202 ? 18.938 -2.717 8.664 1 97.88 202 VAL A CA 1
ATOM 1638 C C . VAL A 1 202 ? 19.562 -1.58 7.852 1 97.88 202 VAL A C 1
ATOM 1640 O O . VAL A 1 202 ? 20.391 -1.818 6.973 1 97.88 202 VAL A O 1
ATOM 1643 N N . VAL A 1 203 ? 19.172 -0.377 8.141 1 98 203 VAL A N 1
ATOM 1644 C CA . VAL A 1 203 ? 19.641 0.805 7.426 1 98 203 VAL A CA 1
ATOM 1645 C C . VAL A 1 203 ? 21.078 1.124 7.848 1 98 203 VAL A C 1
ATOM 1647 O O . VAL A 1 203 ? 21.938 1.395 7.008 1 98 203 VAL A O 1
ATOM 1650 N N . GLN A 1 204 ? 21.344 1.033 9.125 1 97.31 204 GLN A N 1
ATOM 1651 C CA . GLN A 1 204 ? 22.688 1.293 9.641 1 97.31 204 GLN A CA 1
ATOM 1652 C C . GLN A 1 204 ? 23.703 0.352 9.008 1 97.31 204 GLN A C 1
ATOM 1654 O O . GLN A 1 204 ? 24.812 0.775 8.633 1 97.31 204 GLN A O 1
ATOM 1659 N N . GLU A 1 205 ? 23.359 -0.867 8.883 1 96.56 205 GLU A N 1
ATOM 1660 C CA . GLU A 1 205 ? 24.25 -1.851 8.266 1 96.56 205 GLU A CA 1
ATOM 1661 C C . GLU A 1 205 ? 24.484 -1.532 6.793 1 96.56 205 GLU A C 1
ATOM 1663 O O . GLU A 1 205 ? 25.609 -1.662 6.297 1 96.56 205 GLU A O 1
ATOM 1668 N N . ALA A 1 206 ? 23.438 -1.165 6.133 1 96.56 206 ALA A N 1
ATOM 1669 C CA . ALA A 1 206 ? 23.562 -0.811 4.723 1 96.56 206 ALA A CA 1
ATOM 1670 C C . ALA A 1 206 ? 24.531 0.353 4.535 1 96.56 206 ALA A C 1
ATOM 1672 O O . ALA A 1 206 ? 25.266 0.402 3.547 1 96.56 206 ALA A O 1
ATOM 1673 N N . TRP A 1 207 ? 24.562 1.268 5.438 1 96.31 207 TRP A N 1
ATOM 1674 C CA . TRP A 1 207 ? 25.391 2.461 5.348 1 96.31 207 TRP A CA 1
ATOM 1675 C C . TRP A 1 207 ? 26.859 2.113 5.539 1 96.31 207 TRP A C 1
ATOM 1677 O O . TRP A 1 207 ? 27.75 2.914 5.215 1 96.31 207 TRP A O 1
ATOM 1687 N N . LYS A 1 208 ? 27.156 0.982 6.031 1 95.81 208 LYS A N 1
ATOM 1688 C CA . LYS A 1 208 ? 28.547 0.566 6.203 1 95.81 208 LYS A CA 1
ATOM 1689 C C . LYS A 1 208 ? 29.188 0.255 4.859 1 95.81 208 LYS A C 1
ATOM 1691 O O . LYS A 1 208 ? 30.422 0.311 4.73 1 95.81 208 LYS A O 1
ATOM 1696 N N . ASP A 1 209 ? 28.375 -0.172 3.934 1 93.5 209 ASP A N 1
ATOM 1697 C CA . ASP A 1 209 ? 28.875 -0.37 2.574 1 93.5 209 ASP A CA 1
ATOM 1698 C C . ASP A 1 209 ? 29.078 0.965 1.864 1 93.5 209 ASP A C 1
ATOM 1700 O O . ASP A 1 209 ? 28.109 1.664 1.552 1 93.5 209 ASP A O 1
ATOM 1704 N N . LYS A 1 210 ? 30.297 1.29 1.527 1 89.81 210 LYS A N 1
ATOM 1705 C CA . LYS A 1 210 ? 30.656 2.58 0.946 1 89.81 210 LYS A CA 1
ATOM 1706 C C . LYS A 1 210 ? 30 2.77 -0.42 1 89.81 210 LYS A C 1
ATOM 1708 O O . LYS A 1 210 ? 29.766 3.9 -0.851 1 89.81 210 LYS A O 1
ATOM 1713 N N . LYS A 1 211 ? 29.641 1.718 -1.037 1 91.5 211 LYS A N 1
ATOM 1714 C CA . LYS A 1 211 ? 29.078 1.787 -2.385 1 91.5 211 LYS A CA 1
ATOM 1715 C C . LYS A 1 211 ? 27.562 1.99 -2.34 1 91.5 211 LYS A C 1
ATOM 1717 O O . LYS A 1 211 ? 26.953 2.32 -3.355 1 91.5 211 LYS A O 1
ATOM 1722 N N . ARG A 1 212 ? 27.031 1.839 -1.197 1 91.62 212 ARG A N 1
ATOM 1723 C CA . ARG A 1 212 ? 25.578 1.885 -1.076 1 91.62 212 ARG A CA 1
ATOM 1724 C C . ARG A 1 212 ? 25.078 3.322 -0.953 1 91.62 212 ARG A C 1
ATOM 1726 O O . ARG A 1 212 ? 25.531 4.062 -0.069 1 91.62 212 ARG A O 1
ATOM 1733 N N . LYS A 1 213 ? 24.188 3.639 -1.901 1 92.25 213 LYS A N 1
ATOM 1734 C CA . LYS A 1 213 ? 23.469 4.902 -1.802 1 92.25 213 LYS A CA 1
ATOM 1735 C C . LYS A 1 213 ? 22.078 4.695 -1.195 1 92.25 213 LYS A C 1
ATOM 1737 O O . LYS A 1 213 ? 21.266 3.945 -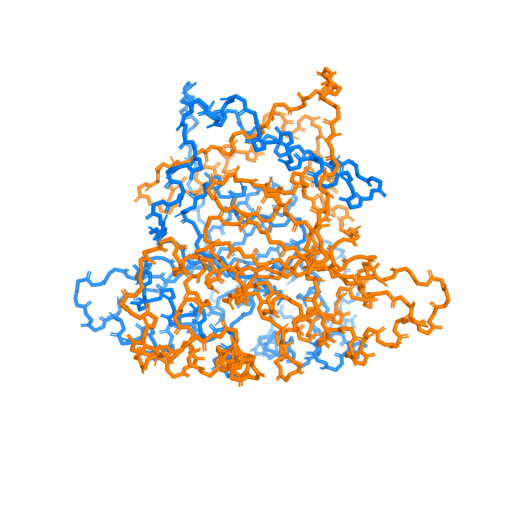1.738 1 92.25 213 LYS A O 1
ATOM 1742 N N . LEU A 1 214 ? 21.891 5.168 0.042 1 97.31 214 LEU A N 1
ATOM 1743 C CA . LEU A 1 214 ? 20.594 5.035 0.715 1 97.31 214 LEU A CA 1
ATOM 1744 C C . LEU A 1 214 ? 20.312 6.262 1.572 1 97.31 214 LEU A C 1
ATOM 1746 O O . LEU A 1 214 ? 21.156 6.695 2.357 1 97.31 214 LEU A O 1
ATOM 1750 N N . ALA A 1 215 ? 19.172 6.906 1.321 1 98 215 ALA A N 1
ATOM 1751 C CA . ALA A 1 215 ? 18.719 8.023 2.146 1 98 215 ALA A CA 1
ATOM 1752 C C . ALA A 1 215 ? 17.234 7.918 2.443 1 98 215 ALA A C 1
ATOM 1754 O O . ALA A 1 215 ? 16.469 7.34 1.661 1 98 215 ALA A O 1
ATOM 1755 N N . ILE A 1 216 ? 16.828 8.367 3.551 1 98.62 216 ILE A N 1
ATOM 1756 C CA . ILE A 1 216 ? 15.43 8.391 3.984 1 98.62 216 ILE A CA 1
ATOM 1757 C C . ILE A 1 216 ? 14.906 9.82 3.971 1 98.62 216 ILE A C 1
ATOM 1759 O O . ILE A 1 216 ? 15.555 10.734 4.484 1 98.62 216 ILE A O 1
ATOM 1763 N N . HIS A 1 217 ? 13.758 10.055 3.359 1 98.56 217 HIS A N 1
ATOM 1764 C CA . HIS A 1 217 ? 13.188 11.375 3.152 1 98.56 217 HIS A CA 1
ATOM 1765 C C . HIS A 1 217 ? 11.773 11.469 3.73 1 98.56 217 HIS A C 1
ATOM 1767 O O . HIS A 1 217 ? 11.031 10.484 3.711 1 98.56 217 HIS A O 1
ATOM 1773 N N . GLY A 1 218 ? 11.422 12.648 4.223 1 98.81 218 GLY A N 1
ATOM 1774 C CA . GLY A 1 218 ? 10.07 12.93 4.684 1 98.81 218 GLY A CA 1
ATOM 1775 C C . GLY A 1 218 ? 9.297 13.852 3.752 1 98.81 218 GLY A C 1
ATOM 1776 O O . GLY A 1 218 ? 9.75 14.961 3.451 1 98.81 218 GLY A O 1
ATOM 1777 N N . TRP A 1 219 ? 8.195 13.398 3.24 1 98.88 219 TRP A N 1
ATOM 1778 C CA . TRP A 1 219 ? 7.336 14.172 2.35 1 98.88 219 TRP A CA 1
ATOM 1779 C C . TRP A 1 219 ? 5.906 14.227 2.883 1 98.88 219 TRP A C 1
ATOM 1781 O O . TRP A 1 219 ? 5.523 13.422 3.736 1 98.88 219 TRP A O 1
ATOM 1791 N N . VAL A 1 220 ? 5.133 15.227 2.457 1 98.75 220 VAL A N 1
ATOM 1792 C CA . VAL A 1 220 ? 3.709 15.344 2.764 1 98.75 220 VAL A CA 1
ATOM 1793 C C . VAL A 1 220 ? 2.928 15.633 1.486 1 98.75 220 VAL A C 1
ATOM 1795 O O . VAL A 1 220 ? 3.305 16.516 0.706 1 98.75 220 VAL A O 1
ATOM 1798 N N . PHE A 1 221 ? 1.941 14.891 1.208 1 98.5 221 PHE A N 1
ATOM 1799 C CA . PHE A 1 221 ? 1.024 15.156 0.107 1 98.5 221 PHE A CA 1
ATOM 1800 C C . PHE A 1 221 ? -0.114 16.062 0.561 1 98.5 221 PHE A C 1
ATOM 1802 O O . PHE A 1 221 ? -0.837 15.734 1.504 1 98.5 221 PHE A O 1
ATOM 1809 N N . ASN A 1 222 ? -0.203 17.188 -0.024 1 97.5 222 ASN A N 1
ATOM 1810 C CA . ASN A 1 222 ? -1.311 18.109 0.209 1 97.5 222 ASN A CA 1
ATOM 1811 C C . ASN A 1 222 ? -2.523 17.766 -0.647 1 97.5 222 ASN A C 1
ATOM 1813 O O . ASN A 1 222 ? -2.555 18.062 -1.841 1 97.5 222 ASN A O 1
ATOM 1817 N N . ILE A 1 223 ? -3.529 17.188 -0.046 1 95.12 223 ILE A N 1
ATOM 1818 C CA . ILE A 1 223 ? -4.676 16.672 -0.782 1 95.12 223 ILE A CA 1
ATOM 1819 C C . ILE A 1 223 ? -5.422 17.812 -1.459 1 95.12 223 ILE A C 1
ATOM 1821 O O . ILE A 1 223 ? -5.852 17.703 -2.607 1 95.12 223 ILE A O 1
ATOM 1825 N N . LYS A 1 224 ? -5.555 18.938 -0.82 1 92.81 224 LYS A N 1
ATOM 1826 C CA . LYS A 1 224 ? -6.328 20.062 -1.314 1 92.81 224 LYS A CA 1
ATOM 1827 C C . LYS A 1 224 ? -5.703 20.656 -2.58 1 92.81 224 LYS A C 1
ATOM 1829 O O . LYS A 1 224 ? -6.418 21.094 -3.48 1 92.81 224 LYS A O 1
ATOM 1834 N N . LYS A 1 225 ? -4.398 20.594 -2.648 1 94.31 225 LYS A N 1
ATOM 1835 C CA . LYS A 1 225 ? -3.709 21.234 -3.766 1 94.31 225 LYS A CA 1
ATOM 1836 C C . LYS A 1 225 ? -3.152 20.188 -4.738 1 94.31 225 LYS A C 1
ATOM 1838 O O . LYS A 1 225 ? -2.801 20.516 -5.871 1 94.31 225 LYS A O 1
ATOM 1843 N N . GLY A 1 226 ? -2.941 18.953 -4.27 1 94.88 226 GLY A N 1
ATOM 1844 C CA . GLY A 1 226 ? -2.396 17.875 -5.086 1 94.88 226 GLY A CA 1
ATOM 1845 C C . GLY A 1 226 ? -0.88 17.891 -5.152 1 94.88 226 GLY A C 1
ATOM 1846 O O . GLY A 1 226 ? -0.284 17.188 -5.965 1 94.88 226 GLY A O 1
ATOM 1847 N N . HIS A 1 227 ? -0.265 18.656 -4.234 1 96.81 227 HIS A N 1
ATOM 1848 C CA . HIS A 1 227 ? 1.184 18.797 -4.312 1 96.81 227 HIS A CA 1
ATOM 1849 C C . HIS A 1 227 ? 1.887 17.875 -3.332 1 96.81 227 HIS A C 1
ATOM 1851 O O . HIS A 1 227 ? 1.438 17.719 -2.195 1 96.81 227 HIS A O 1
ATOM 1857 N N . LEU A 1 228 ? 2.854 17.188 -3.816 1 97.56 228 LEU A N 1
ATOM 1858 C CA . LEU A 1 228 ? 3.834 16.5 -2.982 1 97.56 228 LEU A CA 1
ATOM 1859 C C . LEU A 1 228 ? 4.891 17.484 -2.473 1 97.56 228 LEU A C 1
ATOM 1861 O O . LEU A 1 228 ? 5.512 18.203 -3.262 1 97.56 228 LEU A O 1
ATOM 1865 N N . GLU A 1 229 ? 5.09 17.562 -1.171 1 98.06 229 GLU A N 1
ATOM 1866 C CA . GLU A 1 229 ? 5.977 18.547 -0.561 1 98.06 229 GLU A CA 1
ATOM 1867 C C . GLU A 1 229 ? 7.094 17.859 0.228 1 98.06 229 GLU A C 1
ATOM 1869 O O . GLU A 1 229 ? 6.832 17.031 1.1 1 98.06 229 GLU A O 1
ATOM 1874 N N . ASP A 1 230 ? 8.32 18.156 -0.132 1 98 230 ASP A N 1
ATOM 1875 C CA . ASP A 1 230 ? 9.461 17.781 0.689 1 98 230 ASP A CA 1
ATOM 1876 C C . ASP A 1 230 ? 9.539 18.625 1.955 1 98 230 ASP A C 1
ATOM 1878 O O . ASP A 1 230 ? 9.703 19.844 1.881 1 98 230 ASP A O 1
ATOM 1882 N N . ILE A 1 231 ? 9.453 18.047 3.172 1 97.81 231 ILE A N 1
ATOM 1883 C CA . ILE A 1 231 ? 9.344 18.844 4.391 1 97.81 231 ILE A CA 1
ATOM 1884 C C . ILE A 1 231 ? 10.742 19.109 4.961 1 97.81 231 ILE A C 1
ATOM 1886 O O . ILE A 1 231 ? 10.883 19.531 6.105 1 97.81 231 ILE A O 1
ATOM 1890 N N . GLY A 1 232 ? 11.742 18.75 4.207 1 96.75 232 GLY A N 1
ATOM 1891 C CA . GLY A 1 232 ? 13.102 19.125 4.543 1 96.75 232 GLY A CA 1
ATOM 1892 C C . GLY A 1 232 ? 13.758 18.188 5.539 1 96.75 232 GLY A C 1
ATOM 1893 O O . GLY A 1 232 ? 14.734 18.547 6.195 1 96.75 232 GLY A O 1
ATOM 1894 N N . VAL A 1 233 ? 13.211 17.031 5.75 1 97.38 233 VAL A N 1
ATOM 1895 C CA . VAL A 1 233 ? 13.805 16.016 6.605 1 97.38 233 VAL A CA 1
ATOM 1896 C C . VAL A 1 233 ? 14.43 14.914 5.75 1 97.38 233 VAL A C 1
ATOM 1898 O O . VAL A 1 233 ? 13.719 14.227 5.016 1 97.38 233 VAL A O 1
ATOM 1901 N N . THR A 1 234 ? 15.727 14.805 5.738 1 97.44 234 THR A N 1
ATOM 1902 C CA . THR A 1 234 ? 16.484 13.789 5.012 1 97.44 234 THR A CA 1
ATOM 1903 C C . THR A 1 234 ? 17.656 13.281 5.852 1 97.44 234 THR A C 1
ATOM 1905 O O . THR A 1 234 ? 18.391 14.07 6.434 1 97.44 234 THR A O 1
ATOM 1908 N N . ILE A 1 235 ? 17.734 11.984 6.008 1 97.25 235 ILE A N 1
ATOM 1909 C CA . ILE A 1 235 ? 18.859 11.375 6.707 1 97.25 235 ILE A CA 1
ATOM 1910 C C . ILE A 1 235 ? 19.547 10.375 5.785 1 97.25 235 ILE A C 1
ATOM 1912 O O . ILE A 1 235 ? 18.906 9.469 5.25 1 97.25 235 ILE A O 1
ATOM 1916 N N . GLY A 1 236 ? 20.75 10.562 5.434 1 93.75 236 GLY A N 1
ATOM 1917 C CA . GLY A 1 236 ? 21.578 9.648 4.652 1 93.75 236 GLY A CA 1
ATOM 1918 C C . GLY A 1 236 ? 22.766 9.109 5.426 1 93.75 236 GLY A C 1
ATOM 1919 O O . GLY A 1 236 ? 22.797 9.18 6.656 1 93.75 236 GLY A O 1
ATOM 1920 N N . LYS A 1 237 ? 23.656 8.516 4.562 1 85.25 237 LYS A N 1
ATOM 1921 C CA . LYS A 1 237 ? 24.844 7.895 5.148 1 85.25 237 LYS A CA 1
ATOM 1922 C C . LYS A 1 237 ? 25.594 8.883 6.039 1 85.25 237 LYS A C 1
ATOM 1924 O O . LYS A 1 237 ? 25.812 10.031 5.652 1 85.25 237 LYS A O 1
ATOM 1929 N N . GLN A 1 238 ? 25.672 8.555 7.352 1 65 238 GLN A N 1
ATOM 1930 C CA . GLN A 1 238 ? 26.453 9.352 8.297 1 65 238 GLN A CA 1
ATOM 1931 C C . GLN A 1 238 ? 27.906 8.914 8.305 1 65 238 GLN A C 1
ATOM 1933 O O . GLN A 1 238 ? 28.219 7.754 8.039 1 65 238 GLN A O 1
ATOM 1938 N N . MET B 1 1 ? -10.492 -35.844 -7.5 1 23.38 1 MET B N 1
ATOM 1939 C CA . MET B 1 1 ? -11.32 -34.656 -7.328 1 23.38 1 MET B CA 1
ATOM 1940 C C . MET B 1 1 ? -11.07 -33.625 -8.438 1 23.38 1 MET B C 1
ATOM 1942 O O . MET B 1 1 ? -9.922 -33.219 -8.664 1 23.38 1 MET B O 1
ATOM 1946 N N . ILE B 1 2 ? -11.852 -33.594 -9.5 1 25.36 2 ILE B N 1
ATOM 1947 C CA . ILE B 1 2 ? -11.734 -32.844 -10.727 1 25.36 2 ILE B CA 1
ATOM 1948 C C . ILE B 1 2 ? -11.727 -31.344 -10.406 1 25.36 2 ILE B C 1
ATOM 1950 O O . ILE B 1 2 ? -12.602 -30.844 -9.688 1 25.36 2 ILE B O 1
ATOM 1954 N N . LEU B 1 3 ? -10.633 -30.734 -10.391 1 25.7 3 LEU B N 1
ATOM 1955 C CA . LEU B 1 3 ? -10.523 -29.297 -10.148 1 25.7 3 LEU B CA 1
ATOM 1956 C C . LEU B 1 3 ? -11.477 -28.516 -11.047 1 25.7 3 LEU B C 1
ATOM 1958 O O . LEU B 1 3 ? -11.625 -28.844 -12.234 1 25.7 3 LEU B O 1
ATOM 1962 N N . PRO B 1 4 ? -12.508 -27.906 -10.492 1 27.59 4 PRO B N 1
ATOM 1963 C CA . PRO B 1 4 ? -13.523 -27.25 -11.328 1 27.59 4 PRO B CA 1
ATOM 1964 C C . PRO B 1 4 ? -12.914 -26.359 -12.414 1 27.59 4 PRO B C 1
ATOM 1966 O O . PRO B 1 4 ? -11.836 -25.797 -12.219 1 27.59 4 PRO B O 1
ATOM 1969 N N . GLN B 1 5 ? -13.156 -26.656 -13.641 1 27.53 5 GLN B N 1
ATOM 1970 C CA . GLN B 1 5 ? -12.781 -25.906 -14.828 1 27.53 5 GLN B CA 1
ATOM 1971 C C . GLN B 1 5 ? -13.32 -24.484 -14.766 1 27.53 5 GLN B C 1
ATOM 1973 O O . GLN B 1 5 ? -14.531 -24.281 -14.625 1 27.53 5 GLN B O 1
ATOM 1978 N N . ILE B 1 6 ? -12.641 -23.594 -14.289 1 29.14 6 ILE B N 1
ATOM 1979 C CA . ILE B 1 6 ? -13.07 -22.203 -14.195 1 29.14 6 ILE B CA 1
ATOM 1980 C C . ILE B 1 6 ? -13.305 -21.641 -15.594 1 29.14 6 ILE B C 1
ATOM 1982 O O . ILE B 1 6 ? -12.398 -21.656 -16.438 1 29.14 6 ILE B O 1
ATOM 1986 N N . HIS B 1 7 ? -14.586 -21.688 -16.094 1 27.58 7 HIS B N 1
ATOM 1987 C CA . HIS B 1 7 ? -14.992 -21.078 -17.359 1 27.58 7 HIS B CA 1
ATOM 1988 C C . HIS B 1 7 ? -14.922 -19.547 -17.281 1 27.58 7 HIS B C 1
ATOM 1990 O O . HIS B 1 7 ? -15.477 -18.953 -16.359 1 27.58 7 HIS B O 1
ATOM 1996 N N . TYR B 1 8 ? -14.039 -18.969 -17.984 1 27.23 8 TYR B N 1
ATOM 1997 C CA . TYR B 1 8 ? -13.953 -17.516 -18.109 1 27.23 8 TYR B CA 1
ATOM 1998 C C . TYR B 1 8 ? -14.992 -17 -19.078 1 27.23 8 TYR B C 1
ATOM 2000 O O . TYR B 1 8 ? -15.133 -17.516 -20.188 1 27.23 8 TYR B O 1
ATOM 2008 N N . PRO B 1 9 ? -16.047 -16.406 -18.656 1 26.59 9 PRO B N 1
ATOM 2009 C CA . PRO B 1 9 ? -17.016 -15.883 -19.625 1 26.59 9 PRO B CA 1
ATOM 2010 C C . PRO B 1 9 ? -16.375 -14.953 -20.656 1 26.59 9 PRO B C 1
ATOM 2012 O O . PRO B 1 9 ? -15.398 -14.266 -20.344 1 26.59 9 PRO B O 1
ATOM 2015 N N . LYS B 1 10 ? -16.609 -15.164 -21.938 1 27.55 10 LYS B N 1
ATOM 2016 C CA . LYS B 1 10 ? -16.219 -14.328 -23.078 1 27.55 10 LYS B CA 1
ATOM 2017 C C . LYS B 1 10 ? -16.922 -12.977 -23.031 1 27.55 10 LYS B C 1
ATOM 2019 O O . LYS B 1 10 ? -18.156 -12.914 -23.047 1 27.55 10 LYS B O 1
ATOM 2024 N N . TYR B 1 11 ? -16.422 -11.93 -22.438 1 26.73 11 TYR B N 1
ATOM 2025 C CA . TYR B 1 11 ? -17 -10.594 -22.422 1 26.73 11 TYR B CA 1
ATOM 2026 C C . TYR B 1 11 ? -17 -9.969 -23.812 1 26.73 11 TYR B C 1
ATOM 2028 O O . TYR B 1 11 ? -16.016 -10.078 -24.547 1 26.73 11 TYR B O 1
ATOM 2036 N N . GLU B 1 12 ? -18.141 -9.82 -24.375 1 27.22 12 GLU B N 1
ATOM 2037 C CA . GLU B 1 12 ? -18.344 -9.102 -25.641 1 27.22 12 GLU B CA 1
ATOM 2038 C C . GLU B 1 12 ? -17.828 -7.668 -25.547 1 27.22 12 GLU B C 1
ATOM 2040 O O . GLU B 1 12 ? -18.062 -6.984 -24.547 1 27.22 12 GLU B O 1
ATOM 2045 N N . GLU B 1 13 ? -16.859 -7.25 -26.375 1 29.53 13 GLU B N 1
ATOM 2046 C CA . GLU B 1 13 ? -16.188 -5.973 -26.562 1 29.53 13 GLU B CA 1
ATOM 2047 C C . GLU B 1 13 ? -17.172 -4.855 -26.875 1 29.53 13 GLU B C 1
ATOM 2049 O O . GLU B 1 13 ? -17.734 -4.797 -27.969 1 29.53 13 GLU B O 1
ATOM 2054 N N . ILE B 1 14 ? -18.156 -4.434 -26.109 1 30.95 14 ILE B N 1
ATOM 2055 C CA . ILE B 1 14 ? -18.906 -3.246 -26.516 1 30.95 14 ILE B CA 1
ATOM 2056 C C . ILE B 1 14 ? -17.984 -2.031 -26.516 1 30.95 14 ILE B C 1
ATOM 2058 O O . ILE B 1 14 ? -17.266 -1.773 -25.531 1 30.95 14 ILE B O 1
ATOM 2062 N N . GLU B 1 15 ? -17.594 -1.532 -27.688 1 33.09 15 GLU B N 1
ATOM 2063 C CA . GLU B 1 15 ? -16.828 -0.312 -27.953 1 33.09 15 GLU B CA 1
ATOM 2064 C C . GLU B 1 15 ? -17.422 0.881 -27.219 1 33.09 15 GLU B C 1
ATOM 2066 O O . GLU B 1 15 ? -18.531 1.337 -27.531 1 33.09 15 GLU B O 1
ATOM 2071 N N . ASP B 1 16 ? -17.516 0.894 -25.969 1 32.88 16 ASP B N 1
ATOM 2072 C CA . ASP B 1 16 ? -18.031 2.107 -25.344 1 32.88 16 ASP B CA 1
ATOM 2073 C C . ASP B 1 16 ? -17.172 3.318 -25.719 1 32.88 16 ASP B C 1
ATOM 2075 O O . ASP B 1 16 ? -15.961 3.316 -25.516 1 32.88 16 ASP B O 1
ATOM 2079 N N . PRO B 1 17 ? -17.656 4.105 -26.656 1 35.09 17 PRO B N 1
ATOM 2080 C CA . PRO B 1 17 ? -16.969 5.305 -27.156 1 35.09 17 PRO B CA 1
ATOM 2081 C C . PRO B 1 17 ? -16.312 6.109 -26.031 1 35.09 17 PRO B C 1
ATOM 2083 O O . PRO B 1 17 ? -15.453 6.949 -26.281 1 35.09 17 PRO B O 1
ATOM 2086 N N . ASN B 1 18 ? -17.016 6.172 -25.047 1 32.16 18 ASN B N 1
ATOM 2087 C CA . ASN B 1 18 ? -16.469 6.922 -23.922 1 32.16 18 ASN B CA 1
ATOM 2088 C C . ASN B 1 18 ? -15.273 6.199 -23.297 1 32.16 18 ASN B C 1
ATOM 2090 O O . ASN B 1 18 ? -14.961 6.418 -22.125 1 32.16 18 ASN B O 1
ATOM 2094 N N . MET B 1 19 ? -14.789 5.246 -24.047 1 33.09 19 MET B N 1
ATOM 2095 C CA . MET B 1 19 ? -13.656 4.461 -23.562 1 33.09 19 MET B CA 1
ATOM 2096 C C . MET B 1 19 ? -12.492 5.367 -23.188 1 33.09 19 MET B C 1
ATOM 2098 O O . MET B 1 19 ? -11.953 6.086 -24.031 1 33.09 19 MET B O 1
ATOM 2102 N N . ILE B 1 20 ? -12.562 5.883 -22.047 1 31.23 20 ILE B N 1
ATOM 2103 C CA . ILE B 1 20 ? -11.398 6.57 -21.5 1 31.23 20 ILE B CA 1
ATOM 2104 C C . ILE B 1 20 ? -10.133 5.77 -21.797 1 31.23 20 ILE B C 1
ATOM 2106 O O . ILE B 1 20 ? -10.078 4.566 -21.547 1 31.23 20 ILE B O 1
ATOM 2110 N N . LYS B 1 21 ? -9.367 6.301 -22.688 1 34.66 21 LYS B N 1
ATOM 2111 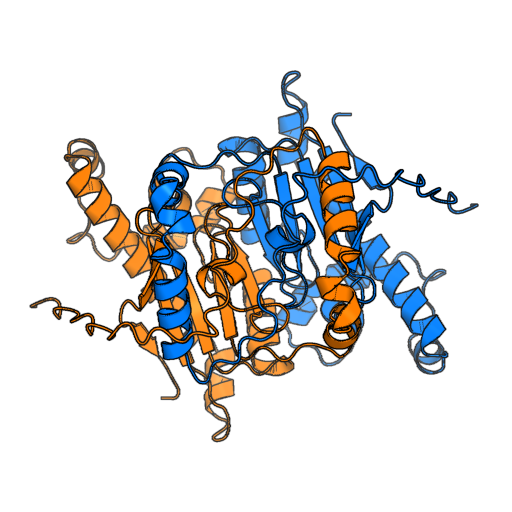C CA . LYS B 1 21 ? -8.07 5.762 -23.078 1 34.66 21 LYS B CA 1
ATOM 2112 C C . LYS B 1 21 ? -7.301 5.238 -21.875 1 34.66 21 LYS B C 1
ATOM 2114 O O . LYS B 1 21 ? -7.281 5.875 -20.812 1 34.66 21 LYS B O 1
ATOM 2119 N N . ALA B 1 22 ? -7.215 3.979 -21.953 1 38.16 22 ALA B N 1
ATOM 2120 C CA . ALA B 1 22 ? -6.371 3.303 -20.969 1 38.16 22 ALA B CA 1
ATOM 2121 C C . ALA B 1 22 ? -5.188 4.18 -20.562 1 38.16 22 ALA B C 1
ATOM 2123 O O . ALA B 1 22 ? -4.551 4.801 -21.422 1 38.16 22 ALA B O 1
ATOM 2124 N N . HIS B 1 23 ? -5.367 4.875 -19.453 1 42.69 23 HIS B N 1
ATOM 2125 C CA . HIS B 1 23 ? -4.238 5.602 -18.875 1 42.69 23 HIS B CA 1
ATOM 2126 C C . HIS B 1 23 ? -2.934 4.84 -19.078 1 42.69 23 HIS B C 1
ATOM 2128 O O . HIS B 1 23 ? -2.793 3.707 -18.625 1 42.69 23 HIS B O 1
ATOM 2134 N N . VAL B 1 24 ? -2.326 4.965 -20.203 1 42.47 24 VAL B N 1
ATOM 2135 C CA . VAL B 1 24 ? -0.961 4.449 -20.25 1 42.47 24 VAL B CA 1
ATOM 2136 C C . VAL B 1 24 ? -0.156 5.039 -19.078 1 42.47 24 VAL B C 1
ATOM 2138 O O . VAL B 1 24 ? 0.077 6.246 -19.031 1 42.47 24 VAL B O 1
ATOM 2141 N N . PRO B 1 25 ? -0.445 4.555 -17.859 1 46.53 25 PRO B N 1
ATOM 2142 C CA . PRO B 1 25 ? 0.538 5.094 -16.922 1 46.53 25 PRO B CA 1
ATOM 2143 C C . PRO B 1 25 ? 1.855 5.473 -17.594 1 46.53 25 PRO B C 1
ATOM 2145 O O . PRO B 1 25 ? 2.256 4.836 -18.578 1 46.53 25 PRO B O 1
ATOM 2148 N N . ASP B 1 26 ? 1.977 6.672 -17.703 1 47.53 26 ASP B N 1
ATOM 2149 C CA . ASP B 1 26 ? 3.322 6.945 -18.203 1 47.53 26 ASP B CA 1
ATOM 2150 C C . ASP B 1 26 ? 4.293 5.844 -17.797 1 47.53 26 ASP B C 1
ATOM 2152 O O . ASP B 1 26 ? 4.359 5.473 -16.609 1 47.53 26 ASP B O 1
ATOM 2156 N N . LEU B 1 27 ? 4.5 4.863 -18.703 1 51.94 27 LEU B N 1
ATOM 2157 C CA . LEU B 1 27 ? 5.605 3.934 -18.516 1 51.94 27 LEU B CA 1
ATOM 2158 C C . LEU B 1 27 ? 6.582 4.461 -17.469 1 51.94 27 LEU B C 1
ATOM 2160 O O . LEU B 1 27 ? 6.371 5.535 -16.906 1 51.94 27 LEU B O 1
ATOM 2164 N N . ILE B 1 28 ? 7.809 3.959 -17.578 1 54.97 28 ILE B N 1
ATOM 2165 C CA . ILE B 1 28 ? 9.039 4.258 -16.859 1 54.97 28 ILE B CA 1
ATOM 2166 C C . ILE B 1 28 ? 9.469 5.695 -17.141 1 54.97 28 ILE B C 1
ATOM 2168 O O . ILE B 1 28 ? 9.852 6.027 -18.266 1 54.97 28 ILE B O 1
ATOM 2172 N N . ARG B 1 29 ? 8.719 6.617 -16.484 1 60.28 29 ARG B N 1
ATOM 2173 C CA . ARG B 1 29 ? 9.375 7.918 -16.594 1 60.28 29 ARG B CA 1
ATOM 2174 C C . ARG B 1 29 ? 10.719 7.918 -15.867 1 60.28 29 ARG B C 1
ATOM 2176 O O . ARG B 1 29 ? 10.766 7.766 -14.648 1 60.28 29 ARG B O 1
ATOM 2183 N N . PRO B 1 30 ? 11.609 7.895 -16.703 1 63.88 30 PRO B N 1
ATOM 2184 C CA . PRO B 1 30 ? 12.906 7.949 -16.031 1 63.88 30 PRO B CA 1
ATOM 2185 C C . PRO B 1 30 ? 13.055 9.18 -15.141 1 63.88 30 PRO B C 1
ATOM 2187 O O . PRO B 1 30 ? 12.477 10.234 -15.43 1 63.88 30 PRO B O 1
ATOM 2190 N N . TYR B 1 31 ? 13.398 9.055 -14.016 1 74.69 31 TYR B N 1
ATOM 2191 C CA . TYR B 1 31 ? 13.766 10.164 -13.133 1 74.69 31 TYR B CA 1
ATOM 2192 C C . TYR B 1 31 ? 15.219 10.055 -12.695 1 74.69 31 TYR B C 1
ATOM 2194 O O . TYR B 1 31 ? 15.742 8.953 -12.516 1 74.69 31 TYR B O 1
ATOM 2202 N N . LYS B 1 32 ? 15.859 11.133 -12.773 1 77.44 32 LYS B N 1
ATOM 2203 C CA . LYS B 1 32 ? 17.266 11.156 -12.398 1 77.44 32 LYS B CA 1
ATOM 2204 C C . LYS B 1 32 ? 17.438 11.281 -10.883 1 77.44 32 LYS B C 1
ATOM 2206 O O . LYS B 1 32 ? 18.438 10.836 -10.328 1 77.44 32 LYS B O 1
ATOM 2211 N N . GLY B 1 33 ? 16.391 11.891 -10.281 1 85.94 33 GLY B N 1
ATOM 2212 C CA . GLY B 1 33 ? 16.438 12.094 -8.844 1 85.94 33 GLY B CA 1
ATOM 2213 C C . GLY B 1 33 ? 15.109 12.523 -8.258 1 85.94 33 GLY B C 1
ATOM 2214 O O . GLY B 1 33 ? 14.102 12.594 -8.969 1 85.94 33 GLY B O 1
ATOM 2215 N N . LEU B 1 34 ? 15.109 12.734 -7.008 1 93.5 34 LEU B N 1
ATOM 2216 C CA . LEU B 1 34 ? 13.883 13.031 -6.277 1 93.5 34 LEU B CA 1
ATOM 2217 C C . LEU B 1 34 ? 13.312 14.383 -6.703 1 93.5 34 LEU B C 1
ATOM 2219 O O . LEU B 1 34 ? 12.102 14.586 -6.656 1 93.5 34 LEU B O 1
ATOM 2223 N N . LYS B 1 35 ? 14.211 15.242 -7.172 1 92.81 35 LYS B N 1
ATOM 2224 C CA . LYS B 1 35 ? 13.734 16.531 -7.68 1 92.81 35 LYS B CA 1
ATOM 2225 C C . LYS B 1 35 ? 12.82 16.344 -8.883 1 92.81 35 LYS B C 1
ATOM 2227 O O . LYS B 1 35 ? 11.836 17.062 -9.039 1 92.81 35 LYS B O 1
ATOM 2232 N N . ASP B 1 36 ? 13.211 15.398 -9.711 1 90.75 36 ASP B N 1
ATOM 2233 C CA . ASP B 1 36 ? 12.383 15.094 -10.875 1 90.75 36 ASP B CA 1
ATOM 2234 C C . ASP B 1 36 ? 11.008 14.57 -10.453 1 90.75 36 ASP B C 1
ATOM 2236 O O . ASP B 1 36 ? 10 14.875 -11.094 1 90.75 36 ASP B O 1
ATOM 2240 N N . VAL B 1 37 ? 10.945 13.789 -9.391 1 93.5 37 VAL B N 1
ATOM 2241 C CA . VAL B 1 37 ? 9.695 13.234 -8.891 1 93.5 37 VAL B CA 1
ATOM 2242 C C . VAL B 1 37 ? 8.781 14.359 -8.406 1 93.5 37 VAL B C 1
ATOM 2244 O O . VAL B 1 37 ? 7.594 14.391 -8.727 1 93.5 37 VAL B O 1
ATOM 2247 N N . LEU B 1 38 ? 9.344 15.312 -7.672 1 95.81 38 LEU B N 1
ATOM 2248 C CA . LEU B 1 38 ? 8.578 16.453 -7.176 1 95.81 38 LEU B CA 1
ATOM 2249 C C . LEU B 1 38 ? 8.094 17.312 -8.328 1 95.81 38 LEU B C 1
ATOM 2251 O O . LEU B 1 38 ? 6.961 17.812 -8.305 1 95.81 38 LEU B O 1
ATOM 2255 N N . GLU B 1 39 ? 8.953 17.484 -9.312 1 92.12 39 GLU B N 1
ATOM 2256 C CA . GLU B 1 39 ? 8.57 18.25 -10.492 1 92.12 39 GLU B CA 1
ATOM 2257 C C . GLU B 1 39 ? 7.465 17.562 -11.273 1 92.12 39 GLU B C 1
ATOM 2259 O O . GLU B 1 39 ? 6.547 18.203 -11.773 1 92.12 39 GLU B O 1
ATOM 2264 N N . ASN B 1 40 ? 7.629 16.234 -11.383 1 89 40 ASN B N 1
ATOM 2265 C CA . ASN B 1 40 ? 6.566 15.453 -12.008 1 89 40 ASN B CA 1
ATOM 2266 C C . ASN B 1 40 ? 5.223 15.68 -11.32 1 89 40 ASN B C 1
ATOM 2268 O O . ASN B 1 40 ? 4.207 15.867 -11.992 1 89 40 ASN B O 1
ATOM 2272 N N . ASN B 1 41 ? 5.227 15.68 -10.062 1 93.69 41 ASN B N 1
ATOM 2273 C CA . ASN B 1 41 ? 4.004 15.906 -9.305 1 93.69 41 ASN B CA 1
ATOM 2274 C C . ASN B 1 41 ? 3.434 17.297 -9.562 1 93.69 41 ASN B C 1
ATOM 2276 O O . ASN B 1 41 ? 2.227 17.453 -9.766 1 93.69 41 ASN B O 1
ATOM 2280 N N . ARG B 1 42 ? 4.289 18.234 -9.484 1 93.62 42 ARG B N 1
ATOM 2281 C CA . ARG B 1 42 ? 3.852 19.609 -9.672 1 93.62 42 ARG B CA 1
ATOM 2282 C C . ARG B 1 42 ? 3.168 19.781 -11.023 1 93.62 42 ARG B C 1
ATOM 2284 O O . ARG B 1 42 ? 2.127 20.438 -11.125 1 93.62 42 ARG B O 1
ATOM 2291 N N . LYS B 1 43 ? 3.76 19.266 -12.062 1 89.81 43 LYS B N 1
ATOM 2292 C CA . LYS B 1 43 ? 3.193 19.344 -13.406 1 89.81 43 LYS B CA 1
ATOM 2293 C C . LYS B 1 43 ? 1.838 18.656 -13.477 1 89.81 43 LYS B C 1
ATOM 2295 O O . LYS B 1 43 ? 0.889 19.188 -14.055 1 89.81 43 LYS B O 1
ATOM 2300 N N . TRP B 1 44 ? 1.808 17.5 -12.875 1 88.44 44 TRP B N 1
ATOM 2301 C CA . TRP B 1 44 ? 0.567 16.734 -12.867 1 88.44 44 TRP B CA 1
ATOM 2302 C C . TRP B 1 44 ? -0.527 17.469 -12.102 1 88.44 44 TRP B C 1
ATOM 2304 O O . TRP B 1 44 ? -1.642 17.641 -12.609 1 88.44 44 TRP B O 1
ATOM 2314 N N . ALA B 1 45 ? -0.209 17.938 -10.945 1 92.12 45 ALA B N 1
ATOM 2315 C CA . ALA B 1 45 ? -1.184 18.562 -10.055 1 92.12 45 ALA B CA 1
ATOM 2316 C C . ALA B 1 45 ? -1.709 19.875 -10.648 1 92.12 45 ALA B C 1
ATOM 2318 O O . ALA B 1 45 ? -2.848 20.266 -10.391 1 92.12 45 ALA B O 1
ATOM 2319 N N . ASN B 1 46 ? -0.867 20.531 -11.445 1 91.81 46 ASN B N 1
ATOM 2320 C CA . ASN B 1 46 ? -1.238 21.828 -11.992 1 91.81 46 ASN B CA 1
ATOM 2321 C C . ASN B 1 46 ? -1.845 21.703 -13.383 1 91.81 46 ASN B C 1
ATOM 2323 O O . ASN B 1 46 ? -2.146 22.703 -14.031 1 91.81 46 ASN B O 1
ATOM 2327 N N . ALA B 1 47 ? -1.949 20.5 -13.82 1 88 47 ALA B N 1
ATOM 2328 C CA . ALA B 1 47 ? -2.52 20.281 -15.148 1 88 47 ALA B CA 1
ATOM 2329 C C . ALA B 1 47 ? -3.93 20.859 -15.234 1 88 47 ALA B C 1
ATOM 2331 O O . ALA B 1 47 ? -4.734 20.703 -14.312 1 88 47 ALA B O 1
ATOM 2332 N N . ASP B 1 48 ? -4.289 21.5 -16.266 1 81.75 48 ASP B N 1
ATOM 2333 C CA . ASP B 1 48 ? -5.594 22.109 -16.5 1 81.75 48 ASP B CA 1
ATOM 2334 C C . ASP B 1 48 ? -6.707 21.078 -16.438 1 81.75 48 ASP B C 1
ATOM 2336 O O . ASP B 1 48 ? -7.805 21.359 -15.961 1 81.75 48 ASP B O 1
ATOM 2340 N N . SER B 1 49 ? -6.34 19.906 -16.938 1 78.5 49 SER B N 1
ATOM 2341 C CA . SER B 1 49 ? -7.332 18.844 -17 1 78.5 49 SER B CA 1
ATOM 2342 C C . SER B 1 49 ? -7.84 18.484 -15.602 1 78.5 49 SER B C 1
ATOM 2344 O O . SER B 1 49 ? -8.984 18.062 -15.445 1 78.5 49 SER B O 1
ATOM 2346 N N . LEU B 1 50 ? -7.02 18.672 -14.641 1 83.69 50 LEU B N 1
ATOM 2347 C CA . LEU B 1 50 ? -7.422 18.391 -13.266 1 83.69 50 LEU B CA 1
ATOM 2348 C C . LEU B 1 50 ? -8.055 19.609 -12.609 1 83.69 50 LEU B C 1
ATOM 2350 O O . LEU B 1 50 ? -9.062 19.5 -11.914 1 83.69 50 LEU B O 1
ATOM 2354 N N . ARG B 1 51 ? -7.496 20.734 -12.891 1 84.75 51 ARG B N 1
ATOM 2355 C CA . ARG B 1 51 ? -7.934 21.969 -12.234 1 84.75 51 ARG B CA 1
ATOM 2356 C C . ARG B 1 51 ? -9.312 22.391 -12.734 1 84.75 51 ARG B C 1
ATOM 2358 O O . ARG B 1 51 ? -10.133 22.875 -11.953 1 84.75 51 ARG B O 1
ATOM 2365 N N . GLU B 1 52 ? -9.555 22.109 -13.938 1 82.75 52 GLU B N 1
ATOM 2366 C CA . GLU B 1 52 ? -10.812 22.531 -14.547 1 82.75 52 GLU B CA 1
ATOM 2367 C C . GLU B 1 52 ? -12 21.766 -13.961 1 82.75 52 GLU B C 1
ATOM 2369 O O . GLU B 1 52 ? -13.102 22.312 -13.852 1 82.75 52 GLU B O 1
ATOM 2374 N N . ILE B 1 53 ? -11.742 20.578 -13.555 1 82.25 53 ILE B N 1
ATOM 2375 C CA . ILE B 1 53 ? -12.844 19.781 -13.031 1 82.25 53 ILE B CA 1
ATOM 2376 C C . ILE B 1 53 ? -12.836 19.828 -11.508 1 82.25 53 ILE B C 1
ATOM 2378 O O . ILE B 1 53 ? -13.516 19.031 -10.852 1 82.25 53 ILE B O 1
ATOM 2382 N N . LYS B 1 54 ? -12.031 20.703 -10.938 1 86.56 54 LYS B N 1
ATOM 2383 C CA . LYS B 1 54 ? -11.938 20.875 -9.492 1 86.56 54 LYS B CA 1
ATOM 2384 C C . LYS B 1 54 ? -11.641 19.562 -8.789 1 86.56 54 LYS B C 1
ATOM 2386 O O . LYS B 1 54 ? -12.273 19.219 -7.789 1 86.56 54 LYS B O 1
ATOM 2391 N N . PHE B 1 55 ? -10.75 18.812 -9.344 1 86.75 55 PHE B N 1
ATOM 2392 C CA . PHE B 1 55 ? -10.406 17.453 -8.93 1 86.75 55 PHE B CA 1
ATOM 2393 C C . PHE B 1 55 ? -10.016 17.422 -7.457 1 86.75 55 PHE B C 1
ATOM 2395 O O . PHE B 1 55 ? -10.562 16.625 -6.684 1 86.75 55 PHE B O 1
ATOM 2402 N N . PHE B 1 56 ? -9.188 18.234 -7.031 1 89.69 56 PHE B N 1
ATOM 2403 C CA . PHE B 1 56 ? -8.633 18.188 -5.688 1 89.69 56 PHE B CA 1
ATOM 2404 C C . PHE B 1 56 ? -9.625 18.734 -4.672 1 89.69 56 PHE B C 1
ATOM 2406 O O . PHE B 1 56 ? -9.648 18.297 -3.518 1 89.69 56 PHE B O 1
ATOM 2413 N N . GLU B 1 57 ? -10.469 19.625 -5.066 1 87.06 57 GLU B N 1
ATOM 2414 C CA . GLU B 1 57 ? -11.547 20.078 -4.191 1 87.06 57 GLU B CA 1
ATOM 2415 C C . GLU B 1 57 ? -12.5 18.938 -3.861 1 87.06 57 GLU B C 1
ATOM 2417 O O . GLU B 1 57 ? -13 18.828 -2.736 1 87.06 57 GLU B O 1
ATOM 2422 N N . THR B 1 58 ? -12.742 18.156 -4.848 1 84.25 58 THR B N 1
ATOM 2423 C CA . THR B 1 58 ? -13.609 17 -4.645 1 84.25 58 THR B CA 1
ATOM 2424 C C . THR B 1 58 ? -12.945 15.984 -3.711 1 84.25 58 THR B C 1
ATOM 2426 O O . THR B 1 58 ? -13.602 15.422 -2.828 1 84.25 58 THR B O 1
ATOM 2429 N N . LEU B 1 59 ? -11.672 15.766 -3.896 1 86.06 59 LEU B N 1
ATOM 2430 C CA . LEU B 1 59 ? -10.93 14.836 -3.049 1 86.06 59 LEU B CA 1
ATOM 2431 C C . LEU B 1 59 ? -10.93 15.305 -1.599 1 86.06 59 LEU B C 1
ATOM 2433 O O . LEU B 1 59 ? -10.938 14.484 -0.676 1 86.06 59 LEU B O 1
ATOM 2437 N N . ASN B 1 60 ? -10.945 16.578 -1.477 1 86.25 60 ASN B N 1
ATOM 2438 C CA . ASN B 1 60 ? -10.844 17.188 -0.156 1 86.25 60 ASN B CA 1
ATOM 2439 C C . ASN B 1 60 ? -12.109 16.953 0.667 1 86.25 60 ASN B C 1
ATOM 2441 O O . ASN B 1 60 ? -12.102 17.125 1.889 1 86.25 60 ASN B O 1
ATOM 2445 N N . LYS B 1 61 ? -13.164 16.547 0.064 1 84.81 61 LYS B N 1
ATOM 2446 C CA . LYS B 1 61 ? -14.438 16.359 0.751 1 84.81 61 LYS B CA 1
ATOM 2447 C C . LYS B 1 61 ? -14.43 15.062 1.567 1 84.81 61 LYS B C 1
ATOM 2449 O O . LYS B 1 61 ? -15.266 14.875 2.449 1 84.81 61 LYS B O 1
ATOM 2454 N N . GLY B 1 62 ? -13.484 14.18 1.344 1 83.5 62 GLY B N 1
ATOM 2455 C CA . GLY B 1 62 ? -13.391 12.938 2.094 1 83.5 62 GLY B CA 1
ATOM 2456 C C . GLY B 1 62 ? -13.297 11.711 1.207 1 83.5 62 GLY B C 1
ATOM 2457 O O . GLY B 1 62 ? -13.07 11.828 0.001 1 83.5 62 GLY B O 1
ATOM 2458 N N . GLN B 1 63 ? -13.312 10.555 1.852 1 80 63 GLN B N 1
ATOM 2459 C CA . GLN B 1 63 ? -13.266 9.289 1.126 1 80 63 GLN B CA 1
ATOM 2460 C C . GLN B 1 63 ? -14.391 8.352 1.577 1 80 63 GLN B C 1
ATOM 2462 O O . GLN B 1 63 ? -14.758 8.336 2.754 1 80 63 GLN B O 1
ATOM 2467 N N . GLU B 1 64 ? -14.922 7.652 0.631 1 87.25 64 GLU B N 1
ATOM 2468 C CA . GLU B 1 64 ? -15.898 6.613 0.944 1 87.25 64 GLU B CA 1
ATOM 2469 C C . GLU B 1 64 ? -15.742 5.41 0.019 1 87.25 64 GLU B C 1
ATOM 2471 O O . GLU B 1 64 ? -16.703 5 -0.643 1 87.25 64 GLU B O 1
ATOM 2476 N N . PRO B 1 65 ? -14.523 4.809 0.041 1 93.31 65 PRO B N 1
ATOM 2477 C CA . PRO B 1 65 ? -14.336 3.629 -0.806 1 93.31 65 PRO B CA 1
ATOM 2478 C C . PRO B 1 65 ? -15.18 2.441 -0.36 1 93.31 65 PRO B C 1
ATOM 2480 O O . PRO B 1 65 ? -15.383 2.238 0.84 1 93.31 65 PRO B O 1
ATOM 2483 N N . LYS B 1 66 ? -15.617 1.648 -1.306 1 93.69 66 LYS B N 1
ATOM 2484 C CA . LYS B 1 66 ? -16.375 0.436 -0.999 1 93.69 66 LYS B CA 1
ATOM 2485 C C . LYS B 1 66 ? -15.461 -0.792 -1.009 1 93.69 66 LYS B C 1
ATOM 2487 O O . LYS B 1 66 ? -15.859 -1.866 -0.553 1 93.69 66 LYS B O 1
ATOM 2492 N N . LEU B 1 67 ? -14.211 -0.59 -1.481 1 96.62 67 LEU B N 1
ATOM 2493 C CA . LEU B 1 67 ? -13.266 -1.684 -1.644 1 96.62 67 LEU B CA 1
ATOM 2494 C C . LEU B 1 67 ? -12.055 -1.493 -0.732 1 96.62 67 LEU B C 1
ATOM 2496 O O . LEU B 1 67 ? -11.5 -0.394 -0.647 1 96.62 67 LEU B O 1
ATOM 2500 N N . PHE B 1 68 ? -11.719 -2.504 0.051 1 98.44 68 PHE B N 1
ATOM 2501 C CA . PHE B 1 68 ? -10.453 -2.613 0.764 1 98.44 68 PHE B CA 1
ATOM 2502 C C . PHE B 1 68 ? -9.531 -3.629 0.09 1 98.44 68 PHE B C 1
ATOM 2504 O O . PHE B 1 68 ? -9.883 -4.805 -0.026 1 98.44 68 PHE B O 1
ATOM 2511 N N . TRP B 1 69 ? -8.445 -3.158 -0.435 1 98.69 69 TRP B N 1
ATOM 2512 C CA . TRP B 1 69 ? -7.496 -3.957 -1.204 1 98.69 69 TRP B CA 1
ATOM 2513 C C . TRP B 1 69 ? -6.301 -4.355 -0.347 1 98.69 69 TRP B C 1
ATOM 2515 O O . TRP B 1 69 ? -5.664 -3.502 0.278 1 98.69 69 TRP B O 1
ATOM 2525 N N . ILE B 1 70 ? -6.016 -5.621 -0.237 1 98.88 70 ILE B N 1
ATOM 2526 C CA . ILE B 1 70 ? -4.789 -6.148 0.347 1 98.88 70 ILE B CA 1
ATOM 2527 C C . ILE B 1 70 ? -3.934 -6.789 -0.743 1 98.88 70 ILE B C 1
ATOM 2529 O O . ILE B 1 70 ? -4.285 -7.844 -1.275 1 98.88 70 ILE B O 1
ATOM 2533 N N . GLY B 1 71 ? -2.836 -6.168 -1.128 1 98.75 71 GLY B N 1
ATOM 2534 C CA . GLY B 1 71 ? -1.981 -6.637 -2.207 1 98.75 71 GLY B CA 1
ATOM 2535 C C . GLY B 1 71 ? -0.506 -6.602 -1.858 1 98.75 71 GLY B C 1
ATOM 2536 O O . GLY B 1 71 ? -0.139 -6.305 -0.719 1 98.75 71 GLY B O 1
ATOM 2537 N N . CYS B 1 72 ? 0.291 -6.902 -2.816 1 98.56 72 CYS B N 1
ATOM 2538 C CA . CYS B 1 72 ? 1.732 -6.984 -2.609 1 98.56 72 CYS B CA 1
ATOM 2539 C C . CYS B 1 72 ? 2.389 -5.625 -2.799 1 98.56 72 CYS B C 1
ATOM 2541 O O . CYS B 1 72 ? 1.905 -4.801 -3.576 1 98.56 72 CYS B O 1
ATOM 2543 N N . SER B 1 73 ? 3.479 -5.375 -2.18 1 98.19 73 SER B N 1
ATOM 2544 C CA . SER B 1 73 ? 4.285 -4.16 -2.279 1 98.19 73 SER B CA 1
ATOM 2545 C C . SER B 1 73 ? 4.973 -4.066 -3.637 1 98.19 73 SER B C 1
ATOM 2547 O O . SER B 1 73 ? 5.492 -3.008 -4 1 98.19 73 SER B O 1
ATOM 2549 N N . ASP B 1 74 ? 4.957 -5.094 -4.473 1 97.38 74 ASP B N 1
ATOM 2550 C CA . ASP B 1 74 ? 5.637 -5.188 -5.762 1 97.38 74 ASP B CA 1
ATOM 2551 C C . ASP B 1 74 ? 5.359 -3.959 -6.621 1 97.38 74 ASP B C 1
ATOM 2553 O O . ASP B 1 74 ? 4.211 -3.531 -6.75 1 97.38 74 ASP B O 1
ATOM 2557 N N . SER B 1 75 ? 6.414 -3.389 -7.152 1 95.62 75 SER B N 1
ATOM 2558 C CA . SER B 1 75 ? 6.328 -2.146 -7.918 1 95.62 75 SER B CA 1
ATOM 2559 C C . SER B 1 75 ? 5.574 -2.354 -9.227 1 95.62 75 SER B C 1
ATOM 2561 O O . SER B 1 75 ? 5.188 -1.386 -9.883 1 95.62 75 SER B O 1
ATOM 2563 N N . ARG B 1 76 ? 5.328 -3.576 -9.602 1 94.19 76 ARG B N 1
ATOM 2564 C CA . ARG B 1 76 ? 4.691 -3.885 -10.883 1 94.19 76 ARG B CA 1
ATOM 2565 C C . ARG B 1 76 ? 3.193 -4.109 -10.703 1 94.19 76 ARG B C 1
ATOM 2567 O O . ARG B 1 76 ? 2.473 -4.316 -11.68 1 94.19 76 ARG B O 1
ATOM 2574 N N . VAL B 1 77 ? 2.703 -4.031 -9.5 1 95.25 77 VAL B N 1
ATOM 2575 C CA . VAL B 1 77 ? 1.293 -4.27 -9.211 1 95.25 77 VAL B CA 1
ATOM 2576 C C . VAL B 1 77 ? 0.689 -3.041 -8.539 1 95.25 77 VAL B C 1
ATOM 2578 O O . VAL B 1 77 ? 0.71 -2.924 -7.309 1 95.25 77 VAL B O 1
ATOM 2581 N N . VAL B 1 78 ? 0.032 -2.154 -9.32 1 93.56 78 VAL B N 1
ATOM 2582 C CA . VAL B 1 78 ? -0.533 -0.897 -8.844 1 93.56 78 VAL B CA 1
ATOM 2583 C C . VAL B 1 78 ? -2.053 -1.011 -8.766 1 93.56 78 VAL B C 1
ATOM 2585 O O . VAL B 1 78 ? -2.744 -0.922 -9.781 1 93.56 78 VAL B O 1
ATOM 2588 N N . PRO B 1 79 ? -2.586 -1.156 -7.555 1 95.38 79 PRO B N 1
ATOM 2589 C CA . PRO B 1 79 ? -4 -1.5 -7.402 1 95.38 79 PRO B CA 1
ATOM 2590 C C . PRO B 1 79 ? -4.926 -0.555 -8.164 1 95.38 79 PRO B C 1
ATOM 2592 O O . PRO B 1 79 ? -5.793 -1.009 -8.914 1 95.38 79 PRO B O 1
ATOM 2595 N N . GLU B 1 80 ? -4.734 0.753 -8.039 1 91.88 80 GLU B N 1
ATOM 2596 C CA . GLU B 1 80 ? -5.629 1.727 -8.656 1 91.88 80 GLU B CA 1
ATOM 2597 C C . GLU B 1 80 ? -5.566 1.646 -10.18 1 91.88 80 GLU B C 1
ATOM 2599 O O . GLU B 1 80 ? -6.594 1.73 -10.852 1 91.88 80 GLU B O 1
ATOM 2604 N N . THR B 1 81 ? -4.391 1.418 -10.711 1 90.19 81 THR B N 1
ATOM 2605 C CA . THR B 1 81 ? -4.234 1.356 -12.164 1 90.19 81 THR B CA 1
ATOM 2606 C C . THR B 1 81 ? -4.816 0.059 -12.719 1 90.19 81 THR B C 1
ATOM 2608 O O . THR B 1 81 ? -5.555 0.074 -13.703 1 90.19 81 THR B O 1
ATOM 2611 N N . ILE B 1 82 ? -4.508 -1.077 -12.055 1 92.5 82 ILE B N 1
ATOM 2612 C CA . ILE B 1 82 ? -4.898 -2.355 -12.641 1 92.5 82 ILE B CA 1
ATOM 2613 C C . ILE B 1 82 ? -6.402 -2.557 -12.484 1 92.5 82 ILE B C 1
ATOM 2615 O O . ILE B 1 82 ? -7.016 -3.326 -13.227 1 92.5 82 ILE B O 1
ATOM 2619 N N . THR B 1 83 ? -7.027 -1.88 -11.547 1 92.94 83 THR B N 1
ATOM 2620 C CA . THR B 1 83 ? -8.469 -1.972 -11.383 1 92.94 83 THR B CA 1
ATOM 2621 C C . THR B 1 83 ? -9.18 -0.884 -12.18 1 92.94 83 THR B C 1
ATOM 2623 O O . THR B 1 83 ? -10.398 -0.932 -12.359 1 92.94 83 THR B O 1
ATOM 2626 N N . GLN B 1 84 ? -8.367 0.125 -12.523 1 88.88 84 GLN B N 1
ATOM 2627 C CA . GLN B 1 84 ? -8.898 1.293 -13.219 1 88.88 84 GLN B CA 1
ATOM 2628 C C . GLN B 1 84 ? -9.945 2.01 -12.375 1 88.88 84 GLN B C 1
ATOM 2630 O O . GLN B 1 84 ? -10.977 2.451 -12.891 1 88.88 84 GLN B O 1
ATOM 2635 N N . LEU B 1 85 ? -9.578 1.893 -11.086 1 87.06 85 LEU B N 1
ATOM 2636 C CA . LEU B 1 85 ? -10.336 2.703 -10.141 1 87.06 85 LEU B CA 1
ATOM 2637 C C . LEU B 1 85 ? -9.531 3.924 -9.703 1 87.06 85 LEU B C 1
ATOM 2639 O O . LEU B 1 85 ? -8.297 3.926 -9.789 1 87.06 85 LEU B O 1
ATOM 2643 N N . GLY B 1 86 ? -10.102 5.027 -9.453 1 76.31 86 GLY B N 1
ATOM 2644 C CA . GLY B 1 86 ? -9.391 6.27 -9.195 1 76.31 86 GLY B CA 1
ATOM 2645 C C . GLY B 1 86 ? -9.344 6.641 -7.727 1 76.31 86 GLY B C 1
ATOM 2646 O O . GLY B 1 86 ? -9.5 5.781 -6.859 1 76.31 86 GLY B O 1
ATOM 2647 N N . PHE B 1 87 ? -9 7.863 -7.488 1 86.88 87 PHE B N 1
ATOM 2648 C CA . PHE B 1 87 ? -8.859 8.414 -6.148 1 86.88 87 PHE B CA 1
ATOM 2649 C C . PHE B 1 87 ? -10.164 8.281 -5.367 1 86.88 87 PHE B C 1
ATOM 2651 O O . PHE B 1 87 ? -11.242 8.516 -5.91 1 86.88 87 PHE B O 1
ATOM 2658 N N . GLY B 1 88 ? -10.07 7.793 -4.211 1 89.38 88 GLY B N 1
ATOM 2659 C CA . GLY B 1 88 ? -11.219 7.758 -3.316 1 89.38 88 GLY B CA 1
ATOM 2660 C C . GLY B 1 88 ? -12.008 6.469 -3.412 1 89.38 88 GLY B C 1
ATOM 2661 O O . GLY B 1 88 ? -12.953 6.254 -2.643 1 89.38 88 GLY B O 1
ATOM 2662 N N . GLN B 1 89 ? -11.531 5.5 -4.242 1 90.69 89 GLN B N 1
ATOM 2663 C CA . GLN B 1 89 ? -12.406 4.367 -4.516 1 90.69 89 GLN B CA 1
ATOM 2664 C C . GLN B 1 89 ? -11.844 3.074 -3.941 1 90.69 89 GLN B C 1
ATOM 2666 O O . GLN B 1 89 ? -12.547 2.07 -3.836 1 90.69 89 GLN B O 1
ATOM 2671 N N . ILE B 1 90 ? -10.57 3.076 -3.607 1 94.81 90 ILE B N 1
ATOM 2672 C CA . ILE B 1 90 ? -9.953 1.864 -3.09 1 94.81 90 ILE B CA 1
ATOM 2673 C C . ILE B 1 90 ? -9.102 2.201 -1.866 1 94.81 90 ILE B C 1
ATOM 2675 O O . ILE B 1 90 ? -8.18 3.02 -1.947 1 94.81 90 ILE B O 1
ATOM 2679 N N . PHE B 1 91 ? -9.523 1.7 -0.672 1 97.69 91 PHE B N 1
ATOM 2680 C CA . PHE B 1 91 ? -8.656 1.696 0.504 1 97.69 91 PHE B CA 1
ATOM 2681 C C . PHE B 1 91 ? -7.617 0.588 0.409 1 97.69 91 PHE B C 1
ATOM 2683 O O . PHE B 1 91 ? -7.961 -0.576 0.197 1 97.69 91 PHE B O 1
ATOM 2690 N N . VAL B 1 92 ? -6.242 0.88 0.533 1 98.31 92 VAL B N 1
ATOM 2691 C CA . VAL B 1 92 ? -5.238 -0.064 0.045 1 98.31 92 VAL B CA 1
ATOM 2692 C C . VAL B 1 92 ? -4.227 -0.359 1.148 1 98.31 92 VAL B C 1
ATOM 2694 O O . VAL B 1 92 ? -3.691 0.562 1.771 1 98.31 92 VAL B O 1
ATOM 2697 N N . HIS B 1 93 ? -4.02 -1.548 1.44 1 98.69 93 HIS B N 1
ATOM 2698 C CA . HIS B 1 93 ? -2.895 -2.062 2.215 1 98.69 93 HIS B CA 1
ATOM 2699 C C . HIS B 1 93 ? -1.959 -2.893 1.344 1 98.69 93 HIS B C 1
ATOM 2701 O O . HIS B 1 93 ? -2.393 -3.846 0.692 1 98.69 93 HIS B O 1
ATOM 2707 N N . ARG B 1 94 ? -0.715 -2.541 1.257 1 98.5 94 ARG B N 1
ATOM 2708 C CA . ARG B 1 94 ? 0.27 -3.287 0.48 1 98.5 94 ARG B CA 1
ATOM 2709 C C . ARG B 1 94 ? 1.429 -3.742 1.359 1 98.5 94 ARG B C 1
ATOM 2711 O O . ARG B 1 94 ? 2.023 -2.938 2.078 1 98.5 94 ARG B O 1
ATOM 2718 N N . ASN B 1 95 ? 1.728 -5.027 1.331 1 98.56 95 ASN B N 1
ATOM 2719 C CA . ASN B 1 95 ? 2.848 -5.648 2.031 1 98.56 95 ASN B CA 1
ATOM 2720 C C . ASN B 1 95 ? 3.443 -6.801 1.228 1 98.56 95 ASN B C 1
ATOM 2722 O O . ASN B 1 95 ? 2.986 -7.09 0.121 1 98.56 95 ASN B O 1
ATOM 2726 N N . ILE B 1 96 ? 4.508 -7.41 1.766 1 98.12 96 ILE B N 1
ATOM 2727 C CA . ILE B 1 96 ? 5.172 -8.484 1.031 1 98.12 96 ILE B CA 1
ATOM 2728 C C . ILE B 1 96 ? 4.238 -9.688 0.918 1 98.12 96 ILE B C 1
ATOM 2730 O O . ILE B 1 96 ? 3.814 -10.25 1.93 1 98.12 96 ILE B O 1
ATOM 2734 N N . ALA B 1 97 ? 3.832 -10.023 -0.34 1 98.44 97 ALA B N 1
ATOM 2735 C CA . ALA B 1 97 ? 3.107 -11.242 -0.688 1 98.44 97 ALA B CA 1
ATOM 2736 C C . ALA B 1 97 ? 1.659 -11.18 -0.214 1 98.44 97 ALA B C 1
ATOM 2738 O O . ALA B 1 97 ? 1.038 -12.211 0.051 1 98.44 97 ALA B O 1
ATOM 2739 N N . ASN B 1 98 ? 1.146 -9.992 0.034 1 98.62 98 ASN B N 1
ATOM 2740 C CA . ASN B 1 98 ? -0.267 -9.773 0.321 1 98.62 98 ASN B CA 1
ATOM 2741 C C . ASN B 1 98 ? -0.737 -10.625 1.499 1 98.62 98 ASN B C 1
ATOM 2743 O O . ASN B 1 98 ? -1.748 -11.32 1.401 1 98.62 98 ASN B O 1
ATOM 2747 N N . GLN B 1 99 ? -0.041 -10.562 2.582 1 98.44 99 GLN B N 1
ATOM 2748 C CA . GLN B 1 99 ? -0.356 -11.391 3.736 1 98.44 99 GLN B CA 1
ATOM 2749 C C . GLN B 1 99 ? -1.301 -10.672 4.695 1 98.44 99 GLN B C 1
ATOM 2751 O O . GLN B 1 99 ? -1.312 -9.438 4.754 1 98.44 99 GLN B O 1
ATOM 2756 N N . PHE B 1 100 ? -2.107 -11.445 5.426 1 98.56 100 PHE B N 1
ATOM 2757 C CA . PHE B 1 100 ? -2.889 -10.984 6.57 1 98.56 100 PHE B CA 1
ATOM 2758 C C . PHE B 1 100 ? -2.562 -11.812 7.812 1 98.56 100 PHE B C 1
ATOM 2760 O O . PHE B 1 100 ? -2.732 -13.031 7.812 1 98.56 100 PHE B O 1
ATOM 2767 N N . ASP B 1 101 ? -2.074 -11.203 8.781 1 97.56 101 ASP B N 1
ATOM 2768 C CA . ASP B 1 101 ? -1.755 -11.828 10.062 1 97.56 101 ASP B CA 1
ATOM 2769 C C . ASP B 1 101 ? -2.561 -11.195 11.195 1 97.56 101 ASP B C 1
ATOM 2771 O O . ASP B 1 101 ? -2.4 -10.008 11.5 1 97.56 101 ASP B O 1
ATOM 2775 N N . ALA B 1 102 ? -3.35 -11.977 11.859 1 96.75 102 ALA B N 1
ATOM 2776 C CA . ALA B 1 102 ? -4.246 -11.492 12.906 1 96.75 102 ALA B CA 1
ATOM 2777 C C . ALA B 1 102 ? -3.465 -11.039 14.133 1 96.75 102 ALA B C 1
ATOM 2779 O O . ALA B 1 102 ? -4.004 -10.336 15 1 96.75 102 ALA B O 1
ATOM 2780 N N . ASN B 1 103 ? -2.182 -11.398 14.211 1 96.06 103 ASN B N 1
ATOM 2781 C CA . ASN B 1 103 ? -1.359 -10.984 15.344 1 96.06 103 ASN B CA 1
ATOM 2782 C C . ASN B 1 103 ? -0.545 -9.734 15.016 1 96.06 103 ASN B C 1
ATOM 2784 O O . ASN B 1 103 ? 0.27 -9.289 15.82 1 96.06 103 ASN B O 1
ATOM 2788 N N . ASP B 1 104 ? -0.7 -9.227 13.883 1 97.56 104 ASP B N 1
ATOM 2789 C CA . ASP B 1 104 ? -0.026 -8.016 13.43 1 97.56 104 ASP B CA 1
ATOM 2790 C C . ASP B 1 104 ? -0.931 -6.797 13.578 1 97.56 104 ASP B C 1
ATOM 2792 O O . ASP B 1 104 ? -1.949 -6.684 12.891 1 97.56 104 ASP B O 1
ATOM 2796 N N . PHE B 1 105 ? -0.546 -5.824 14.406 1 97.38 105 PHE B N 1
ATOM 2797 C CA . PHE B 1 105 ? -1.364 -4.641 14.641 1 97.38 105 PHE B CA 1
ATOM 2798 C C . PHE B 1 105 ? -1.521 -3.826 13.359 1 97.38 105 PHE B C 1
ATOM 2800 O O . PHE B 1 105 ? -2.555 -3.191 13.148 1 97.38 105 PHE B O 1
ATOM 2807 N N . ASN B 1 106 ? -0.521 -3.861 12.523 1 97.94 106 ASN B N 1
ATOM 2808 C CA . ASN B 1 106 ? -0.574 -3.209 11.219 1 97.94 106 ASN B CA 1
ATOM 2809 C C . ASN B 1 106 ? -1.738 -3.725 10.383 1 97.94 106 ASN B C 1
ATOM 2811 O O . ASN B 1 106 ? -2.611 -2.953 9.984 1 97.94 106 ASN B O 1
ATOM 2815 N N . CYS B 1 107 ? -1.869 -5.039 10.219 1 98.19 107 CYS B N 1
ATOM 2816 C CA . CYS B 1 107 ? -2.957 -5.68 9.484 1 98.19 107 CYS B CA 1
ATOM 2817 C C . CYS B 1 107 ? -4.293 -5.449 10.18 1 98.19 107 CYS B C 1
ATOM 2819 O O . CYS B 1 107 ? -5.281 -5.094 9.539 1 98.19 107 CYS B O 1
ATOM 2821 N N . MET B 1 108 ? -4.301 -5.602 11.469 1 98.44 108 MET B N 1
ATOM 2822 C CA . MET B 1 108 ? -5.555 -5.566 12.219 1 98.44 108 MET B CA 1
ATOM 2823 C C . MET B 1 108 ? -6.125 -4.152 12.25 1 98.44 108 MET B C 1
ATOM 2825 O O . MET B 1 108 ? -7.344 -3.971 12.188 1 98.44 108 MET B O 1
ATOM 2829 N N . SER B 1 109 ? -5.266 -3.162 12.445 1 98 109 SER B N 1
ATOM 2830 C CA . SER B 1 109 ? -5.738 -1.782 12.438 1 98 109 SER B CA 1
ATOM 2831 C C . SER B 1 109 ? -6.375 -1.424 11.094 1 98 109 SER B C 1
ATOM 2833 O O . SER B 1 109 ? -7.395 -0.733 11.055 1 98 109 SER B O 1
ATOM 2835 N N . GLU B 1 110 ? -5.777 -1.896 9.977 1 98.06 110 GLU B N 1
ATOM 2836 C CA . GLU B 1 110 ? -6.336 -1.676 8.648 1 98.06 110 GLU B CA 1
ATOM 2837 C C . GLU B 1 110 ? -7.711 -2.324 8.516 1 98.06 110 GLU B C 1
ATOM 2839 O O . GLU B 1 110 ? -8.641 -1.717 7.977 1 98.06 110 GLU B O 1
ATOM 2844 N N . LEU B 1 111 ? -7.762 -3.559 8.992 1 98.69 111 LEU B N 1
ATOM 2845 C CA . LEU B 1 111 ? -9.023 -4.281 8.906 1 98.69 111 LEU B CA 1
ATOM 2846 C C . LEU B 1 111 ? -10.109 -3.578 9.711 1 98.69 111 LEU B C 1
ATOM 2848 O O . LEU B 1 111 ? -11.227 -3.373 9.227 1 98.69 111 LEU B O 1
ATOM 2852 N N . GLU B 1 112 ? -9.828 -3.18 10.938 1 98 112 GLU B N 1
ATOM 2853 C CA . GLU B 1 112 ? -10.773 -2.475 11.797 1 98 112 GLU B CA 1
ATOM 2854 C C . GLU B 1 112 ? -11.219 -1.161 11.164 1 98 112 GLU B C 1
ATOM 2856 O O . GLU B 1 112 ? -12.414 -0.839 11.164 1 98 112 GLU B O 1
ATOM 2861 N N . PHE B 1 113 ? -10.273 -0.442 10.648 1 97.38 113 PHE B N 1
ATOM 2862 C CA . PHE B 1 113 ? -10.594 0.841 10.039 1 97.38 113 PHE B CA 1
ATOM 2863 C C . PHE B 1 113 ? -11.492 0.649 8.82 1 97.38 113 PHE B C 1
ATOM 2865 O O . PHE B 1 113 ? -12.5 1.345 8.672 1 97.38 113 PHE B O 1
ATOM 2872 N N . ALA B 1 114 ? -11.141 -0.28 7.945 1 97.69 114 ALA B N 1
ATOM 2873 C CA . ALA B 1 114 ? -11.891 -0.542 6.719 1 97.69 114 ALA B CA 1
ATOM 2874 C C . ALA B 1 114 ? -13.312 -1.004 7.031 1 97.69 114 ALA B C 1
ATOM 2876 O O . ALA B 1 114 ? -14.266 -0.554 6.398 1 97.69 114 ALA B O 1
ATOM 2877 N N . VAL B 1 115 ? -13.461 -1.872 8.023 1 97.75 115 VAL B N 1
ATOM 2878 C CA . VAL B 1 115 ? -14.734 -2.533 8.281 1 97.75 115 VAL B CA 1
ATOM 2879 C C . VAL B 1 115 ? -15.617 -1.644 9.156 1 97.75 115 VAL B C 1
ATOM 2881 O O . VAL B 1 115 ? -16.812 -1.478 8.883 1 97.75 115 VAL B O 1
ATOM 2884 N N . HIS B 1 116 ? -15.023 -0.965 10.164 1 94.38 116 HIS B N 1
ATOM 2885 C CA . HIS B 1 116 ? -15.836 -0.265 11.148 1 94.38 116 HIS B CA 1
ATOM 2886 C C . HIS B 1 116 ? -15.977 1.213 10.805 1 94.38 116 HIS B C 1
ATOM 2888 O O . HIS B 1 116 ? -17 1.83 11.094 1 94.38 116 HIS B O 1
ATOM 2894 N N . TYR B 1 117 ? -14.969 1.789 10.234 1 92.62 117 TYR B N 1
ATOM 2895 C CA . TYR B 1 117 ? -14.992 3.229 10 1 92.62 117 TYR B CA 1
ATOM 2896 C C . TYR B 1 117 ? -15.398 3.549 8.57 1 92.62 117 TYR B C 1
ATOM 2898 O O . TYR B 1 117 ? -16.328 4.32 8.336 1 92.62 117 TYR B O 1
ATOM 2906 N N . ILE B 1 118 ? -14.75 2.902 7.621 1 94.75 118 ILE B N 1
ATOM 2907 C CA . ILE B 1 118 ? -15.062 3.158 6.219 1 94.75 118 ILE B CA 1
ATOM 2908 C C . ILE B 1 118 ? -16.297 2.365 5.816 1 94.75 118 ILE B C 1
ATOM 2910 O O . ILE B 1 118 ? -17.062 2.797 4.949 1 94.75 118 ILE B O 1
ATOM 2914 N N . LYS B 1 119 ? -16.5 1.203 6.457 1 96.25 119 LYS B N 1
ATOM 2915 C CA . LYS B 1 119 ? -17.625 0.298 6.195 1 96.25 119 LYS B CA 1
ATOM 2916 C C . LYS B 1 119 ? -17.609 -0.19 4.75 1 96.25 119 LYS B C 1
ATOM 2918 O O . LYS B 1 119 ? -18.609 -0.091 4.047 1 96.25 119 LYS B O 1
ATOM 2923 N N . VAL B 1 120 ? -16.531 -0.725 4.32 1 97.12 120 VAL B N 1
ATOM 2924 C CA . VAL B 1 120 ? -16.359 -1.25 2.971 1 97.12 120 VAL B CA 1
ATOM 2925 C C . VAL B 1 120 ? -17.312 -2.422 2.75 1 97.12 120 VAL B C 1
ATOM 2927 O O . VAL B 1 120 ? -17.766 -3.049 3.709 1 97.12 120 VAL B O 1
ATOM 2930 N N . GLU B 1 121 ? -17.562 -2.654 1.463 1 96.75 121 GLU B N 1
ATOM 2931 C CA . GLU B 1 121 ? -18.469 -3.748 1.102 1 96.75 121 GLU B CA 1
ATOM 2932 C C . GLU B 1 121 ? -17.688 -4.953 0.585 1 96.75 121 GLU B C 1
ATOM 2934 O O . GLU B 1 121 ? -18.188 -6.082 0.612 1 96.75 121 GLU B O 1
ATOM 2939 N N . HIS B 1 122 ? -16.484 -4.703 0.105 1 97.62 122 HIS B N 1
ATOM 2940 C CA . HIS B 1 122 ? -15.648 -5.758 -0.465 1 97.62 122 HIS B CA 1
ATOM 2941 C C . HIS B 1 122 ? -14.211 -5.66 0.041 1 97.62 122 HIS B C 1
ATOM 2943 O O . HIS B 1 122 ? -13.633 -4.574 0.068 1 97.62 122 HIS B O 1
ATOM 2949 N N . ILE B 1 123 ? -13.68 -6.762 0.488 1 98.69 123 ILE B N 1
ATOM 2950 C CA . ILE B 1 123 ? -12.25 -6.902 0.732 1 98.69 123 ILE B CA 1
ATOM 2951 C C . ILE B 1 123 ? -11.633 -7.82 -0.324 1 98.69 123 ILE B C 1
ATOM 2953 O O . ILE B 1 123 ? -12.094 -8.945 -0.524 1 98.69 123 ILE B O 1
ATOM 2957 N N . ILE B 1 124 ? -10.688 -7.34 -1.026 1 98.75 124 ILE B N 1
ATOM 2958 C CA . ILE B 1 124 ? -10.023 -8.125 -2.061 1 98.75 124 ILE B CA 1
ATOM 2959 C C . ILE B 1 124 ? -8.602 -8.453 -1.626 1 98.75 124 ILE B C 1
ATOM 2961 O O . ILE B 1 124 ? -7.801 -7.547 -1.369 1 98.75 124 ILE B O 1
ATOM 2965 N N . VAL B 1 125 ? -8.297 -9.695 -1.475 1 98.88 125 VAL B N 1
ATOM 2966 C CA . VAL B 1 125 ? -6.91 -10.148 -1.361 1 98.88 125 VAL B CA 1
ATOM 2967 C C . VAL B 1 125 ? -6.363 -10.484 -2.746 1 98.88 125 VAL B C 1
ATOM 2969 O O . VAL B 1 125 ? -6.875 -11.383 -3.422 1 98.88 125 VAL B O 1
ATOM 2972 N N . CYS B 1 126 ? -5.355 -9.781 -3.152 1 98.88 126 CYS B N 1
ATOM 2973 C CA . CYS B 1 126 ? -4.879 -9.969 -4.52 1 98.88 126 CYS B CA 1
ATOM 2974 C C . CYS B 1 126 ? -3.41 -10.383 -4.531 1 98.88 126 CYS B C 1
ATOM 2976 O O . CYS B 1 126 ? -2.537 -9.594 -4.168 1 98.88 126 CYS B O 1
ATOM 2978 N N . GLY B 1 127 ? -3.119 -11.617 -4.93 1 98.75 127 GLY B N 1
ATOM 2979 C CA . GLY B 1 127 ? -1.764 -12.047 -5.246 1 98.75 127 GLY B CA 1
ATOM 2980 C C . GLY B 1 127 ? -1.344 -11.703 -6.664 1 98.75 127 GLY B C 1
ATOM 2981 O O . GLY B 1 127 ? -2.074 -11.016 -7.383 1 98.75 127 GLY B O 1
ATOM 2982 N N . HIS B 1 128 ? -0.196 -12.102 -7.035 1 98.5 128 HIS B N 1
ATOM 2983 C CA . HIS B 1 128 ? 0.237 -11.875 -8.406 1 98.5 128 HIS B CA 1
ATOM 2984 C C . HIS B 1 128 ? 1.283 -12.898 -8.836 1 98.5 128 HIS B C 1
ATOM 2986 O O . HIS B 1 128 ? 1.996 -13.453 -7.996 1 98.5 128 HIS B O 1
ATOM 2992 N N . THR B 1 129 ? 1.334 -13.109 -10.109 1 97.06 129 THR B N 1
ATOM 2993 C CA . THR B 1 129 ? 2.357 -14 -10.648 1 97.06 129 THR B CA 1
ATOM 2994 C C . THR B 1 129 ? 3.744 -13.383 -10.5 1 97.06 129 THR B C 1
ATOM 2996 O O . THR B 1 129 ? 3.873 -12.164 -10.367 1 97.06 129 THR B O 1
ATOM 2999 N N . GLN B 1 130 ? 4.781 -14.25 -10.367 1 95.31 130 GLN B N 1
ATOM 3000 C CA . GLN B 1 130 ? 6.176 -13.844 -10.219 1 95.31 130 GLN B CA 1
ATOM 3001 C C . GLN B 1 130 ? 6.387 -13.055 -8.93 1 95.31 130 GLN B C 1
ATOM 3003 O O . GLN B 1 130 ? 7.168 -12.102 -8.898 1 95.31 130 GLN B O 1
ATOM 3008 N N . CYS B 1 131 ? 5.629 -13.367 -7.941 1 96.88 131 CYS B N 1
ATOM 3009 C CA . CYS B 1 131 ? 5.812 -12.742 -6.637 1 96.88 131 CYS B CA 1
ATOM 3010 C C . CYS B 1 131 ? 7.059 -13.281 -5.941 1 96.88 131 CYS B C 1
ATOM 3012 O O . CYS B 1 131 ? 7.082 -14.43 -5.496 1 96.88 131 CYS B O 1
ATOM 3014 N N . ALA B 1 132 ? 8.062 -12.484 -5.77 1 93.75 132 ALA B N 1
ATOM 3015 C CA . ALA B 1 132 ? 9.32 -12.898 -5.156 1 93.75 132 ALA B CA 1
ATOM 3016 C C . ALA B 1 132 ? 9.109 -13.352 -3.715 1 93.75 132 ALA B C 1
ATOM 3018 O O . ALA B 1 132 ? 9.789 -14.25 -3.232 1 93.75 132 ALA B O 1
ATOM 3019 N N . GLY B 1 133 ? 8.18 -12.695 -3.008 1 94.81 133 GLY B N 1
ATOM 3020 C CA . GLY B 1 133 ? 7.863 -13.133 -1.659 1 94.81 133 GLY B CA 1
ATOM 3021 C C . GLY B 1 133 ? 7.402 -14.578 -1.596 1 94.81 133 GLY B C 1
ATOM 3022 O O . GLY B 1 133 ? 7.891 -15.359 -0.773 1 94.81 133 GLY B O 1
ATOM 3023 N N . VAL B 1 134 ? 6.52 -14.945 -2.492 1 96.12 134 VAL B N 1
ATOM 3024 C CA . VAL B 1 134 ? 6.004 -16.312 -2.531 1 96.12 134 VAL B CA 1
ATOM 3025 C C . VAL B 1 134 ? 7.09 -17.25 -3.035 1 96.12 134 VAL B C 1
ATOM 3027 O O . VAL B 1 134 ? 7.289 -18.328 -2.471 1 96.12 134 VAL B O 1
ATOM 3030 N N . MET B 1 135 ? 7.863 -16.828 -4.027 1 89.69 135 MET B N 1
ATOM 3031 C CA . MET B 1 135 ? 8.906 -17.641 -4.637 1 89.69 135 MET B CA 1
ATOM 3032 C C . MET B 1 135 ? 9.992 -17.984 -3.623 1 89.69 135 MET B C 1
ATOM 3034 O O . MET B 1 135 ? 10.547 -19.078 -3.65 1 89.69 135 MET B O 1
ATOM 3038 N N . ASN B 1 136 ? 10.203 -17.078 -2.729 1 88.62 136 ASN B N 1
ATOM 3039 C CA . ASN B 1 136 ? 11.367 -17.234 -1.864 1 88.62 136 ASN B CA 1
ATOM 3040 C C . ASN B 1 136 ? 10.961 -17.609 -0.441 1 88.62 136 ASN B C 1
ATOM 3042 O O . ASN B 1 136 ? 11.812 -17.719 0.442 1 88.62 136 ASN B O 1
ATOM 3046 N N . ALA B 1 137 ? 9.727 -17.797 -0.249 1 92.25 137 ALA B N 1
ATOM 3047 C CA . ALA B 1 137 ? 9.234 -18.031 1.106 1 92.25 137 ALA B CA 1
ATOM 3048 C C . ALA B 1 137 ? 9.898 -19.25 1.735 1 92.25 137 ALA B C 1
ATOM 3050 O O . ALA B 1 137 ? 10.062 -19.312 2.955 1 92.25 137 ALA B O 1
ATOM 3051 N N . CYS B 1 138 ? 10.352 -20.219 0.911 1 85.81 138 CYS B N 1
ATOM 3052 C CA . CYS B 1 138 ? 10.883 -21.469 1.447 1 85.81 138 CYS B CA 1
ATOM 3053 C C . CYS B 1 138 ? 12.406 -21.516 1.312 1 85.81 138 CYS B C 1
ATOM 3055 O O . CYS B 1 138 ? 13.023 -22.562 1.556 1 85.81 138 CYS B O 1
ATOM 3057 N N . LYS B 1 139 ? 12.969 -20.422 0.922 1 84.44 139 LYS B N 1
ATOM 3058 C CA . LYS B 1 139 ? 14.422 -20.406 0.798 1 84.44 139 LYS B CA 1
ATOM 3059 C C . LYS B 1 139 ? 15.094 -20.234 2.162 1 84.44 139 LYS B C 1
ATOM 3061 O O . LYS B 1 139 ? 14.516 -19.641 3.072 1 84.44 139 LYS B O 1
ATOM 3066 N N . ASP B 1 140 ? 16.297 -20.719 2.254 1 80.19 140 ASP B N 1
ATOM 3067 C CA . ASP B 1 140 ? 17 -20.781 3.529 1 80.19 140 ASP B CA 1
ATOM 3068 C C . ASP B 1 140 ? 17.688 -19.453 3.848 1 80.19 140 ASP B C 1
ATOM 3070 O O . ASP B 1 140 ? 17.938 -19.141 5.012 1 80.19 140 ASP B O 1
ATOM 3074 N N . HIS B 1 141 ? 17.953 -18.562 2.973 1 86.12 141 HIS B N 1
ATOM 3075 C CA . HIS B 1 141 ? 18.797 -17.406 3.213 1 86.12 141 HIS B CA 1
ATOM 3076 C C . HIS B 1 141 ? 17.984 -16.125 3.246 1 86.12 141 HIS B C 1
ATOM 3078 O O . HIS B 1 141 ? 18.453 -15.078 2.77 1 86.12 141 HIS B O 1
ATOM 3084 N N . LEU B 1 142 ? 16.859 -16.188 3.994 1 91.12 142 LEU B N 1
ATOM 3085 C CA . LEU B 1 142 ? 16.062 -14.984 4.164 1 91.12 142 LEU B CA 1
ATOM 3086 C C . LEU B 1 142 ? 16.469 -14.242 5.438 1 91.12 142 LEU B C 1
ATOM 3088 O O . LEU B 1 142 ? 16.891 -14.867 6.418 1 91.12 142 LEU B O 1
ATOM 3092 N N . SER B 1 143 ? 16.422 -12.906 5.395 1 94 143 SER B N 1
ATOM 3093 C CA . SER B 1 143 ? 16.594 -12.117 6.609 1 94 143 SER B CA 1
ATOM 3094 C C . SER B 1 143 ? 15.578 -12.508 7.676 1 94 143 SER B C 1
ATOM 3096 O O . SER B 1 143 ? 14.484 -12.984 7.355 1 94 143 SER B O 1
ATOM 3098 N N . PRO B 1 144 ? 15.906 -12.367 8.945 1 94.44 144 PRO B N 1
ATOM 3099 C CA . PRO B 1 144 ? 15.102 -12.93 10.031 1 94.44 144 PRO B CA 1
ATOM 3100 C C . PRO B 1 144 ? 13.656 -12.438 10.008 1 94.44 144 PRO B C 1
ATOM 3102 O O . PRO B 1 144 ? 12.727 -13.227 10.188 1 94.44 144 PRO B O 1
ATOM 3105 N N . ASN B 1 145 ? 13.43 -11.141 9.852 1 96 145 ASN B N 1
ATOM 3106 C CA . ASN B 1 145 ? 12.07 -10.617 9.883 1 96 145 ASN B CA 1
ATOM 3107 C C . ASN B 1 145 ? 11.273 -11.031 8.648 1 96 145 ASN B C 1
ATOM 3109 O O . ASN B 1 145 ? 10.078 -11.312 8.742 1 96 145 ASN B O 1
ATOM 3113 N N . LEU B 1 146 ? 11.977 -11.023 7.516 1 95.81 146 LEU B N 1
ATOM 3114 C CA . LEU B 1 146 ? 11.336 -11.5 6.297 1 95.81 146 LEU B CA 1
ATOM 3115 C C . LEU B 1 146 ? 10.961 -12.977 6.422 1 95.81 146 LEU B C 1
ATOM 3117 O O . LEU B 1 146 ? 9.875 -13.383 6.016 1 95.81 146 LEU B O 1
ATOM 3121 N N . LYS B 1 147 ? 11.883 -13.789 6.965 1 95.69 147 LYS B N 1
ATOM 3122 C CA . LYS B 1 147 ? 11.617 -15.211 7.195 1 95.69 147 LYS B CA 1
ATOM 3123 C C . LYS B 1 147 ? 10.391 -15.398 8.086 1 95.69 147 LYS B C 1
ATOM 3125 O O . LYS B 1 147 ? 9.531 -16.234 7.797 1 95.69 147 LYS B O 1
ATOM 3130 N N . ALA B 1 148 ? 10.336 -14.641 9.141 1 95.88 148 ALA B N 1
ATOM 3131 C CA . ALA B 1 148 ? 9.203 -14.727 10.055 1 95.88 148 ALA B CA 1
ATOM 3132 C C . ALA B 1 148 ? 7.906 -14.312 9.367 1 95.88 148 ALA B C 1
ATOM 3134 O O . ALA B 1 148 ? 6.879 -14.977 9.531 1 95.88 148 ALA B O 1
ATOM 3135 N N . TRP B 1 149 ? 7.906 -13.25 8.609 1 97 149 TRP B N 1
ATOM 3136 C CA . TRP B 1 149 ? 6.734 -12.719 7.93 1 97 149 TRP B CA 1
ATOM 3137 C C . TRP B 1 149 ? 6.188 -13.719 6.914 1 97 149 TRP B C 1
ATOM 3139 O O . TRP B 1 149 ? 4.973 -13.875 6.773 1 97 149 TRP B O 1
ATOM 3149 N N . LEU B 1 150 ? 7.078 -14.477 6.25 1 96.62 150 LEU B N 1
ATOM 3150 C CA . LEU B 1 150 ? 6.676 -15.367 5.168 1 96.62 150 LEU B CA 1
ATOM 3151 C C . LEU B 1 150 ? 6.418 -16.781 5.695 1 96.62 150 LEU B C 1
ATOM 3153 O O . LEU B 1 150 ? 6.141 -17.688 4.922 1 96.62 150 LEU B O 1
ATOM 3157 N N . SER B 1 151 ? 6.461 -16.953 7.004 1 95.56 151 SER B N 1
ATOM 3158 C CA . SER B 1 151 ? 6.289 -18.281 7.602 1 95.56 151 SER B CA 1
ATOM 3159 C C . SER B 1 151 ? 4.918 -18.859 7.277 1 95.56 151 SER B C 1
ATOM 3161 O O . SER B 1 151 ? 4.77 -20.078 7.129 1 95.56 151 SER B O 1
ATOM 3163 N N . ASP B 1 152 ? 3.963 -18.016 7.152 1 95.31 152 ASP B N 1
ATOM 3164 C CA . ASP B 1 152 ? 2.607 -18.453 6.844 1 95.31 152 ASP B CA 1
ATOM 3165 C C . ASP B 1 152 ? 2.555 -19.156 5.484 1 95.31 152 ASP B C 1
ATOM 3167 O O . ASP B 1 152 ? 1.822 -20.125 5.309 1 95.31 152 ASP B O 1
ATOM 3171 N N . ILE B 1 153 ? 3.262 -18.672 4.543 1 96.31 153 ILE B N 1
ATOM 3172 C CA . ILE B 1 153 ? 3.301 -19.266 3.209 1 96.31 153 ILE B CA 1
ATOM 3173 C C . ILE B 1 153 ? 3.953 -20.641 3.273 1 96.31 153 ILE B C 1
ATOM 3175 O O . ILE B 1 153 ? 3.488 -21.594 2.631 1 96.31 153 ILE B O 1
ATOM 3179 N N . ARG B 1 154 ? 5.02 -20.766 4.059 1 93.69 154 ARG B N 1
ATOM 3180 C CA . ARG B 1 154 ? 5.676 -22.062 4.242 1 93.69 154 ARG B CA 1
ATOM 3181 C C . ARG B 1 154 ? 4.719 -23.078 4.859 1 93.69 154 ARG B C 1
ATOM 3183 O O . ARG B 1 154 ? 4.668 -24.234 4.43 1 93.69 154 ARG B O 1
ATOM 3190 N N . ARG B 1 155 ? 4.02 -22.625 5.828 1 93.44 155 ARG B N 1
ATOM 3191 C CA . ARG B 1 155 ? 3.066 -23.5 6.496 1 93.44 155 ARG B CA 1
ATOM 3192 C C . ARG B 1 155 ? 1.992 -23.984 5.523 1 93.44 155 ARG B C 1
ATOM 3194 O O . ARG B 1 155 ? 1.589 -25.141 5.562 1 93.44 155 ARG B O 1
ATOM 3201 N N . VAL B 1 156 ? 1.502 -23.094 4.711 1 92 156 VAL B N 1
ATOM 3202 C CA . VAL B 1 156 ? 0.487 -23.422 3.715 1 92 156 VAL B CA 1
ATOM 3203 C C . VAL B 1 156 ? 1.046 -24.438 2.729 1 92 156 VAL B C 1
ATOM 3205 O O . VAL B 1 156 ? 0.365 -25.406 2.375 1 92 156 VAL B O 1
ATOM 3208 N N . LYS B 1 157 ? 2.238 -24.219 2.293 1 91.31 157 LYS B N 1
ATOM 3209 C CA . LYS B 1 157 ? 2.873 -25.156 1.372 1 91.31 157 LYS B CA 1
ATOM 3210 C C . LYS B 1 157 ? 3.006 -26.547 2.002 1 91.31 157 LYS B C 1
ATOM 3212 O O . LYS B 1 157 ? 2.732 -27.547 1.354 1 91.31 157 LYS B O 1
ATOM 3217 N N . ASP B 1 158 ? 3.371 -26.578 3.256 1 90.88 158 ASP B N 1
ATOM 3218 C CA . ASP B 1 158 ? 3.604 -27.828 3.98 1 90.88 158 ASP B CA 1
ATOM 3219 C C . ASP B 1 158 ? 2.297 -28.578 4.191 1 90.88 158 ASP B C 1
ATOM 3221 O O . ASP B 1 158 ? 2.307 -29.812 4.363 1 90.88 158 ASP B O 1
ATOM 3225 N N . LYS B 1 159 ? 1.266 -27.875 4.207 1 91 159 LYS B N 1
ATOM 3226 C CA . LYS B 1 159 ? -0.047 -28.484 4.414 1 91 159 LYS B CA 1
ATOM 3227 C C . LYS B 1 159 ? -0.482 -29.281 3.189 1 91 159 LYS B C 1
ATOM 3229 O O . LYS B 1 159 ? -1.351 -30.156 3.287 1 91 159 LYS B O 1
ATOM 3234 N N . TYR B 1 160 ? 0.126 -28.953 2.004 1 87.44 160 TYR B N 1
ATOM 3235 C CA . TYR B 1 160 ? -0.263 -29.625 0.77 1 87.44 160 TYR B CA 1
ATOM 3236 C C . TYR B 1 160 ? 0.938 -30.281 0.109 1 87.44 160 TYR B C 1
ATOM 3238 O O . TYR B 1 160 ? 1.264 -29.984 -1.043 1 87.44 160 TYR B O 1
ATOM 3246 N N . PRO B 1 161 ? 1.532 -31.25 0.724 1 84.62 161 PRO B N 1
ATOM 3247 C CA . PRO B 1 161 ? 2.746 -31.875 0.183 1 84.62 161 PRO B CA 1
ATOM 3248 C C . PRO B 1 161 ? 2.514 -32.531 -1.168 1 84.62 161 PRO B C 1
ATOM 3250 O O . PRO B 1 161 ? 3.455 -32.719 -1.949 1 84.62 161 PRO B O 1
ATOM 3253 N N . GLU B 1 162 ? 1.285 -32.906 -1.421 1 87 162 GLU B N 1
ATOM 3254 C CA . GLU B 1 162 ? 0.966 -33.562 -2.682 1 87 162 GLU B CA 1
ATOM 3255 C C . GLU B 1 162 ? 1.021 -32.562 -3.85 1 87 162 GLU B C 1
ATOM 3257 O O . GLU B 1 162 ? 1.212 -32.969 -5 1 87 162 GLU B O 1
ATOM 3262 N N . LEU B 1 163 ? 0.859 -31.328 -3.48 1 86.56 163 LEU B N 1
ATOM 3263 C CA . LEU B 1 163 ? 0.79 -30.312 -4.527 1 86.56 163 LEU B CA 1
ATOM 3264 C C . LEU B 1 163 ? 2.17 -29.734 -4.812 1 86.56 163 LEU B C 1
ATOM 3266 O O . LEU B 1 163 ? 2.387 -29.125 -5.863 1 86.56 163 LEU B O 1
ATOM 3270 N N . PHE B 1 164 ? 3.076 -29.906 -3.869 1 87.75 164 PHE B N 1
ATOM 3271 C CA . PHE B 1 164 ? 4.387 -29.281 -4.008 1 87.75 164 PHE B CA 1
ATOM 3272 C C . PHE B 1 164 ? 5.496 -30.297 -3.789 1 87.75 164 PHE B C 1
ATOM 3274 O O . PHE B 1 164 ? 5.617 -30.875 -2.701 1 87.75 164 PHE B O 1
ATOM 3281 N N . PRO B 1 165 ? 6.262 -30.5 -4.832 1 85 165 PRO B N 1
ATOM 3282 C CA . PRO B 1 165 ? 7.352 -31.469 -4.695 1 85 165 PRO B CA 1
ATOM 3283 C C . PRO B 1 165 ? 8.477 -30.969 -3.787 1 85 165 PRO B C 1
ATOM 3285 O O . PRO B 1 165 ? 8.492 -29.797 -3.414 1 85 165 PRO B O 1
ATOM 3288 N N . ASP B 1 166 ? 9.375 -31.891 -3.43 1 83.38 166 ASP B N 1
ATOM 3289 C CA . ASP B 1 166 ? 10.547 -31.516 -2.646 1 83.38 166 ASP B CA 1
ATOM 3290 C C . ASP B 1 166 ? 11.414 -30.516 -3.404 1 83.38 166 ASP B C 1
ATOM 3292 O O . ASP B 1 166 ? 11.484 -30.547 -4.637 1 83.38 166 ASP B O 1
ATOM 3296 N N . PRO B 1 167 ? 12.078 -29.688 -2.607 1 79.44 167 PRO B N 1
ATOM 3297 C CA . PRO B 1 167 ? 12.875 -28.625 -3.229 1 79.44 167 PRO B CA 1
ATOM 3298 C C . PRO B 1 167 ? 13.859 -29.156 -4.262 1 79.44 167 PRO B C 1
ATOM 3300 O O . PRO B 1 167 ? 14.117 -28.5 -5.277 1 79.44 167 PRO B O 1
ATOM 3303 N N . MET B 1 168 ? 14.438 -30.312 -4.023 1 82.75 168 MET B N 1
ATOM 3304 C CA . MET B 1 168 ? 15.398 -30.891 -4.953 1 82.75 168 MET B CA 1
ATOM 3305 C C . MET B 1 168 ? 14.742 -31.25 -6.277 1 82.75 168 MET B C 1
ATOM 3307 O O . MET B 1 168 ? 15.305 -31 -7.344 1 82.75 168 MET B O 1
ATOM 3311 N N . ILE B 1 169 ? 13.547 -31.828 -6.184 1 86.19 169 ILE B N 1
ATOM 3312 C CA . ILE B 1 169 ? 12.789 -32.188 -7.375 1 86.19 169 ILE B CA 1
ATOM 3313 C C . ILE B 1 169 ? 12.344 -30.906 -8.102 1 86.19 169 ILE B C 1
ATOM 3315 O O . ILE B 1 169 ? 12.453 -30.812 -9.328 1 86.19 169 ILE B O 1
ATOM 3319 N N . GLU B 1 170 ? 11.844 -29.953 -7.34 1 86.56 170 GLU B N 1
ATOM 3320 C CA . GLU B 1 170 ? 11.375 -28.703 -7.906 1 86.56 170 GLU B CA 1
ATOM 3321 C C . GLU B 1 170 ? 12.477 -28 -8.688 1 86.56 170 GLU B C 1
ATOM 3323 O O . GLU B 1 170 ? 12.227 -27.406 -9.742 1 86.56 170 GLU B O 1
ATOM 3328 N N . SER B 1 171 ? 13.703 -28.047 -8.141 1 85 171 SER B N 1
ATOM 3329 C CA . SER B 1 171 ? 14.82 -27.328 -8.742 1 85 171 SER B CA 1
ATOM 3330 C C . SER B 1 171 ? 15.18 -27.922 -10.102 1 85 171 SER B C 1
ATOM 3332 O O . SER B 1 171 ? 15.719 -27.234 -10.969 1 85 171 SER B O 1
ATOM 3334 N N . SER B 1 172 ? 14.859 -29.172 -10.383 1 90.69 172 SER B N 1
ATOM 3335 C CA . SER B 1 172 ? 15.227 -29.875 -11.609 1 90.69 172 SER B CA 1
ATOM 3336 C C . SER B 1 172 ? 14.109 -29.781 -12.648 1 90.69 172 SER B C 1
ATOM 3338 O O . SER B 1 172 ? 14.281 -30.203 -13.789 1 90.69 172 SER B O 1
ATOM 3340 N N . MET B 1 173 ? 13.023 -29.234 -12.25 1 91 173 MET B N 1
ATOM 3341 C CA . MET B 1 173 ? 11.867 -29.156 -13.141 1 91 173 MET B CA 1
ATOM 3342 C C . MET B 1 173 ? 12.078 -28.078 -14.203 1 91 173 MET B C 1
ATOM 3344 O O . MET B 1 173 ? 12.836 -27.125 -13.992 1 91 173 MET B O 1
ATOM 3348 N N . PRO B 1 174 ? 11.453 -28.328 -15.352 1 94.19 174 PRO B N 1
ATOM 3349 C CA . PRO B 1 174 ? 11.453 -27.234 -16.328 1 94.19 174 PRO B CA 1
ATOM 3350 C C . PRO B 1 174 ? 10.805 -25.969 -15.797 1 94.19 174 PRO B C 1
ATOM 3352 O O . PRO B 1 174 ? 9.93 -26.031 -14.93 1 94.19 174 PRO B O 1
ATOM 3355 N N . GLN B 1 175 ? 11.219 -24.781 -16.312 1 91.69 175 GLN B N 1
ATOM 3356 C CA . GLN B 1 175 ? 10.75 -23.484 -15.836 1 91.69 175 GLN B CA 1
ATOM 3357 C C . GLN B 1 175 ? 9.227 -23.391 -15.93 1 91.69 175 GLN B C 1
ATOM 3359 O O . GLN B 1 175 ? 8.586 -22.828 -15.039 1 91.69 175 GLN B O 1
ATOM 3364 N N . SER B 1 176 ? 8.68 -23.969 -16.984 1 92.75 176 SER B N 1
ATOM 3365 C CA . SER B 1 176 ? 7.234 -23.906 -17.172 1 92.75 176 SER B CA 1
ATOM 3366 C C . SER B 1 176 ? 6.496 -24.594 -16.031 1 92.75 176 SER B C 1
ATOM 3368 O O . SER B 1 176 ? 5.449 -24.109 -15.586 1 92.75 176 SER B O 1
ATOM 3370 N N . GLU B 1 177 ? 7.027 -25.672 -15.57 1 93.12 177 GLU B N 1
ATOM 3371 C CA . GLU B 1 177 ? 6.434 -26.391 -14.453 1 93.12 177 GLU B CA 1
ATOM 3372 C C . GLU B 1 177 ? 6.641 -25.641 -13.141 1 93.12 177 GLU B C 1
ATOM 3374 O O . GLU B 1 177 ? 5.762 -25.625 -12.281 1 93.12 177 GLU B O 1
ATOM 3379 N N . LYS B 1 178 ? 7.785 -25.031 -13 1 92.44 178 LYS B N 1
ATOM 3380 C CA . LYS B 1 178 ? 8.055 -24.203 -11.828 1 92.44 178 LYS B CA 1
ATOM 3381 C C . LYS B 1 178 ? 7.074 -23.047 -11.742 1 92.44 178 LYS B C 1
ATOM 3383 O O . LYS B 1 178 ? 6.59 -22.703 -10.656 1 92.44 178 LYS B O 1
ATOM 3388 N N . ASP B 1 179 ? 6.777 -22.469 -12.867 1 92.94 179 ASP B N 1
ATOM 3389 C CA . ASP B 1 179 ? 5.84 -21.359 -12.93 1 92.94 179 ASP B CA 1
ATOM 3390 C C . ASP B 1 179 ? 4.438 -21.797 -12.508 1 92.94 179 ASP B C 1
ATOM 3392 O O . ASP B 1 179 ? 3.719 -21.047 -11.844 1 92.94 179 ASP B O 1
ATOM 3396 N N . LYS B 1 180 ? 4.09 -23 -12.961 1 94.06 180 LYS B N 1
ATOM 3397 C CA . LYS B 1 180 ? 2.783 -23.531 -12.586 1 94.06 180 LYS B CA 1
ATOM 3398 C C . LYS B 1 180 ? 2.693 -23.766 -11.078 1 94.06 180 LYS B C 1
ATOM 3400 O O . LYS B 1 180 ? 1.668 -23.469 -10.461 1 94.06 180 LYS B O 1
ATOM 3405 N N . LEU B 1 181 ? 3.746 -24.328 -10.547 1 93.62 181 LEU B N 1
ATOM 3406 C CA . LEU B 1 181 ? 3.789 -24.562 -9.109 1 93.62 181 LEU B CA 1
ATOM 3407 C C . LEU B 1 181 ? 3.73 -23.234 -8.344 1 93.62 181 LEU B C 1
ATOM 3409 O O . LEU B 1 181 ? 3.039 -23.141 -7.328 1 93.62 181 LEU B O 1
ATOM 3413 N N . HIS B 1 182 ? 4.449 -22.266 -8.812 1 94.81 182 HIS B N 1
ATOM 3414 C CA . HIS B 1 182 ? 4.434 -20.938 -8.219 1 94.81 182 HIS B CA 1
ATOM 3415 C C . HIS B 1 182 ? 3.033 -20.344 -8.234 1 94.81 182 HIS B C 1
ATOM 3417 O O . HIS B 1 182 ? 2.557 -19.828 -7.211 1 94.81 182 HIS B O 1
ATOM 3423 N N . ARG B 1 183 ? 2.402 -20.438 -9.352 1 96.25 183 ARG B N 1
ATOM 3424 C CA . ARG B 1 183 ? 1.046 -19.922 -9.484 1 96.25 183 ARG B CA 1
ATOM 3425 C C . ARG B 1 183 ? 0.095 -20.609 -8.508 1 96.25 183 ARG B C 1
ATOM 3427 O O . ARG B 1 183 ? -0.747 -19.953 -7.887 1 96.25 183 ARG B O 1
ATOM 3434 N N . ARG B 1 184 ? 0.238 -21.859 -8.43 1 96.12 184 ARG B N 1
ATOM 3435 C CA . ARG B 1 184 ? -0.594 -22.609 -7.5 1 96.12 184 ARG B CA 1
ATOM 3436 C C . ARG B 1 184 ? -0.391 -22.125 -6.066 1 96.12 184 ARG B C 1
ATOM 3438 O O . ARG B 1 184 ? -1.358 -21.938 -5.324 1 96.12 184 ARG B O 1
ATOM 3445 N N . LEU B 1 185 ? 0.844 -21.938 -5.668 1 96.62 185 LEU B N 1
ATOM 3446 C CA . LEU B 1 185 ? 1.132 -21.484 -4.312 1 96.62 185 LEU B CA 1
ATOM 3447 C C . LEU B 1 185 ? 0.591 -20.078 -4.086 1 96.62 185 LEU B C 1
ATOM 3449 O O . LEU B 1 185 ? 0.094 -19.766 -3.002 1 96.62 185 LEU B O 1
ATOM 3453 N N . VAL B 1 186 ? 0.667 -19.203 -5.098 1 98.19 186 VAL B N 1
ATOM 3454 C CA . VAL B 1 186 ? 0.09 -17.875 -5.027 1 98.19 186 VAL B CA 1
ATOM 3455 C C . VAL B 1 186 ? -1.407 -17.969 -4.742 1 98.19 186 VAL B C 1
ATOM 3457 O O . VAL B 1 186 ? -1.918 -17.297 -3.844 1 98.19 186 VAL B O 1
ATOM 3460 N N . GLU B 1 187 ? -2.068 -18.812 -5.469 1 98.06 187 GLU B N 1
ATOM 3461 C CA . GLU B 1 187 ? -3.514 -18.953 -5.336 1 98.06 187 GLU B CA 1
ATOM 3462 C C . GLU B 1 187 ? -3.891 -19.516 -3.969 1 98.06 187 GLU B C 1
ATOM 3464 O O . GLU B 1 187 ? -4.852 -19.062 -3.344 1 98.06 187 GLU B O 1
ATOM 3469 N N . ILE B 1 188 ? -3.152 -20.5 -3.516 1 97.5 188 ILE B N 1
ATOM 3470 C CA . ILE B 1 188 ? -3.438 -21.094 -2.217 1 97.5 188 ILE B CA 1
ATOM 3471 C C . ILE B 1 188 ? -3.184 -20.078 -1.11 1 97.5 188 ILE B C 1
ATOM 3473 O O . ILE B 1 188 ? -3.943 -20 -0.141 1 97.5 188 ILE B O 1
ATOM 3477 N N . ASN B 1 189 ? -2.098 -19.328 -1.246 1 97.88 189 ASN B N 1
ATOM 3478 C CA . ASN B 1 189 ? -1.821 -18.281 -0.281 1 97.88 189 ASN B CA 1
ATOM 3479 C C . ASN B 1 189 ? -2.963 -17.266 -0.216 1 97.88 189 ASN B C 1
ATOM 3481 O O . ASN B 1 189 ? -3.4 -16.891 0.871 1 97.88 189 ASN B O 1
ATOM 3485 N N . VAL B 1 190 ? -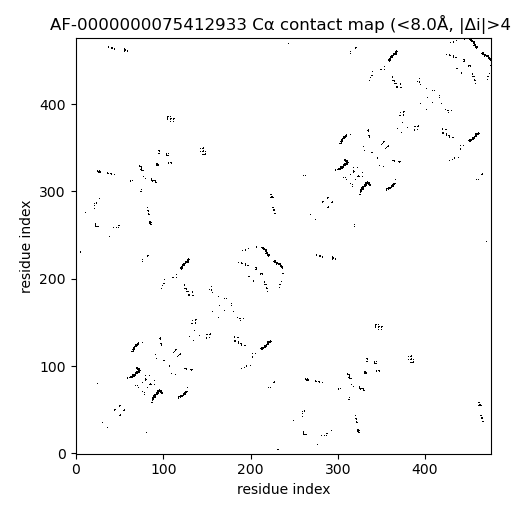3.438 -16.828 -1.381 1 98.69 190 VAL B N 1
ATOM 3486 C CA . VAL B 1 190 ? -4.555 -15.883 -1.448 1 98.69 190 VAL B CA 1
ATOM 3487 C C . VAL B 1 190 ? -5.773 -16.484 -0.749 1 98.69 190 VAL B C 1
ATOM 3489 O O . VAL B 1 190 ? -6.402 -15.828 0.082 1 98.69 190 VAL B O 1
ATOM 3492 N N . SER B 1 191 ? -6.074 -17.703 -1.044 1 98.31 191 SER B N 1
ATOM 3493 C CA . SER B 1 191 ? -7.219 -18.391 -0.438 1 98.31 191 SER B CA 1
ATOM 3494 C C . SER B 1 191 ? -7.078 -18.453 1.079 1 98.31 191 SER B C 1
ATOM 3496 O O . SER B 1 191 ? -8.055 -18.266 1.808 1 98.31 191 SER B O 1
ATOM 3498 N N . ASN B 1 192 ? -5.91 -18.797 1.506 1 97.94 192 ASN B N 1
ATOM 3499 C CA . ASN B 1 192 ? -5.641 -18.859 2.938 1 97.94 192 ASN B CA 1
ATOM 3500 C C . ASN B 1 192 ? -5.879 -17.516 3.621 1 97.94 192 ASN B C 1
ATOM 3502 O O . ASN B 1 192 ? -6.453 -17.469 4.711 1 97.94 192 ASN B O 1
ATOM 3506 N N . GLN B 1 193 ? -5.402 -16.438 3.008 1 98.62 193 GLN B N 1
ATOM 3507 C CA . GLN B 1 193 ? -5.609 -15.109 3.578 1 98.62 193 GLN B CA 1
ATOM 3508 C C . GLN B 1 193 ? -7.094 -14.758 3.613 1 98.62 193 GLN B C 1
ATOM 3510 O O . GLN B 1 193 ? -7.574 -14.18 4.59 1 98.62 193 GLN B O 1
ATOM 3515 N N . VAL B 1 194 ? -7.82 -15.086 2.566 1 98.69 194 VAL B N 1
ATOM 3516 C CA . VAL B 1 194 ? -9.258 -14.859 2.525 1 98.69 194 VAL B CA 1
ATOM 3517 C C . VAL B 1 194 ? -9.93 -15.555 3.709 1 98.69 194 VAL B C 1
ATOM 3519 O O . VAL B 1 194 ? -10.75 -14.953 4.41 1 98.69 194 VAL B O 1
ATOM 3522 N N . SER B 1 195 ? -9.562 -16.766 3.932 1 98.12 195 SER B N 1
ATOM 3523 C CA . SER B 1 195 ? -10.141 -17.547 5.02 1 98.12 195 SER B CA 1
ATOM 3524 C C . SER B 1 195 ? -9.828 -16.938 6.375 1 98.12 195 SER B C 1
ATOM 3526 O O . SER B 1 195 ? -10.695 -16.859 7.246 1 98.12 195 SER B O 1
ATOM 3528 N N . LYS B 1 196 ? -8.602 -16.531 6.566 1 98.25 196 LYS B N 1
ATOM 3529 C CA . LYS B 1 196 ? -8.18 -15.914 7.824 1 98.25 196 LYS B CA 1
ATOM 3530 C C . LYS B 1 196 ? -8.969 -14.641 8.102 1 98.25 196 LYS B C 1
ATOM 3532 O O . LYS B 1 196 ? -9.414 -14.414 9.227 1 98.25 196 LYS B O 1
ATOM 3537 N N . ILE B 1 197 ? -9.125 -13.828 7.09 1 98.75 197 ILE B N 1
ATOM 3538 C CA . ILE B 1 197 ? -9.859 -12.57 7.238 1 98.75 197 ILE B CA 1
ATOM 3539 C C . ILE B 1 197 ? -11.32 -12.867 7.555 1 98.75 197 ILE B C 1
ATOM 3541 O O . ILE B 1 197 ? -11.898 -12.258 8.461 1 98.75 197 ILE B O 1
ATOM 3545 N N . ALA B 1 198 ? -11.891 -13.789 6.855 1 98.31 198 ALA B N 1
ATOM 3546 C CA . ALA B 1 198 ? -13.297 -14.133 7.035 1 98.31 198 ALA B CA 1
ATOM 3547 C C . ALA B 1 198 ? -13.555 -14.664 8.438 1 98.31 198 ALA B C 1
ATOM 3549 O O . ALA B 1 198 ? -14.625 -14.445 9.008 1 98.31 198 ALA B O 1
ATOM 3550 N N . SER B 1 199 ? -12.609 -15.328 8.984 1 97.69 199 SER B N 1
ATOM 3551 C CA . SER B 1 199 ? -12.781 -15.945 10.297 1 97.69 199 SER B CA 1
ATOM 3552 C C . SER B 1 199 ? -12.461 -14.969 11.422 1 97.69 199 SER B C 1
ATOM 3554 O O . SER B 1 199 ? -12.672 -15.266 12.594 1 97.69 199 SER B O 1
ATOM 3556 N N . ASN B 1 200 ? -11.898 -13.867 11.078 1 98.19 200 ASN B N 1
ATOM 3557 C CA . ASN B 1 200 ? -11.5 -12.875 12.07 1 98.19 200 ASN B CA 1
ATOM 3558 C C . ASN B 1 200 ? -12.711 -12.266 12.773 1 98.19 200 ASN B C 1
ATOM 3560 O O . ASN B 1 200 ? -13.742 -12.023 12.141 1 98.19 200 ASN B O 1
ATOM 3564 N N . GLU B 1 201 ? -12.578 -11.93 14.016 1 97.56 201 GLU B N 1
ATOM 3565 C CA . GLU B 1 201 ? -13.68 -11.438 14.836 1 97.56 201 GLU B CA 1
ATOM 3566 C C . GLU B 1 201 ? -14.234 -10.125 14.281 1 97.56 201 GLU B C 1
ATOM 3568 O O . GLU B 1 201 ? -15.438 -9.867 14.383 1 97.56 201 GLU B O 1
ATOM 3573 N N . VAL B 1 202 ? -13.422 -9.297 13.734 1 97.88 202 VAL B N 1
ATOM 3574 C CA . VAL B 1 202 ? -13.836 -8.023 13.172 1 97.88 202 VAL B CA 1
ATOM 3575 C C . VAL B 1 202 ? -14.867 -8.25 12.07 1 97.88 202 VAL B C 1
ATOM 3577 O O . VAL B 1 202 ? -15.898 -7.574 12.023 1 97.88 202 VAL B O 1
ATOM 3580 N N . VAL B 1 203 ? -14.602 -9.18 11.203 1 98 203 VAL B N 1
ATOM 3581 C CA . VAL B 1 203 ? -15.477 -9.492 10.07 1 98 203 VAL B CA 1
ATOM 3582 C C . VAL B 1 203 ? -16.703 -10.242 10.562 1 98 203 VAL B C 1
ATOM 3584 O O . VAL B 1 203 ? -17.828 -9.922 10.172 1 98 203 VAL B O 1
ATOM 3587 N N . GLN B 1 204 ? -16.516 -11.18 11.453 1 97.31 204 GLN B N 1
ATOM 3588 C CA . GLN B 1 204 ? -17.625 -11.945 12.008 1 97.31 204 GLN B CA 1
ATOM 3589 C C . GLN B 1 204 ? -18.641 -11.023 12.688 1 97.31 204 GLN B C 1
ATOM 3591 O O . GLN B 1 204 ? -19.844 -11.203 12.531 1 97.31 204 GLN B O 1
ATOM 3596 N N . GLU B 1 205 ? -18.172 -10.094 13.414 1 96.56 205 GLU B N 1
ATOM 3597 C CA . GLU B 1 205 ? -19.031 -9.133 14.094 1 96.56 205 GLU B CA 1
ATOM 3598 C C . GLU B 1 205 ? -19.812 -8.281 13.094 1 96.56 205 GLU B C 1
ATOM 3600 O O . GLU B 1 205 ? -21 -8.008 13.281 1 96.56 205 GLU B O 1
ATOM 3605 N N . ALA B 1 206 ? -19.109 -7.855 12.086 1 96.5 206 ALA B N 1
ATOM 3606 C CA . ALA B 1 206 ? -19.766 -7.051 11.055 1 96.5 206 ALA B CA 1
ATOM 3607 C C . ALA B 1 206 ? -20.922 -7.816 10.406 1 96.5 206 ALA B C 1
ATOM 3609 O O . ALA B 1 206 ? -21.938 -7.23 10.055 1 96.5 206 ALA B O 1
ATOM 3610 N N . TRP B 1 207 ? -20.781 -9.094 10.25 1 96.25 207 TRP B N 1
ATOM 3611 C CA . TRP B 1 207 ? -21.781 -9.93 9.586 1 96.25 207 TRP B CA 1
ATOM 3612 C C . TRP B 1 207 ? -23.016 -10.078 10.453 1 96.25 207 TRP B C 1
ATOM 3614 O O . TRP B 1 207 ? -24.078 -10.492 9.969 1 96.25 207 TRP B O 1
ATOM 3624 N N . LYS B 1 208 ? -22.938 -9.766 11.672 1 95.69 208 LYS B N 1
ATOM 3625 C CA . LYS B 1 208 ? -24.109 -9.844 12.555 1 95.69 208 LYS B CA 1
ATOM 3626 C C . LYS B 1 208 ? -25.109 -8.742 12.234 1 95.69 208 LYS B C 1
ATOM 3628 O O . LYS B 1 208 ? -26.297 -8.875 12.531 1 95.69 208 LYS B O 1
ATOM 3633 N N . ASP B 1 209 ? -24.594 -7.648 11.742 1 93.38 209 ASP B N 1
ATOM 3634 C CA . ASP B 1 209 ? -25.484 -6.59 11.273 1 93.38 209 ASP B CA 1
ATOM 3635 C C . ASP B 1 209 ? -26.125 -6.957 9.938 1 93.38 209 ASP B C 1
ATOM 3637 O O . ASP B 1 209 ? -25.453 -7.02 8.914 1 93.38 209 ASP B O 1
ATOM 3641 N N . LYS B 1 210 ? -27.422 -7.117 9.914 1 89.75 210 LYS B N 1
ATOM 3642 C CA . LYS B 1 210 ? -28.156 -7.578 8.742 1 89.75 210 LYS B CA 1
ATOM 3643 C C . LYS B 1 210 ? -28.047 -6.586 7.594 1 89.75 210 LYS B C 1
ATOM 3645 O O . LYS B 1 210 ? -28.156 -6.965 6.426 1 89.75 210 LYS B O 1
ATOM 3650 N N . LYS B 1 211 ? -27.75 -5.383 7.895 1 91.38 211 LYS B N 1
ATOM 3651 C CA . LYS B 1 211 ? -27.703 -4.34 6.875 1 91.38 211 LYS B CA 1
ATOM 3652 C C . LYS B 1 211 ? -26.312 -4.262 6.238 1 91.38 211 LYS B C 1
ATOM 3654 O O . LYS B 1 211 ? -26.141 -3.621 5.199 1 91.38 211 LYS B O 1
ATOM 3659 N N . ARG B 1 212 ? -25.406 -4.938 6.84 1 91.5 212 ARG B N 1
ATOM 3660 C CA . ARG B 1 212 ? -24.031 -4.824 6.383 1 91.5 212 ARG B CA 1
ATOM 3661 C C . ARG B 1 212 ? -23.766 -5.762 5.211 1 91.5 212 ARG B C 1
ATOM 3663 O O . ARG B 1 212 ? -24 -6.969 5.312 1 91.5 212 ARG B O 1
ATOM 3670 N N . LYS B 1 213 ? -23.297 -5.105 4.121 1 92.12 213 LYS B N 1
ATOM 3671 C CA . LYS B 1 213 ? -22.797 -5.875 2.986 1 92.12 213 LYS B CA 1
ATOM 3672 C C . LYS B 1 213 ? -21.281 -5.98 3.02 1 92.12 213 LYS B C 1
ATOM 3674 O O . LYS B 1 213 ? -20.578 -4.961 2.99 1 92.12 213 LYS B O 1
ATOM 3679 N N . LEU B 1 214 ? -20.75 -7.168 3.334 1 97.31 214 LEU B N 1
ATOM 3680 C CA . LEU B 1 214 ? -19.312 -7.379 3.385 1 97.31 214 LEU B CA 1
ATOM 3681 C C . LEU B 1 214 ? -18.953 -8.766 2.861 1 97.31 214 LEU B C 1
ATOM 3683 O O . LEU B 1 214 ? -19.531 -9.766 3.275 1 97.31 214 LEU B O 1
ATOM 3687 N N . ALA B 1 215 ? -18.094 -8.805 1.855 1 98 215 ALA B N 1
ATOM 3688 C CA . ALA B 1 215 ? -17.578 -10.07 1.344 1 98 215 ALA B CA 1
ATOM 3689 C C . ALA B 1 215 ? -16.062 -9.992 1.089 1 98 215 ALA B C 1
ATOM 3691 O O . ALA B 1 215 ? -15.539 -8.906 0.812 1 98 215 ALA B O 1
ATOM 3692 N N . ILE B 1 216 ? -15.383 -11.047 1.25 1 98.62 216 ILE B N 1
ATOM 3693 C CA . ILE B 1 216 ? -13.953 -11.156 1.015 1 98.62 216 ILE B CA 1
ATOM 3694 C C . ILE B 1 216 ? -13.695 -11.984 -0.242 1 98.62 216 ILE B C 1
ATOM 3696 O O . ILE B 1 216 ? -14.273 -13.062 -0.41 1 98.62 216 ILE B O 1
ATOM 3700 N N . HIS B 1 217 ? -12.867 -11.492 -1.153 1 98.62 217 HIS B N 1
ATOM 3701 C CA . HIS B 1 217 ? -12.617 -12.102 -2.453 1 98.62 217 HIS B CA 1
ATOM 3702 C C . HIS B 1 217 ? -11.133 -12.367 -2.66 1 98.62 217 HIS B C 1
ATOM 3704 O O . HIS B 1 217 ? -10.289 -11.602 -2.184 1 98.62 217 HIS B O 1
ATOM 3710 N N . GLY B 1 218 ? -10.828 -13.438 -3.383 1 98.81 218 GLY B N 1
ATOM 3711 C CA . GLY B 1 218 ? -9.461 -13.75 -3.783 1 98.81 218 GLY B CA 1
ATOM 3712 C C . GLY B 1 218 ? -9.211 -13.523 -5.262 1 98.81 218 GLY B C 1
ATOM 3713 O O . GLY B 1 218 ? -9.906 -14.094 -6.109 1 98.81 218 GLY B O 1
ATOM 3714 N N . TRP B 1 219 ? -8.281 -12.672 -5.598 1 98.88 219 T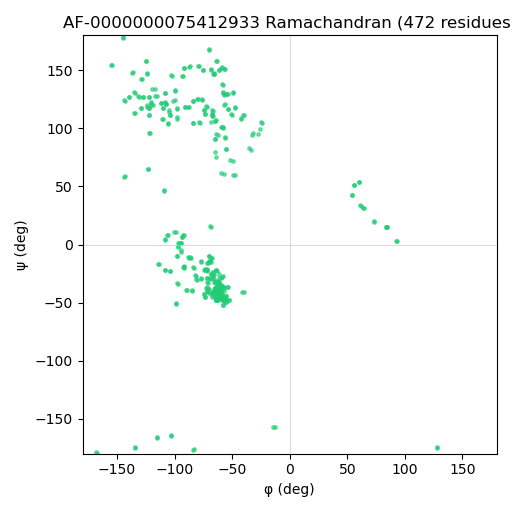RP B N 1
ATOM 3715 C CA . TRP B 1 219 ? -7.906 -12.367 -6.973 1 98.88 219 TRP B CA 1
ATOM 3716 C C . TRP B 1 219 ? -6.41 -12.578 -7.188 1 98.88 219 TRP B C 1
ATOM 3718 O O . TRP B 1 219 ? -5.641 -12.625 -6.223 1 98.88 219 TRP B O 1
ATOM 3728 N N . VAL B 1 220 ? -5.992 -12.789 -8.438 1 98.75 220 VAL B N 1
ATOM 3729 C CA . VAL B 1 220 ? -4.59 -12.859 -8.828 1 98.75 220 VAL B CA 1
ATOM 3730 C C . VAL B 1 220 ? -4.34 -11.969 -10.039 1 98.75 220 VAL B C 1
ATOM 3732 O O . VAL B 1 220 ? -5.094 -12.008 -11.016 1 98.75 220 VAL B O 1
ATOM 3735 N N . PHE B 1 221 ? -3.412 -11.117 -9.984 1 98.44 221 PHE B N 1
ATOM 3736 C CA . PHE B 1 221 ? -2.977 -10.32 -11.133 1 98.44 221 PHE B CA 1
ATOM 3737 C C . PHE B 1 221 ? -1.91 -11.055 -11.93 1 98.44 221 PHE B C 1
ATOM 3739 O O . PHE B 1 221 ? -0.87 -11.438 -11.391 1 98.44 221 PHE B O 1
ATOM 3746 N N . ASN B 1 222 ? -2.195 -11.336 -13.133 1 97.5 222 ASN B N 1
ATOM 3747 C CA . ASN B 1 222 ? -1.235 -11.93 -14.055 1 97.5 222 ASN B CA 1
ATOM 3748 C C . ASN B 1 222 ? -0.343 -10.867 -14.695 1 97.5 222 ASN B C 1
ATOM 3750 O O . ASN B 1 222 ? -0.765 -10.164 -15.609 1 97.5 222 ASN B O 1
ATOM 3754 N N . ILE B 1 223 ? 0.88 -10.781 -14.258 1 95.12 223 ILE B N 1
ATOM 3755 C CA . ILE B 1 223 ? 1.781 -9.711 -14.68 1 95.12 223 ILE B CA 1
ATOM 3756 C C . ILE B 1 223 ? 2.061 -9.828 -16.172 1 95.12 223 ILE B C 1
ATOM 3758 O O . ILE B 1 223 ? 2.092 -8.828 -16.891 1 95.12 223 ILE B O 1
ATOM 3762 N N . LYS B 1 224 ? 2.23 -11 -16.688 1 92.75 224 LYS B N 1
ATOM 3763 C CA . LYS B 1 224 ? 2.602 -11.242 -18.078 1 92.75 224 LYS B CA 1
ATOM 3764 C C . LYS B 1 224 ? 1.504 -10.781 -19.031 1 92.75 224 LYS B C 1
ATOM 3766 O O . LYS B 1 224 ? 1.791 -10.281 -20.125 1 92.75 224 LYS B O 1
ATOM 3771 N N . LYS B 1 225 ? 0.278 -10.898 -18.578 1 94.19 225 LYS B N 1
ATOM 3772 C CA . LYS B 1 225 ? -0.839 -10.586 -19.469 1 94.19 225 LYS B CA 1
ATOM 3773 C C . LYS B 1 225 ? -1.516 -9.281 -19.062 1 94.19 225 LYS B C 1
ATOM 3775 O O . LYS B 1 225 ? -2.277 -8.703 -19.844 1 94.19 225 LYS B O 1
ATOM 3780 N N . GLY B 1 226 ? -1.359 -8.867 -17.797 1 94.81 226 GLY B N 1
ATOM 3781 C CA . GLY B 1 226 ? -1.969 -7.648 -17.281 1 94.81 226 GLY B CA 1
ATOM 3782 C C . GLY B 1 226 ? -3.398 -7.848 -16.828 1 94.81 226 GLY B C 1
ATOM 3783 O O . GLY B 1 226 ? -4.113 -6.875 -16.562 1 94.81 226 GLY B O 1
ATOM 3784 N N . HIS B 1 227 ? -3.783 -9.125 -16.656 1 96.81 227 HIS B N 1
ATOM 3785 C CA . HIS B 1 227 ? -5.18 -9.391 -16.328 1 96.81 227 HIS B CA 1
ATOM 3786 C C . HIS B 1 227 ? -5.352 -9.633 -14.828 1 96.81 227 HIS B C 1
ATOM 3788 O O . HIS B 1 227 ? -4.523 -10.305 -14.203 1 96.81 227 HIS B O 1
ATOM 3794 N N . LEU B 1 228 ? -6.305 -9 -14.273 1 97.56 228 LEU B N 1
ATOM 3795 C CA . LEU B 1 228 ? -6.824 -9.336 -12.953 1 97.56 228 LEU B CA 1
ATOM 3796 C C . LEU B 1 228 ? -7.789 -10.508 -13.031 1 97.56 228 LEU B C 1
ATOM 3798 O O . LEU B 1 228 ? -8.75 -10.477 -13.797 1 97.56 228 LEU B O 1
ATOM 3802 N N . GLU B 1 229 ? -7.539 -11.562 -12.266 1 98 229 GLU B N 1
ATOM 3803 C CA . GLU B 1 229 ? -8.312 -12.797 -12.359 1 98 229 GLU B CA 1
ATOM 3804 C C . GLU B 1 229 ? -8.977 -13.133 -11.031 1 98 229 GLU B C 1
ATOM 3806 O O . GLU B 1 229 ? -8.312 -13.211 -9.992 1 98 229 GLU B O 1
ATOM 3811 N N . ASP B 1 230 ? -10.281 -13.25 -11.047 1 98 230 ASP B N 1
ATOM 3812 C CA . ASP B 1 230 ? -11.008 -13.797 -9.906 1 98 230 ASP B CA 1
ATOM 3813 C C . ASP B 1 230 ? -10.789 -15.305 -9.789 1 98 230 ASP B C 1
ATOM 3815 O O . ASP B 1 230 ? -11.164 -16.062 -10.688 1 98 230 ASP B O 1
ATOM 3819 N N . ILE B 1 231 ? -10.219 -15.828 -8.688 1 97.75 231 ILE B N 1
ATOM 3820 C CA . ILE B 1 231 ? -9.836 -17.234 -8.617 1 97.75 231 ILE B CA 1
ATOM 3821 C C . ILE B 1 231 ? -10.977 -18.047 -8.016 1 97.75 231 ILE B C 1
ATOM 3823 O O . ILE B 1 231 ? -10.781 -19.203 -7.625 1 97.75 231 ILE B O 1
ATOM 3827 N N . GLY B 1 232 ? -12.102 -17.422 -7.844 1 96.69 232 GLY B N 1
ATOM 3828 C CA . GLY B 1 232 ? -13.312 -18.141 -7.473 1 96.69 232 GLY B CA 1
ATOM 3829 C C . GLY B 1 232 ? -13.43 -18.375 -5.98 1 96.69 232 GLY B C 1
ATOM 3830 O O . GLY B 1 232 ? -14.172 -19.266 -5.543 1 96.69 232 GLY B O 1
ATOM 3831 N N . VAL B 1 233 ? -12.672 -17.703 -5.184 1 97.31 233 VAL B N 1
ATOM 3832 C CA . VAL B 1 233 ? -12.773 -17.781 -3.729 1 97.31 233 VAL B CA 1
ATOM 3833 C C . VAL B 1 233 ? -13.469 -16.531 -3.193 1 97.31 233 VAL B C 1
ATOM 3835 O O . VAL B 1 233 ? -12.953 -15.414 -3.338 1 97.31 233 VAL B O 1
ATOM 3838 N N . THR B 1 234 ? -14.656 -16.641 -2.678 1 97.5 234 THR B N 1
ATOM 3839 C CA . THR B 1 234 ? -15.438 -15.57 -2.084 1 97.5 234 THR B CA 1
ATOM 3840 C C . THR B 1 234 ? -16.156 -16.062 -0.828 1 97.5 234 THR B C 1
ATOM 3842 O O . THR B 1 234 ? -16.781 -17.125 -0.834 1 97.5 234 THR B O 1
ATOM 3845 N N . ILE B 1 235 ? -15.969 -15.344 0.257 1 97.19 235 ILE B N 1
ATOM 3846 C CA . ILE B 1 235 ? -16.688 -15.656 1.491 1 97.19 235 ILE B CA 1
ATOM 3847 C C . ILE B 1 235 ? -17.484 -14.438 1.945 1 97.19 235 ILE B C 1
ATOM 3849 O O . ILE B 1 235 ? -16.922 -13.344 2.104 1 97.19 235 ILE B O 1
ATOM 3853 N N . GLY B 1 236 ? -18.75 -14.492 2.018 1 93.75 236 GLY B N 1
ATOM 3854 C CA . GLY B 1 236 ? -19.625 -13.453 2.527 1 93.75 236 GLY B CA 1
ATOM 3855 C C . GLY B 1 236 ? -20.375 -13.867 3.779 1 93.75 236 GLY B C 1
ATOM 3856 O O . GLY B 1 236 ? -20 -14.836 4.441 1 93.75 236 GLY B O 1
ATOM 3857 N N . LYS B 1 237 ? -21.406 -12.984 4.02 1 85.12 237 LYS B N 1
ATOM 3858 C CA . LYS B 1 237 ? -22.203 -13.211 5.219 1 85.12 237 LYS B CA 1
ATOM 3859 C C . LYS B 1 237 ? -22.75 -14.633 5.254 1 85.12 237 LYS B C 1
ATOM 3861 O O . LYS B 1 237 ? -23.266 -15.133 4.25 1 85.12 237 LYS B O 1
ATOM 3866 N N . GLN B 1 238 ? -22.312 -15.406 6.281 1 65 238 GLN B N 1
ATOM 3867 C CA . GLN B 1 238 ? -22.828 -16.75 6.5 1 65 238 GLN B CA 1
ATOM 3868 C C . GLN B 1 238 ? -24.094 -16.719 7.34 1 65 238 GLN B C 1
ATOM 3870 O O . GLN B 1 238 ? -24.281 -15.82 8.164 1 65 238 GLN B O 1
#

Organism: Rhizophagus irregularis (strain DAOM 181602 / DAOM 197198 / MUCL 43194) (NCBI:txid747089)

InterPro domains:
  IPR001765 Carbonic anhydrase [PF00484] (68-227)
  IPR001765 Carbonic anhydrase [PTHR11002] (30-233)
  IPR001765 Carbonic anhydrase [SM00947] (60-232)
  IPR015892 Carbonic anhydrase, prokaryotic-like, conserved site [PS00704] (72-79)
  IPR036874 Carbonic anhydrase superfamily [G3DSA:3.40.1050.10] (12-238)
  IPR036874 Carbonic anhydrase superfamily [SSF53056] (19-235)

Sequence (476 aa):
MILPQIHYPKYEEIEDPNMIKAHVPDLIRPYKGLKDVLENNRKWANADSLREIKFFETLNKGQEPKLFWIGCSDSRVVPETITQLGFGQIFVHRNIANQFDANDFNCMSELEFAVHYIKVEHIIVCGHTQCAGVMNACKDHLSPNLKAWLSDIRRVKDKYPELFPDPMIESSMPQSEKDKLHRRLVEINVSNQVSKIASNEVVQEAWKDKKRKLAIHGWVFNIKKGHLEDIGVTIGKQMILPQIHYPKYEEIEDPNMIKAHVPDLIRPYKGLKDVLENNRKWANADSLREIKFFETLNKGQEPKLFWIGCSDSRVVPETITQLGFGQIFVHRNIANQFDANDFNCMSELEFAVHYIKVEHIIVCGHTQCAGVMNACKDHLSPNLKAWLSDIRRVKDKYPELFPDPMIESSMPQSEKDKLHRRLVEINVSNQVSKIASNEVVQEAWKDKKRKLAIHGWVFNIKKGHLEDIGVTIGKQ

Secondary structure (DSSP, 8-state):
----------------TT--------S----SSHHHHHHHHHHHHT-HHHHTTTHHHHHTT----SEEEEEE--TT--HHHHHT--TTSEEEEEEGGG---TT-HHHHHHHHIIIIII--SEEEEEEETT-HHHHTTT-S---HHHHHHTHHHHHHHHH-TTTS--HHHHHHS-HHHHHHHHHHHHHHHHHHHHHHHHHSHHHHHHHHSTT---EEEEEEEETTTTEEEEEEEEE---/----------------TT-------------SSHHHHHHHHHHHHT-HHHHTTTHHHHHTT----SEEEEEE--TT--HHHHHT--TTSEEEEEEGGG---TT-HHHHHHHHIIIIII--SEEEEEEETT-HHHHHTT-S---HHHHHHTHHHHHHHHH-TTTS--HHHHHHS-HHHHHHHHHHHHHHHHHHHHHHHHHSHHHHHHHHSTT---EEEEEEEETTTTEEEEEEEEE---

Nearest PDB structures (foldseek):
  5bq1-assembly1_A  TM=9.386E-01  e=2.965E-21  Pseudomonas aeruginosa
  5jj8-assembly1_A  TM=9.398E-01  e=5.766E-21  Pseudomonas aeruginosa
  3qy1-assembly1_B  TM=9.189E-01  e=4.789E-20  Salmonella enterica subsp. enterica serovar Typhimurium str. LT2
  7coi-assembly1_D  TM=9.145E-01  e=6.451E-19  Aspergillus fumigatus Af293
  2w3n-assembly2_A-2  TM=7.653E-01  e=1.804E-18  Cryptococcus neoformans

Foldseek 3Di:
DPDPPPDDDDDDPPPPVVPPPLPPVPDCPDDPDVVVVVVVVVCVVPPCVCVVVVNVVVLVVDAQAQEEEQEAPDPLCDPCSLVVNDRRHYRYDYYQLRAADPPDCSNVVSLLCVCPPSLHQEYEREGEFPRVLLVCQPPDPDDPVSVVVSVVLVVLCVVCPVLDDDPVVLVPDDPVVVSVSSVVSSQSRQLVRQVVSCPDPSNLVSLVPVPRRHKYFYWYQYSVVSDIGGPPRMDTRD/DPDPDPDDDDDDPPPPVVPPPLCPVPPCPDDPDVVVVVVVVVCVVPDCVCVVVVNVVVLVVDAQAQEEEQEAPDPLCDPCSLVVNDRRHYRYDYYQLRAADPPDCSNVVSLLCVCPPSLHQEYEREGEFPRVLLVCQPPDPDDPVSVVRSVVLVVLCVVCPVLDDDPVVLVPDDPVVVSVSSVVSSQSRQLVRQVVSCPDPSNLVSLVPVPRRHKYFYWYQYSVVSDIGGPPRMDTRD

Solvent-accessible surface area (backbone atoms only — not comparable to full-atom values): 26075 Å² total; per-residue (Å²): 132,81,72,78,78,81,79,76,80,83,77,79,82,72,82,54,83,79,57,69,69,54,63,63,60,61,56,75,51,84,58,93,45,71,66,48,34,44,49,39,9,47,54,42,40,66,26,61,81,40,56,74,68,43,48,32,61,57,54,58,76,54,72,72,26,46,33,36,38,33,22,36,20,52,28,72,56,52,69,46,68,57,34,55,37,23,64,26,43,42,31,38,36,26,36,75,60,31,71,68,46,89,87,35,43,72,49,38,20,48,50,48,41,41,55,70,69,56,50,28,37,34,36,38,31,31,33,43,54,91,39,62,52,66,73,46,37,78,51,86,88,53,58,71,43,39,44,60,59,30,42,62,56,41,52,53,51,64,73,37,55,90,77,44,71,55,69,73,59,50,71,72,46,55,68,71,57,46,52,51,50,49,45,52,51,39,52,50,48,23,49,52,33,41,51,53,52,59,68,29,66,72,48,50,55,47,49,68,41,87,84,53,59,50,34,35,31,24,32,35,34,36,49,63,66,44,38,61,39,77,74,80,45,70,53,55,72,126,132,82,73,78,78,80,79,75,78,83,77,78,83,72,82,54,84,79,58,68,69,55,65,65,58,61,54,74,52,83,60,93,46,69,67,48,33,45,49,41,10,45,54,43,42,66,28,60,83,40,55,74,67,42,46,32,61,56,54,58,75,56,72,71,25,45,33,35,38,34,22,36,21,52,28,72,56,51,68,46,68,56,34,56,37,23,65,25,44,42,31,38,36,26,35,74,61,32,70,69,47,90,87,35,43,71,49,38,20,48,50,47,43,40,55,71,69,56,48,27,38,35,35,38,31,32,34,43,56,91,40,62,53,66,73,46,38,78,51,87,88,53,56,71,42,38,45,60,58,29,41,63,55,41,52,55,50,64,72,38,56,90,77,44,72,56,69,74,60,50,70,70,46,55,68,72,57,45,51,52,49,50,46,50,51,38,51,49,46,24,48,50,34,40,50,52,52,58,67,30,66,72,47,50,56,48,50,68,40,85,85,54,58,50,34,34,32,23,31,35,34,34,49,64,65,44,38,60,40,78,73,79,46,70,52,56,74,126

Radius of gyration: 21.97 Å; Cα contacts (8 Å, |Δi|>4): 836; chains: 2; bounding box: 59×65×54 Å

pLDDT: mean 85.97, std 20.31, range [23.19, 98.88]